Protein 9HRH (pdb70)

Organism: Homo sapiens (NCBI:txid9606)

Sequence (460 aa):
MNASEEFRRRGKEMVDYVANYMEGIEGRQVYPDVEPGYLRPLIPAAAPQEPDTFEDIINDVEKIIMPGVTHWHSPYFFAYFPTASSYPAMLADMLCGAIGCIGFSWAASPACTELETVMMDWLGKMLELPKAFLNEKAGEGGGVIQGSASEATLVALLAARTKVIHRLQAASPELTQAAIMMEKLVAYSSSDQAHSSVERAGLIGGVKLKAIPSDGNFAMRASALQEALERDKAAGLIPFFMVATLGTTTCCSFDNLLEVGPICNKEDIWLHVDAAYAGSAFICPEFRHLLNGVEFADSFNFNPHWLLVNFDCSAMWVKKRTDLLITDYQHWQIPLGRRFRSLKMWFVFRMYGVKGLQAYIRKHVQLSHEFESLVRQDPRFEICVEVILGLVCFRLKGSNKVNEALLQRINSAKKIHLVPCHLRDKFVLRFAICSRTVESAHVQRAWEHIKELAADVLRAERE

Structure (mmCIF, N/CA/C/O backbone):
data_9HRH
#
_entry.id   9HRH
#
_cell.length_a   107.270
_cell.length_b   107.270
_cell.length_c   218.852
_cell.angle_alpha   90.000
_cell.angle_beta   90.000
_cell.angle_gamma   120.000
#
_symmetry.space_group_name_H-M   'P 61 2 2'
#
loop_
_entity.id
_entity.type
_entity.pdbx_description
1 polymer 'Aromatic-L-amino-acid decarboxylase'
2 non-polymer 'TETRAETHYLENE GLYCOL'
3 water water
#
loop_
_atom_site.group_PDB
_atom_site.id
_atom_site.type_symbol
_atom_site.label_atom_id
_atom_site.label_alt_id
_atom_site.label_comp_id
_atom_site.label_asym_id
_atom_site.label_entity_id
_atom_site.label_seq_id
_atom_site.pdbx_PDB_ins_code
_atom_site.Cartn_x
_atom_site.Cartn_y
_atom_site.Cartn_z
_atom_site.occupancy
_atom_site.B_iso_or_equiv
_atom_site.auth_seq_id
_atom_site.auth_comp_id
_atom_site.auth_asym_id
_atom_site.auth_atom_id
_atom_site.pdbx_PDB_model_num
ATOM 1 N N . MET A 1 1 ? 27.22280 -6.71206 -32.03838 1.000 28.62796 1 MET A N 1
ATOM 2 C CA . MET A 1 1 ? 26.17903 -6.35149 -31.08601 1.000 26.05562 1 MET A CA 1
ATOM 3 C C . MET A 1 1 ? 26.63709 -5.25117 -30.13549 1.000 22.75270 1 MET A C 1
ATOM 4 O O . MET A 1 1 ? 27.75707 -5.29285 -29.63222 1.000 22.25009 1 MET A O 1
ATOM 9 N N . ASN A 1 2 ? 25.77115 -4.27113 -29.89004 1.000 21.99760 2 ASN A N 1
ATOM 10 C CA . ASN A 1 2 ? 26.06947 -3.23272 -28.91935 1.000 22.91377 2 ASN A CA 1
ATOM 11 C C . ASN A 1 2 ? 25.29776 -3.51004 -27.62813 1.000 24.03679 2 ASN A C 1
ATOM 12 O O . ASN A 1 2 ? 24.49562 -4.44379 -27.54241 1.000 22.12108 2 ASN A O 1
ATOM 17 N N . ALA A 1 3 ? 25.53877 -2.67661 -26.61201 1.000 23.58706 3 ALA A N 1
ATOM 18 C CA . ALA A 1 3 ? 24.99206 -2.95182 -25.28613 1.000 21.92600 3 ALA A CA 1
ATOM 19 C C . ALA A 1 3 ? 23.47125 -2.86624 -25.25547 1.000 22.98821 3 ALA A C 1
ATOM 20 O O . ALA A 1 3 ? 22.83160 -3.59615 -24.48961 1.000 22.65794 3 ALA A O 1
ATOM 22 N N . SER A 1 4 ? 22.87582 -1.98716 -26.06512 1.000 24.06630 4 SER A N 1
ATOM 23 C CA . SER A 1 4 ? 21.42063 -1.87207 -26.07955 1.000 24.33330 4 SER A CA 1
ATOM 24 C C . SER A 1 4 ? 20.77241 -3.16681 -26.55290 1.000 23.52348 4 SER A C 1
ATOM 25 O O . SER A 1 4 ? 19.77170 -3.61669 -25.98048 1.000 23.22054 4 SER A O 1
ATOM 28 N N . GLU A 1 5 ? 21.32578 -3.77745 -27.60320 1.000 23.29138 5 GLU A N 1
ATOM 29 C CA A GLU A 1 5 ? 20.80996 -5.06379 -28.05673 0.511 24.52024 5 GLU A CA 1
ATOM 30 C CA B GLU A 1 5 ? 20.81675 -5.06447 -28.06295 0.489 24.52342 5 GLU A CA 1
ATOM 31 C C . GLU A 1 5 ? 21.10978 -6.16952 -27.05495 1.000 21.34181 5 GLU A C 1
ATOM 32 O O . GLU A 1 5 ? 20.31286 -7.10379 -26.91093 1.000 21.41913 5 GLU A O 1
ATOM 43 N N . PHE A 1 6 ? 22.23704 -6.07686 -26.34437 1.000 20.99084 6 PHE A N 1
ATOM 44 C CA . PHE A 1 6 ? 22.52495 -7.05905 -25.30507 1.000 19.93272 6 PHE A CA 1
ATOM 45 C C . PHE A 1 6 ? 21.53322 -6.95199 -24.15474 1.000 19.84818 6 PHE A C 1
ATOM 46 O O . PHE A 1 6 ? 21.17923 -7.96635 -23.54172 1.000 18.25267 6 PHE A O 1
ATOM 54 N N . ARG A 1 7 ? 21.08417 -5.73196 -23.83924 1.000 17.86670 7 ARG A N 1
ATOM 55 C CA . ARG A 1 7 ? 20.04427 -5.56851 -22.82696 1.000 21.46666 7 ARG A CA 1
ATOM 56 C C . ARG A 1 7 ? 18.81476 -6.39763 -23.16860 1.000 18.82301 7 ARG A C 1
ATOM 57 O O . ARG A 1 7 ? 18.21734 -7.02863 -22.28966 1.000 21.45218 7 ARG A O 1
ATOM 65 N N . ARG A 1 8 ? 18.42481 -6.41237 -24.44371 1.000 18.92804 8 ARG A N 1
ATOM 66 C CA . ARG A 1 8 ? 17.28902 -7.22521 -24.86434 1.000 17.93863 8 ARG A CA 1
ATOM 67 C C . ARG A 1 8 ? 17.63801 -8.70815 -24.86071 1.000 20.12594 8 ARG A C 1
ATOM 68 O O . ARG A 1 8 ? 16.98131 -9.51366 -24.19087 1.000 18.55051 8 ARG A O 1
ATOM 76 N N . ARG A 1 9 ? 18.66779 -9.08843 -25.62130 1.000 18.98703 9 ARG A N 1
ATOM 77 C CA . ARG A 1 9 ? 18.97278 -10.50310 -25.80714 1.000 18.01283 9 ARG A CA 1
ATOM 78 C C . ARG A 1 9 ? 19.47311 -11.14940 -24.52241 1.000 16.64748 9 ARG A C 1
ATOM 79 O O . ARG A 1 9 ? 19.21975 -12.33761 -24.29117 1.000 18.02824 9 ARG A O 1
ATOM 87 N N . GLY A 1 10 ? 20.17666 -10.39084 -23.67955 1.000 16.47536 10 GLY A N 1
ATOM 88 C CA . GLY A 1 10 ? 20.64840 -10.94537 -22.42103 1.000 15.60981 10 GLY A CA 1
ATOM 89 C C . GLY A 1 10 ? 19.51388 -11.35776 -21.50400 1.000 16.22274 10 GLY A C 1
ATOM 90 O O . GLY A 1 10 ? 19.54941 -12.43229 -20.89905 1.000 15.51744 10 GLY A O 1
ATOM 91 N N . LYS A 1 11 ? 18.48932 -10.51136 -21.38893 1.000 16.34511 11 LYS A N 1
ATOM 92 C CA . LYS A 1 11 ? 17.33042 -10.87753 -20.58369 1.000 16.78766 11 LYS A CA 1
ATOM 93 C C . LYS A 1 11 ? 16.53140 -12.00045 -21.23162 1.000 16.95273 11 LYS A C 1
ATOM 94 O O . LYS A 1 11 ? 15.92327 -12.81196 -20.52473 1.000 17.87919 11 LYS A O 1
ATOM 100 N N . GLU A 1 12 ? 16.52661 -12.07170 -22.56469 1.000 16.10189 12 GLU A N 1
ATOM 101 C CA . GLU A 1 12 ? 15.89172 -13.20186 -23.23377 1.000 16.38802 12 GLU A CA 1
ATOM 102 C C . GLU A 1 12 ? 16.63927 -14.49789 -22.94339 1.000 17.07138 12 GLU A C 1
ATOM 103 O O . GLU A 1 12 ? 16.01744 -15.54833 -22.74010 1.000 15.95216 12 GLU A O 1
ATOM 109 N N . MET A 1 13 ? 17.97475 -14.44173 -22.91610 1.000 15.40639 13 MET A N 1
ATOM 110 C CA . MET A 1 13 ? 18.76357 -15.61921 -22.56258 1.000 13.63039 13 MET A CA 1
ATOM 111 C C . MET A 1 13 ? 18.53717 -16.02177 -21.11116 1.000 16.16305 13 MET A C 1
ATOM 112 O O . MET A 1 13 ? 18.52604 -17.21609 -20.78931 1.000 16.45549 13 MET A O 1
ATOM 117 N N . VAL A 1 14 ? 18.37444 -15.04018 -20.21828 1.000 13.56689 14 VAL A N 1
ATOM 118 C CA . VAL A 1 14 ? 18.06206 -15.35082 -18.82523 1.000 14.78286 14 VAL A CA 1
ATOM 119 C C . VAL A 1 14 ? 16.78010 -16.16553 -18.74338 1.000 16.42643 14 VAL A C 1
ATOM 120 O O . VAL A 1 14 ? 16.70728 -17.17198 -18.02658 1.000 15.87407 14 VAL A O 1
ATOM 124 N N . ASP A 1 15 ? 15.75216 -15.74930 -19.48540 1.000 16.06433 15 ASP A N 1
ATOM 125 C CA . ASP A 1 15 ? 14.48867 -16.47763 -19.47412 1.000 16.94052 15 ASP A CA 1
ATOM 126 C C . ASP A 1 15 ? 14.63901 -17.85822 -20.09889 1.000 16.26730 15 ASP A C 1
ATOM 127 O O . ASP A 1 15 ? 14.01622 -18.82212 -19.63911 1.000 17.74164 15 ASP A O 1
ATOM 132 N N . TYR A 1 16 ? 15.45898 -17.97563 -21.14633 1.000 15.63645 16 TYR A N 1
ATOM 133 C CA . TYR A 1 16 ? 15.67617 -19.27847 -21.76834 1.000 16.32176 16 TYR A CA 1
ATOM 134 C C . TYR A 1 16 ? 16.37001 -20.23325 -20.80616 1.000 16.76877 16 TYR A C 1
ATOM 135 O O . TYR A 1 16 ? 15.98928 -21.40512 -20.69290 1.000 16.73658 16 TYR A O 1
ATOM 144 N N . VAL A 1 17 ? 17.40624 -19.74912 -20.11733 1.000 14.79388 17 VAL A N 1
ATOM 145 C CA . VAL A 1 17 ? 18.11842 -20.57949 -19.15070 1.000 16.41892 17 VAL A CA 1
ATOM 146 C C . VAL A 1 17 ? 17.18786 -21.00590 -18.02514 1.000 16.47405 17 VAL A C 1
ATOM 147 O O . VAL A 1 17 ? 17.18103 -22.17269 -17.61161 1.000 14.80017 17 VAL A O 1
ATOM 151 N N . ALA A 1 18 ? 16.38712 -20.06899 -17.51329 1.000 15.85263 18 ALA A N 1
ATOM 152 C CA . ALA A 1 18 ? 15.45698 -20.39782 -16.43960 1.000 16.68228 18 ALA A CA 1
ATOM 153 C C . ALA A 1 18 ? 14.40194 -21.39292 -16.90679 1.000 19.42003 18 ALA A C 1
ATOM 154 O O . ALA A 1 18 ? 14.02602 -22.30443 -16.16010 1.000 16.72007 18 ALA A O 1
ATOM 156 N N . ASN A 1 19 ? 13.91358 -21.23631 -18.14147 1.000 16.49083 19 ASN A N 1
ATOM 157 C CA . ASN A 1 19 ? 12.94984 -22.19039 -18.68246 1.000 18.35344 19 ASN A CA 1
ATOM 158 C C . ASN A 1 19 ? 13.55831 -23.58028 -18.80416 1.000 19.56400 19 ASN A C 1
ATOM 159 O O . ASN A 1 19 ? 12.90437 -24.58239 -18.49011 1.000 18.46515 19 ASN A O 1
ATOM 164 N N . TYR A 1 20 ? 14.80772 -23.66008 -19.26839 1.000 16.53417 20 TYR A N 1
ATOM 165 C CA . TYR A 1 20 ? 15.46923 -24.95300 -19.41166 1.000 16.61505 20 TYR A CA 1
ATOM 166 C C . TYR A 1 20 ? 15.60269 -25.64903 -18.06330 1.000 17.29583 20 TYR A C 1
ATOM 167 O O . TYR A 1 20 ? 15.30785 -26.84315 -17.93342 1.000 18.32992 20 TYR A O 1
ATOM 176 N N . MET A 1 21 ? 16.04579 -24.90905 -17.04359 1.000 16.69220 21 MET A N 1
ATOM 177 C CA . MET A 1 21 ? 16.21189 -25.48815 -15.71364 1.000 18.05651 21 MET A CA 1
ATOM 178 C C . MET A 1 21 ? 14.88045 -25.91897 -15.11322 1.000 19.70808 21 MET A C 1
ATOM 179 O O . MET A 1 21 ? 14.78864 -26.98990 -14.50245 1.000 18.52966 21 MET A O 1
ATOM 184 N N . GLU A 1 22 ? 13.83965 -25.10006 -15.26816 1.000 18.38956 22 GLU A N 1
ATOM 185 C CA . GLU A 1 22 ? 12.56741 -25.41159 -14.62664 1.000 20.78893 22 GLU A CA 1
ATOM 186 C C . GLU A 1 22 ? 11.88981 -26.61845 -15.26033 1.000 21.83963 22 GLU A C 1
ATOM 187 O O . GLU A 1 22 ? 11.10740 -27.30642 -14.59617 1.000 24.33850 22 GLU A O 1
ATOM 193 N N . GLY A 1 23 ? 12.17677 -26.90008 -16.52571 1.000 19.13426 23 GLY A N 1
ATOM 194 C CA . GLY A 1 23 ? 11.54277 -28.01697 -17.19370 1.000 22.47092 23 GLY A CA 1
ATOM 195 C C . GLY A 1 23 ? 12.49495 -29.16643 -17.45162 1.000 21.46405 23 GLY A C 1
ATOM 196 O O . GLY A 1 23 ? 12.20631 -30.05235 -18.26264 1.000 23.28863 23 GLY A O 1
ATOM 197 N N . ILE A 1 24 ? 13.63129 -29.17157 -16.74703 1.000 19.35038 24 ILE A N 1
ATOM 198 C CA . ILE A 1 24 ? 14.68410 -30.14737 -17.01831 1.000 20.09327 24 ILE A CA 1
ATOM 199 C C . ILE A 1 24 ? 14.25035 -31.57475 -16.71116 1.000 22.63538 24 ILE A C 1
ATOM 200 O O . ILE A 1 24 ? 14.80165 -32.52169 -17.28409 1.000 22.96590 24 ILE A O 1
ATOM 205 N N . GLU A 1 25 ? 13.25859 -31.76074 -15.83895 1.000 19.75313 25 GLU A N 1
ATOM 206 C CA . GLU A 1 25 ? 12.77627 -33.10610 -15.56313 1.000 22.72872 25 GLU A CA 1
ATOM 207 C C . GLU A 1 25 ? 12.00080 -33.68413 -16.73757 1.000 25.40936 25 GLU A C 1
ATOM 208 O O . GLU A 1 25 ? 11.76157 -34.89361 -16.76858 1.000 30.37373 25 GLU A O 1
ATOM 214 N N . GLY A 1 26 ? 11.59990 -32.85302 -17.69994 1.000 23.95870 26 GLY A N 1
ATOM 215 C CA . GLY A 1 26 ? 10.96867 -33.34824 -18.90998 1.000 25.30604 26 GLY A CA 1
ATOM 216 C C . GLY A 1 26 ? 11.93128 -33.76610 -19.99314 1.000 24.82960 26 GLY A C 1
ATOM 217 O O . GLY A 1 26 ? 11.49906 -34.26842 -21.03437 1.000 27.93591 26 GLY A O 1
ATOM 218 N N . ARG A 1 27 ? 13.22843 -33.56492 -19.76984 1.000 23.64346 27 ARG A N 1
ATOM 219 C CA . ARG A 1 27 ? 14.25994 -33.95876 -20.71806 1.000 24.80816 27 ARG A CA 1
ATOM 220 C C . ARG A 1 27 ? 14.70712 -35.39000 -20.46059 1.000 23.55842 27 ARG A C 1
ATOM 221 O O . ARG A 1 27 ? 14.87659 -35.80717 -19.31077 1.000 25.28187 27 ARG A O 1
ATOM 229 N N . GLN A 1 28 ? 14.89850 -36.13705 -21.54195 1.000 20.93458 28 GLN A N 1
ATOM 230 C CA . GLN A 1 28 ? 15.56956 -37.42569 -21.45212 1.000 20.58820 28 GLN A CA 1
ATOM 231 C C . GLN A 1 28 ? 17.02331 -37.19233 -21.05864 1.000 19.00432 28 GLN A C 1
ATOM 232 O O . GLN A 1 28 ? 17.74356 -36.45264 -21.73751 1.000 19.31668 28 GLN A O 1
ATOM 238 N N . VAL A 1 29 ? 17.45124 -37.81374 -19.95691 1.000 19.99338 29 VAL A N 1
ATOM 239 C CA . VAL A 1 29 ? 18.72640 -37.44444 -19.34600 1.000 17.88731 29 VAL A CA 1
ATOM 240 C C . VAL A 1 29 ? 19.88893 -37.74751 -20.28447 1.000 17.62332 29 VAL A C 1
ATOM 241 O O . VAL A 1 29 ? 20.84716 -36.96977 -20.37843 1.000 16.07723 29 VAL A O 1
ATOM 245 N N . TYR A 1 30 ? 19.81753 -38.86194 -21.01047 1.000 17.61586 30 TYR A N 1
ATOM 246 C CA . TYR A 1 30 ? 20.90443 -39.21540 -21.90124 1.000 18.95479 30 TYR A CA 1
ATOM 247 C C . TYR A 1 30 ? 20.40053 -39.27286 -23.33884 1.000 18.67969 30 TYR A C 1
ATOM 248 O O . TYR A 1 30 ? 19.31084 -39.79772 -23.59211 1.000 18.68043 30 TYR A O 1
ATOM 257 N N . PRO A 1 31 ? 21.16027 -38.74530 -24.29296 1.000 18.97666 31 PRO A N 1
ATOM 258 C CA . PRO A 1 31 ? 20.63781 -38.56919 -25.64949 1.000 16.78719 31 PRO A CA 1
ATOM 259 C C . PRO A 1 31 ? 20.58072 -39.86693 -26.44462 1.000 20.20403 31 PRO A C 1
ATOM 260 O O . PRO A 1 31 ? 21.24081 -40.86071 -26.13601 1.000 17.94739 31 PRO A O 1
ATOM 264 N N . ASP A 1 32 ? 19.76175 -39.83079 -27.49479 1.000 16.56198 32 ASP A N 1
ATOM 265 C CA . ASP A 1 32 ? 19.62876 -40.93013 -28.43985 1.000 18.25739 32 ASP A CA 1
ATOM 266 C C . ASP A 1 32 ? 20.44198 -40.71971 -29.70982 1.000 19.71797 32 ASP A C 1
ATOM 267 O O . ASP A 1 32 ? 20.38262 -41.56045 -30.61314 1.000 20.58077 32 ASP A O 1
ATOM 272 N N . VAL A 1 33 ? 21.19117 -39.61888 -29.80700 1.000 17.08664 33 VAL A N 1
ATOM 273 C CA . VAL A 1 33 ? 22.00824 -39.38972 -30.99227 1.000 17.91978 33 VAL A CA 1
ATOM 274 C C . VAL A 1 33 ? 23.17496 -40.37228 -31.02051 1.000 18.77362 33 VAL A C 1
ATOM 275 O O . VAL A 1 33 ? 23.57049 -40.95439 -30.00340 1.000 19.39618 33 VAL A O 1
ATOM 279 N N . GLU A 1 34 ? 23.72724 -40.56035 -32.21057 1.000 17.59773 34 GLU A N 1
ATOM 280 C CA . GLU A 1 34 ? 24.91884 -41.36403 -32.41638 1.000 20.84845 34 GLU A CA 1
ATOM 281 C C . GLU A 1 34 ? 26.08735 -40.47946 -32.83299 1.000 18.90655 34 GLU A C 1
ATOM 282 O O . GLU A 1 34 ? 25.88835 -39.34931 -33.29204 1.000 18.80019 34 GLU A O 1
ATOM 288 N N . PRO A 1 35 ? 27.32320 -40.94768 -32.65629 1.000 22.39396 35 PRO A N 1
ATOM 289 C CA . PRO A 1 35 ? 28.48488 -40.10983 -32.97490 1.000 19.19959 35 PRO A CA 1
ATOM 290 C C . PRO A 1 35 ? 28.45148 -39.58251 -34.40210 1.000 20.78236 35 PRO A C 1
ATOM 291 O O . PRO A 1 35 ? 28.27672 -40.33721 -35.36271 1.000 23.85254 35 PRO A O 1
ATOM 295 N N . GLY A 1 36 ? 28.60886 -38.26666 -34.52830 1.000 18.44139 36 GLY A N 1
ATOM 296 C CA . GLY A 1 36 ? 28.60934 -37.60646 -35.81583 1.000 19.32385 36 GLY A CA 1
ATOM 297 C C . GLY A 1 36 ? 27.26739 -37.08216 -36.27549 1.000 18.43783 36 GLY A C 1
ATOM 298 O O . GLY A 1 36 ? 27.09918 -36.83631 -37.47576 1.000 21.12296 36 GLY A O 1
ATOM 299 N N . TYR A 1 37 ? 26.30655 -36.88507 -35.36562 1.000 15.82613 37 TYR A N 1
ATOM 300 C CA . TYR A 1 37 ? 24.95891 -36.55621 -35.81441 1.000 14.58634 37 TYR A CA 1
ATOM 301 C C . TYR A 1 37 ? 24.88074 -35.10550 -36.25634 1.000 15.04999 37 TYR A C 1
ATOM 302 O O . TYR A 1 37 ? 24.01659 -34.74417 -37.06377 1.000 16.68586 37 TYR A O 1
ATOM 311 N N . LEU A 1 38 ? 25.76674 -34.26286 -35.71628 1.000 16.21595 38 LEU A N 1
ATOM 312 C CA . LEU A 1 38 ? 25.58883 -32.81446 -35.77911 1.000 14.41011 38 LEU A CA 1
ATOM 313 C C . LEU A 1 38 ? 26.04478 -32.23217 -37.10851 1.000 14.05501 38 LEU A C 1
ATOM 314 O O . LEU A 1 38 ? 25.38940 -31.33107 -37.64253 1.000 16.53202 38 LEU A O 1
ATOM 319 N N . ARG A 1 39 ? 27.16135 -32.71957 -37.64657 1.000 16.11376 39 ARG A N 1
ATOM 320 C CA . ARG A 1 39 ? 27.68739 -32.16763 -38.89315 1.000 16.74546 39 ARG A CA 1
ATOM 321 C C . ARG A 1 39 ? 26.65975 -32.08675 -40.01847 1.000 17.37477 39 ARG A C 1
ATOM 322 O O . ARG A 1 39 ? 26.61272 -31.04076 -40.68772 1.000 17.23366 39 ARG A O 1
ATOM 330 N N . PRO A 1 40 ? 25.82643 -33.10076 -40.28793 1.000 17.41246 40 PRO A N 1
ATOM 331 C CA . PRO A 1 40 ? 24.83553 -32.94260 -41.36797 1.000 18.44599 40 PRO A CA 1
ATOM 332 C C . PRO A 1 40 ? 23.79034 -31.87246 -41.09431 1.000 16.74208 40 PRO A C 1
ATOM 333 O O . PRO A 1 40 ? 23.15746 -31.39627 -42.04439 1.000 15.93974 40 PRO A O 1
ATOM 337 N N . LEU A 1 41 ? 23.59589 -31.47129 -39.83804 1.000 14.76181 41 LEU A N 1
ATOM 338 C CA . LEU A 1 41 ? 22.54579 -30.53026 -39.46740 1.000 16.86624 41 LEU A CA 1
ATOM 339 C C . LEU A 1 41 ? 23.01402 -29.07962 -39.45542 1.000 19.25323 41 LEU A C 1
ATOM 340 O O . LEU A 1 41 ? 22.18589 -28.17802 -39.27855 1.000 19.21720 41 LEU A O 1
ATOM 345 N N . ILE A 1 42 ? 24.30761 -28.83972 -39.64697 1.000 16.25963 42 ILE A N 1
ATOM 346 C CA . ILE A 1 42 ? 24.90576 -27.50862 -39.58401 1.000 18.21059 42 ILE A CA 1
ATOM 347 C C . ILE A 1 42 ? 25.56238 -27.22709 -40.93075 1.000 15.40803 42 ILE A C 1
ATOM 348 O O . ILE A 1 42 ? 26.10332 -28.15347 -41.55259 1.000 17.15841 42 ILE A O 1
ATOM 353 N N . PRO A 1 43 ? 25.51770 -25.99198 -41.43494 1.000 17.20954 43 PRO A N 1
ATOM 354 C CA . PRO A 1 43 ? 26.21826 -25.68038 -42.68446 1.000 17.53350 43 PRO A CA 1
ATOM 355 C C . PRO A 1 43 ? 27.70661 -25.98115 -42.59052 1.000 17.30131 43 PRO A C 1
ATOM 356 O O . PRO A 1 43 ? 28.29992 -26.02041 -41.51057 1.000 15.53993 43 PRO A O 1
ATOM 360 N N . ALA A 1 44 ? 28.31121 -26.19392 -43.75815 1.000 18.11862 44 ALA A N 1
ATOM 361 C CA . ALA A 1 44 ? 29.71526 -26.57061 -43.83428 1.000 20.81572 44 ALA A CA 1
ATOM 362 C C . ALA A 1 44 ? 30.66438 -25.39507 -43.64375 1.000 21.53595 44 ALA A C 1
ATOM 363 O O . ALA A 1 44 ? 31.86126 -25.61883 -43.43237 1.000 19.89379 44 ALA A O 1
ATOM 365 N N . ALA A 1 45 ? 30.17108 -24.15978 -43.70743 1.000 19.12983 45 ALA A N 1
ATOM 366 C CA . ALA A 1 45 ? 31.01649 -22.98603 -43.55134 1.000 18.00992 45 ALA A CA 1
ATOM 367 C C . ALA A 1 45 ? 30.27709 -21.92342 -42.75169 1.000 16.53937 45 ALA A C 1
ATOM 368 O O . ALA A 1 45 ? 29.04504 -21.90572 -42.68884 1.000 15.82309 45 ALA A O 1
ATOM 370 N N . ALA A 1 46 ? 31.05343 -21.03278 -42.13794 1.000 16.18058 46 ALA A N 1
ATOM 371 C CA . ALA A 1 46 ? 30.47706 -19.94536 -41.36653 1.000 15.73757 46 ALA A CA 1
ATOM 372 C C . ALA A 1 46 ? 29.69272 -19.00771 -42.28275 1.000 17.04090 46 ALA A C 1
ATOM 373 O O . ALA A 1 46 ? 30.03700 -18.84044 -43.45689 1.000 16.07145 46 ALA A O 1
ATOM 375 N N . PRO A 1 47 ? 28.62715 -18.39057 -41.77640 1.000 15.53133 47 PRO A N 1
ATOM 376 C CA . PRO A 1 47 ? 27.86199 -17.45612 -42.60649 1.000 16.92878 47 PRO A CA 1
ATOM 377 C C . PRO A 1 47 ? 28.65489 -16.18696 -42.87363 1.000 18.60740 47 PRO A C 1
ATOM 378 O O . PRO A 1 47 ? 29.37960 -15.68988 -42.00849 1.000 16.02508 47 PRO A O 1
ATOM 382 N N . GLN A 1 48 ? 28.51644 -15.66676 -44.09331 1.000 18.43563 48 GLN A N 1
ATOM 383 C CA . GLN A 1 48 ? 29.20456 -14.42960 -44.44250 1.000 18.42115 48 GLN A CA 1
ATOM 384 C C . GLN A 1 48 ? 28.49134 -13.21821 -43.85036 1.000 21.01151 48 GLN A C 1
ATOM 385 O O . GLN A 1 48 ? 29.14266 -12.28155 -43.37398 1.000 18.78691 48 GLN A O 1
ATOM 391 N N . GLU A 1 49 ? 27.12992 -13.22287 -43.86810 1.000 21.18799 49 GLU A N 1
ATOM 392 C CA . GLU A 1 49 ? 26.22039 -12.27757 -43.23895 1.000 22.58886 49 GLU A CA 1
ATOM 393 C C . GLU A 1 49 ? 25.75806 -12.81456 -41.88675 1.000 19.06278 49 GLU A C 1
ATOM 394 O O . GLU A 1 49 ? 25.69377 -14.03134 -41.68425 1.000 20.08701 49 GLU A O 1
ATOM 400 N N . PRO A 1 50 ? 25.43892 -11.93642 -40.93777 1.000 18.48502 50 PRO A N 1
ATOM 401 C CA . PRO A 1 50 ? 25.01461 -12.40381 -39.61433 1.000 20.51922 50 PRO A CA 1
ATOM 402 C C . PRO A 1 50 ? 23.69299 -13.15755 -39.64947 1.000 21.87481 50 PRO A C 1
ATOM 403 O O . PRO A 1 50 ? 22.78810 -12.85337 -40.43156 1.000 20.25055 50 PRO A O 1
ATOM 407 N N . ASP A 1 51 ? 23.60616 -14.17197 -38.79542 1.000 20.52363 51 ASP A N 1
ATOM 408 C CA . ASP A 1 51 ? 22.35719 -14.85622 -38.50410 1.000 18.73679 51 ASP A CA 1
ATOM 409 C C . ASP A 1 51 ? 21.62126 -14.11487 -37.39088 1.000 21.24941 51 ASP A C 1
ATOM 410 O O . ASP A 1 51 ? 22.20075 -13.30316 -36.66584 1.000 22.72667 51 ASP A O 1
ATOM 415 N N . THR A 1 52 ? 20.32988 -14.39881 -37.26012 1.000 21.02095 52 THR A N 1
ATOM 416 C CA . THR A 1 52 ? 19.52965 -13.77424 -36.21633 1.000 21.34921 52 THR A CA 1
ATOM 417 C C . THR A 1 52 ? 19.63624 -14.56054 -34.91423 1.000 19.76849 52 THR A C 1
ATOM 418 O O . THR A 1 52 ? 19.87233 -15.77232 -34.91136 1.000 18.58029 5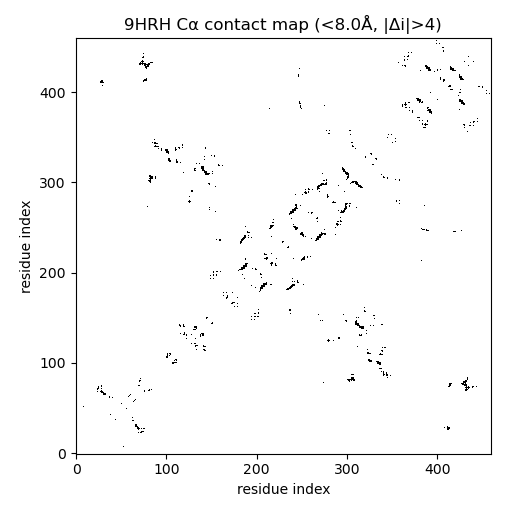2 THR A O 1
ATOM 422 N N . PHE A 1 53 ? 19.46094 -13.84858 -33.79854 1.000 19.08823 53 PHE A N 1
ATOM 423 C CA . PHE A 1 53 ? 19.44230 -14.50376 -32.49477 1.000 19.23467 53 PHE A CA 1
ATOM 424 C C . PHE A 1 53 ? 18.31068 -15.52127 -32.41485 1.000 19.54425 53 PHE A C 1
ATOM 425 O O . PHE A 1 53 ? 18.45255 -16.57493 -31.78205 1.000 19.28354 53 PHE A O 1
ATOM 433 N N . GLU A 1 54 ? 17.18129 -15.22420 -33.06387 1.000 18.79814 54 GLU A N 1
ATOM 434 C CA . GLU A 1 54 ? 16.06092 -16.15960 -33.08809 1.000 18.99875 54 GLU A CA 1
ATOM 435 C C . GLU A 1 54 ? 16.44021 -17.44752 -33.80578 1.000 18.76863 54 GLU A C 1
ATOM 436 O O . GLU A 1 54 ? 16.08562 -18.54658 -33.36190 1.000 18.14018 54 GLU A O 1
ATOM 442 N N . ASP A 1 55 ? 17.16174 -17.32608 -34.92135 1.000 18.75349 55 ASP A N 1
ATOM 443 C CA . ASP A 1 55 ? 17.62555 -18.50168 -35.64844 1.000 19.40870 55 ASP A CA 1
ATOM 444 C C . ASP A 1 55 ? 18.56098 -19.34505 -34.78967 1.000 17.94913 55 ASP A C 1
ATOM 445 O O . ASP A 1 55 ? 18.48907 -20.57894 -34.80484 1.000 18.35083 55 ASP A O 1
ATOM 450 N N . ILE A 1 56 ? 19.43336 -18.69507 -34.01884 1.000 16.38855 56 ILE A N 1
ATOM 451 C CA . ILE A 1 56 ? 20.42623 -19.42342 -33.23398 1.000 15.20830 56 ILE A CA 1
ATOM 452 C C . ILE A 1 56 ? 19.76628 -20.16055 -32.07500 1.000 14.79963 56 ILE A C 1
ATOM 453 O O . ILE A 1 56 ? 20.03412 -21.34429 -31.84175 1.000 13.83887 56 ILE A O 1
ATOM 458 N N . ILE A 1 57 ? 18.89650 -19.47437 -31.32916 1.000 14.95224 57 ILE A N 1
ATOM 459 C CA . ILE A 1 57 ? 18.23551 -20.11119 -30.19310 1.000 16.28261 57 ILE A CA 1
ATOM 460 C C . ILE A 1 57 ? 17.33196 -21.23871 -30.66434 1.000 15.56019 57 ILE A C 1
ATOM 461 O O . ILE A 1 57 ? 17.20658 -22.27104 -29.99278 1.000 16.39046 57 ILE A O 1
ATOM 466 N N . ASN A 1 58 ? 16.69745 -21.06978 -31.82454 1.000 15.51671 58 ASN A N 1
ATOM 467 C CA . ASN A 1 58 ? 15.93574 -22.16596 -32.40750 1.000 16.88400 58 ASN A CA 1
ATOM 468 C C . ASN A 1 58 ? 16.83323 -23.36748 -32.67721 1.000 16.25500 58 ASN A C 1
ATOM 469 O O . ASN A 1 58 ? 16.45206 -24.51186 -32.40720 1.000 16.16673 58 ASN A O 1
ATOM 474 N N . ASP A 1 59 ? 18.03783 -23.12376 -33.19901 1.000 13.70090 59 ASP A N 1
ATOM 475 C CA . ASP A 1 59 ? 18.98570 -24.21102 -33.42228 1.000 14.66375 59 ASP A CA 1
ATOM 476 C C . ASP A 1 59 ? 19.42937 -24.85493 -32.11512 1.000 15.43789 59 ASP A C 1
ATOM 477 O O . ASP A 1 59 ? 19.65125 -26.06969 -32.07304 1.000 14.92947 59 ASP A O 1
ATOM 482 N N . VAL A 1 60 ? 19.57053 -24.07008 -31.04328 1.000 14.80644 60 VAL A N 1
ATOM 483 C CA . VAL A 1 60 ? 19.92994 -24.65171 -29.75175 1.000 14.91960 60 VAL A CA 1
ATOM 484 C C . VAL A 1 60 ? 18.90326 -25.69658 -29.33905 1.000 15.68041 60 VAL A C 1
ATOM 485 O O . VAL A 1 60 ? 19.25451 -26.78846 -28.87593 1.000 15.15128 60 VAL A O 1
ATOM 489 N N . GLU A 1 61 ? 17.62058 -25.38861 -29.52583 1.000 14.91450 61 GLU A N 1
ATOM 490 C CA . GLU A 1 61 ? 16.57017 -26.31780 -29.13079 1.000 17.48223 61 GLU A CA 1
ATOM 491 C C . GLU A 1 61 ? 16.49192 -27.50652 -30.08079 1.000 18.30017 61 GLU A C 1
ATOM 492 O O . GLU A 1 61 ? 16.25394 -28.63996 -29.64758 1.000 17.67933 61 GLU A O 1
ATOM 498 N N . LYS A 1 62 ? 16.69693 -27.27119 -31.37648 1.000 17.20435 62 LYS A N 1
ATOM 499 C CA . LYS A 1 62 ? 16.40437 -28.28490 -32.38141 1.000 15.67024 62 LYS A CA 1
ATOM 500 C C . LYS A 1 62 ? 17.57238 -29.22320 -32.66598 1.000 18.73384 62 LYS A C 1
ATOM 501 O O . LYS A 1 62 ? 17.34530 -30.41170 -32.92687 1.000 18.72027 62 LYS A O 1
ATOM 507 N N . ILE A 1 63 ? 18.81102 -28.73767 -32.63401 1.000 15.37144 63 ILE A N 1
ATOM 508 C CA . ILE A 1 63 ? 19.94859 -29.58906 -32.97038 1.000 15.13819 63 ILE A CA 1
ATOM 509 C C . ILE A 1 63 ? 20.97265 -29.71363 -31.85057 1.000 16.59837 63 ILE A C 1
ATOM 510 O O . ILE A 1 63 ? 21.73039 -30.70034 -31.83126 1.000 15.19549 63 ILE A O 1
ATOM 515 N N . ILE A 1 64 ? 21.05844 -28.78097 -30.89837 1.000 13.98248 64 ILE A N 1
ATOM 516 C CA . ILE A 1 64 ? 22.02461 -28.92280 -29.81225 1.000 13.08767 64 ILE A CA 1
ATOM 517 C C . ILE A 1 64 ? 21.44667 -29.75699 -28.67856 1.000 14.23594 64 ILE A C 1
ATOM 518 O O . ILE A 1 64 ? 22.05471 -30.74110 -28.2417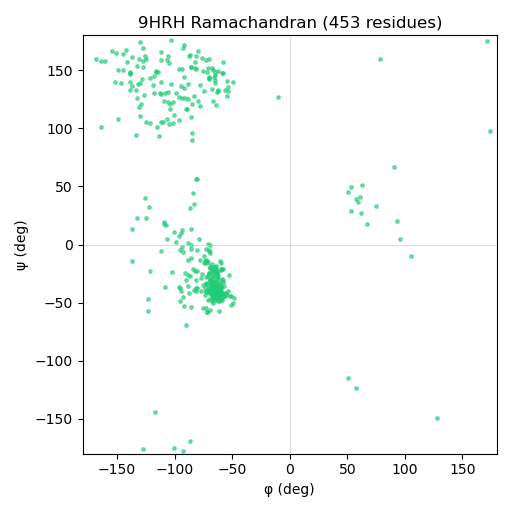6 1.000 13.90554 64 ILE A O 1
ATOM 523 N N . MET A 1 65 ? 20.27621 -29.36672 -28.17778 1.000 12.80981 65 MET A N 1
ATOM 524 C CA . MET A 1 65 ? 19.64958 -30.07599 -27.06403 1.000 14.81534 65 MET A CA 1
ATOM 525 C C . MET A 1 65 ? 19.47531 -31.57546 -27.29331 1.000 17.44744 65 MET A C 1
ATOM 526 O O . MET A 1 65 ? 19.68047 -32.33846 -26.33353 1.000 13.78632 65 MET A O 1
ATOM 531 N N . PRO A 1 66 ? 19.10388 -32.06725 -28.48330 1.000 14.32751 66 PRO A N 1
ATOM 532 C CA . PRO A 1 66 ? 19.02939 -33.52597 -28.66809 1.000 16.28069 66 PRO A CA 1
ATOM 533 C C . PRO A 1 66 ? 20.33410 -34.25322 -28.40429 1.000 17.13615 66 PRO A C 1
ATOM 534 O O . PRO A 1 66 ? 20.30615 -35.46090 -28.14771 1.000 18.77785 66 PRO A O 1
ATOM 538 N N . GLY A 1 67 ? 21.47228 -33.56912 -28.45322 1.000 14.88417 67 GLY A N 1
ATOM 539 C CA . GLY A 1 67 ? 22.75063 -34.21735 -28.23985 1.000 15.76826 67 GLY A CA 1
ATOM 540 C C . GLY A 1 67 ? 23.38560 -33.83121 -26.92218 1.000 14.76707 67 GLY A C 1
ATOM 541 O O . GLY A 1 67 ? 24.59432 -33.99467 -26.73081 1.000 15.72723 67 GLY A O 1
ATOM 542 N N . VAL A 1 68 ? 22.57488 -33.32422 -26.00071 1.000 13.99692 68 VAL A N 1
ATOM 543 C CA . VAL A 1 68 ? 23.03880 -32.89387 -24.68620 1.000 15.45524 68 VAL A CA 1
ATOM 544 C C . VAL A 1 68 ? 22.76199 -33.99851 -23.67744 1.000 15.32599 68 VAL A C 1
ATOM 545 O O . VAL A 1 68 ? 21.64916 -34.53871 -23.62331 1.000 17.14299 68 VAL A O 1
ATOM 549 N N . THR A 1 69 ? 23.77896 -34.35009 -22.89689 1.000 14.84790 69 THR A N 1
ATOM 550 C CA . THR A 1 69 ? 23.59817 -35.14645 -21.69310 1.000 16.27223 69 THR A CA 1
ATOM 551 C C . THR A 1 69 ? 23.34466 -34.18156 -20.54238 1.000 18.47179 69 THR A C 1
ATOM 552 O O . THR A 1 69 ? 24.20734 -33.35882 -20.22061 1.000 16.72825 69 THR A O 1
ATOM 556 N N . HIS A 1 70 ? 22.16320 -34.26562 -19.93607 1.000 15.18836 70 HIS A N 1
ATOM 557 C CA . HIS A 1 70 ? 21.73175 -33.26238 -18.96262 1.000 15.54902 70 HIS A CA 1
ATOM 558 C C . HIS A 1 70 ? 22.27927 -33.62404 -17.58835 1.000 16.03882 70 HIS A C 1
ATOM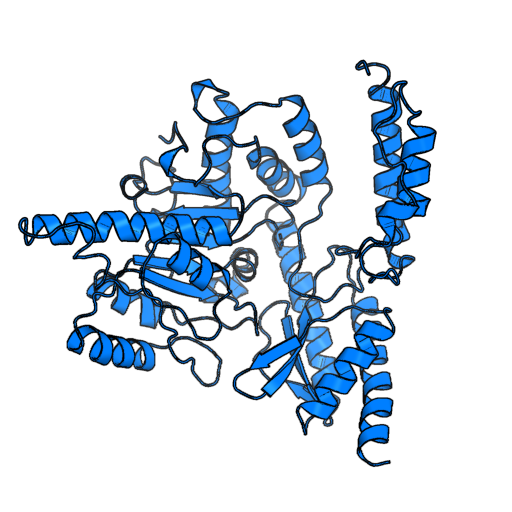 559 O O . HIS A 1 70 ? 21.64371 -34.32843 -16.79947 1.000 15.89202 70 HIS A O 1
ATOM 566 N N . TRP A 1 71 ? 23.47917 -33.10587 -17.30196 1.000 14.45202 71 TRP A N 1
ATOM 567 C CA . TRP A 1 71 ? 24.15681 -33.34716 -16.03270 1.000 14.86831 71 TRP A CA 1
ATOM 568 C C . TRP A 1 71 ? 23.34634 -32.86146 -14.84084 1.000 14.53201 71 TRP A C 1
ATOM 569 O O . TRP A 1 71 ? 23.56679 -33.33485 -13.71882 1.000 15.45772 71 TRP A O 1
ATOM 580 N N . HIS A 1 72 ? 22.41057 -31.93800 -15.05517 1.000 13.32468 72 HIS A N 1
ATOM 581 C CA . HIS A 1 72 ? 21.67572 -31.31945 -13.96315 1.000 13.10138 72 HIS A CA 1
ATOM 582 C C . HIS A 1 72 ? 20.24111 -31.80162 -13.87207 1.000 14.80137 72 HIS A C 1
ATOM 583 O O . HIS A 1 72 ? 19.48013 -31.30265 -13.03493 1.000 13.72871 72 HIS A O 1
ATOM 590 N N . SER A 1 73 ? 19.86833 -32.76585 -14.69953 1.000 13.48783 73 SER A N 1
ATOM 591 C CA . SER A 1 73 ? 18.64046 -33.49685 -14.45359 1.000 13.17291 73 SER A CA 1
ATOM 592 C C . SER A 1 73 ? 18.75996 -34.28384 -13.15033 1.000 13.52654 73 SER A C 1
ATOM 593 O O . SER A 1 73 ? 19.80794 -34.85034 -12.85147 1.000 12.19580 73 SER A O 1
ATOM 596 N N . PRO A 1 74 ? 17.70385 -34.30504 -12.34814 1.000 13.26057 74 PRO A N 1
ATOM 597 C CA . PRO A 1 74 ? 17.69014 -35.11680 -11.12287 1.000 14.66073 74 PRO A CA 1
ATOM 598 C C . PRO A 1 74 ? 17.88389 -36.60463 -11.37008 1.000 15.58297 74 PRO A C 1
ATOM 599 O O . PRO A 1 74 ? 18.21012 -37.33003 -10.41885 1.000 15.86550 74 PRO A O 1
ATOM 603 N N . TYR A 1 75 ? 17.72698 -37.07143 -12.60187 1.000 13.36770 75 TYR A N 1
ATOM 604 C CA . TYR A 1 75 ? 17.90663 -38.46956 -12.94821 1.000 14.30159 75 TYR A CA 1
ATOM 605 C C . TYR A 1 75 ? 19.29856 -38.76307 -13.48628 1.000 15.43954 75 TYR A C 1
ATOM 606 O O . TYR A 1 75 ? 19.55008 -39.88344 -13.94553 1.000 14.57735 75 TYR A O 1
ATOM 615 N N . PHE A 1 76 ? 20.20222 -37.78564 -13.44175 1.000 13.11340 76 PHE A N 1
ATOM 616 C CA . PHE A 1 76 ? 21.60846 -37.99593 -13.76558 1.000 13.53731 76 PHE A CA 1
ATOM 617 C C . PHE A 1 76 ? 22.30209 -38.47817 -12.49742 1.000 14.26987 76 PHE A C 1
ATOM 618 O O . PHE A 1 76 ? 22.45198 -37.71637 -11.53644 1.000 14.68017 76 PHE A O 1
ATOM 626 N N . PHE A 1 77 ? 22.70019 -39.74875 -12.47912 1.000 13.09946 77 PHE A N 1
ATOM 627 C CA . PHE A 1 77 ? 23.37055 -40.33390 -11.32423 1.000 14.90689 77 PHE A CA 1
ATOM 628 C C . PHE A 1 77 ? 24.73864 -40.89035 -11.70093 1.000 15.98863 77 PHE A C 1
ATOM 629 O O . PHE A 1 77 ? 25.19823 -41.87514 -11.11859 1.000 17.97982 77 PHE A O 1
ATOM 637 N N . ALA A 1 78 ? 25.40318 -40.25669 -12.66210 1.000 14.35758 78 ALA A N 1
ATOM 638 C CA . ALA A 1 78 ? 26.64577 -40.75171 -13.23320 1.000 17.47958 78 ALA A CA 1
ATOM 639 C C . ALA A 1 78 ? 27.84558 -39.95801 -12.72977 1.000 16.68678 78 ALA A C 1
ATOM 640 O O . ALA A 1 78 ? 27.72882 -38.80159 -12.31634 1.000 21.42367 78 ALA A O 1
ATOM 642 N N . TYR A 1 79 ? 29.01208 -40.60633 -12.78806 1.000 21.77567 79 TYR A N 1
ATOM 643 C CA . TYR A 1 79 ? 30.29057 -40.01643 -12.39923 1.000 18.59408 79 TYR A CA 1
ATOM 644 C C . TYR A 1 79 ? 30.20819 -39.38181 -11.01579 1.000 17.80915 79 TYR A C 1
ATOM 645 O O . TYR A 1 79 ? 30.01741 -40.07836 -10.01301 1.000 19.41980 79 TYR A O 1
ATOM 654 N N . PHE A 1 80 ? 30.35392 -38.06620 -10.95986 1.000 19.44063 80 PHE A N 1
ATOM 655 C CA . PHE A 1 80 ? 30.17990 -37.27072 -9.75636 1.000 18.12767 80 PHE A CA 1
ATOM 656 C C . PHE A 1 80 ? 29.39807 -36.02572 -10.13620 1.000 16.10523 80 PHE A C 1
ATOM 657 O O . PHE A 1 80 ? 29.31658 -35.67801 -11.31939 1.000 19.31228 80 PHE A O 1
ATOM 665 N N . PRO A 1 81 ? 28.79691 -35.34259 -9.16148 1.000 14.17470 81 PRO A N 1
ATOM 666 C CA . PRO A 1 81 ? 28.10120 -34.09135 -9.47578 1.000 13.66806 81 PRO A CA 1
ATOM 667 C C . PRO A 1 81 ? 29.04974 -33.08303 -10.10270 1.000 17.71110 81 PRO A C 1
ATOM 668 O O . PRO A 1 81 ? 30.24790 -33.06236 -9.81518 1.000 15.80365 81 PRO A O 1
ATOM 672 N N . THR A 1 82 ? 28.50272 -32.26247 -10.99215 1.000 15.08005 82 THR A N 1
ATOM 673 C CA . THR A 1 82 ? 29.14657 -31.03371 -11.42498 1.000 13.46586 82 THR A CA 1
ATOM 674 C C . THR A 1 82 ? 28.28660 -29.85296 -10.99327 1.000 15.03906 82 THR A C 1
ATOM 675 O O . THR A 1 82 ? 27.05934 -29.95542 -10.89786 1.000 15.41814 82 THR A O 1
ATOM 679 N N . ALA A 1 83 ? 28.94725 -28.73974 -10.69870 1.000 11.40075 83 ALA A N 1
ATOM 680 C CA . ALA A 1 83 ? 28.29268 -27.62780 -10.02853 1.000 13.31467 83 ALA A CA 1
ATOM 681 C C . ALA A 1 83 ? 27.43471 -26.81923 -10.99213 1.000 15.09678 83 ALA A C 1
ATOM 682 O O . ALA A 1 83 ? 27.84444 -26.52229 -12.11789 1.000 15.68467 83 ALA A O 1
ATOM 684 N N . SER A 1 84 ? 26.23742 -26.45696 -10.53361 1.000 14.18703 84 SER A N 1
ATOM 685 C CA . SER A 1 84 ? 25.38467 -25.51636 -11.25606 1.000 18.30613 84 SER A CA 1
ATOM 686 C C . SER A 1 84 ? 24.55900 -24.75668 -10.23067 1.000 16.32527 84 SER A C 1
ATOM 687 O O . SER A 1 84 ? 23.64372 -25.32391 -9.62672 1.000 16.72717 84 SER A O 1
ATOM 690 N N . SER A 1 85 ? 24.88361 -23.48336 -10.03444 1.000 13.22340 85 SER A N 1
ATOM 691 C CA . SER A 1 85 ? 24.11665 -22.62008 -9.15338 1.000 13.63126 85 SER A CA 1
ATOM 692 C C . SER A 1 85 ? 23.96980 -21.25918 -9.81300 1.000 13.56844 85 SER A C 1
ATOM 693 O O . SER A 1 85 ? 24.85364 -20.80712 -10.54548 1.000 13.97278 85 SER A O 1
ATOM 696 N N . TYR A 1 86 ? 22.83742 -20.61946 -9.56086 1.000 13.85409 86 TYR A N 1
ATOM 697 C CA . TYR A 1 86 ? 22.58716 -19.30286 -10.13002 1.000 13.62888 86 TYR A CA 1
ATOM 698 C C . TYR A 1 86 ? 23.52873 -18.22751 -9.58739 1.000 12.68703 86 TYR A C 1
ATOM 699 O O . TYR A 1 86 ? 23.89065 -17.31816 -10.34487 1.000 12.29906 86 TYR A O 1
ATOM 708 N N . PRO A 1 87 ? 23.94981 -18.26596 -8.31055 1.000 12.69927 87 PRO A N 1
ATOM 709 C CA . PRO A 1 87 ? 24.97923 -17.30153 -7.88437 1.000 13.09870 87 PRO A CA 1
ATOM 710 C C . PRO A 1 87 ? 26.23325 -17.36768 -8.73395 1.000 12.25088 87 PRO A C 1
ATOM 711 O O . PRO A 1 87 ? 26.79593 -16.32526 -9.09145 1.000 13.08977 87 PRO A O 1
ATOM 715 N N . ALA A 1 88 ? 26.68050 -18.57703 -9.08094 1.000 14.07272 88 ALA A N 1
ATOM 716 C CA . ALA A 1 88 ? 27.87310 -18.71031 -9.90984 1.000 13.08767 88 ALA A CA 1
ATOM 717 C C . ALA A 1 88 ? 27.61387 -18.22687 -11.33099 1.000 12.55453 88 ALA A C 1
ATOM 718 O O . ALA A 1 88 ? 28.49512 -17.62424 -11.95444 1.000 12.45637 88 ALA A O 1
ATOM 720 N N . MET A 1 89 ? 26.41204 -18.47925 -11.86048 1.000 13.57109 89 MET A N 1
ATOM 721 C CA . MET A 1 89 ? 26.06785 -17.96005 -13.18161 1.000 13.91834 89 MET A CA 1
ATOM 722 C C . MET A 1 89 ? 26.08615 -16.43791 -13.20196 1.000 13.16952 89 MET A C 1
ATOM 723 O O . MET A 1 89 ? 26.55807 -15.82890 -14.16950 1.000 14.30782 89 MET A O 1
ATOM 728 N N . LEU A 1 90 ? 25.56704 -15.80558 -12.14667 1.000 12.16708 90 LEU A N 1
ATOM 729 C CA . LEU A 1 90 ? 25.57297 -14.34796 -12.08498 1.000 12.68673 90 LEU A CA 1
ATOM 730 C C . LEU A 1 90 ? 26.99562 -13.80600 -12.04533 1.000 12.07983 90 LEU A C 1
ATOM 731 O O . LEU A 1 90 ? 27.31608 -12.83086 -12.73534 1.000 13.10878 90 LEU A O 1
ATOM 736 N N . ALA A 1 91 ? 27.86358 -14.42769 -11.24225 1.000 12.81073 91 ALA A N 1
ATOM 737 C CA . ALA A 1 91 ? 29.25208 -13.98665 -11.17041 1.000 12.56051 91 ALA A CA 1
ATOM 738 C C . ALA A 1 91 ? 29.96452 -14.20802 -12.49754 1.000 14.78154 91 ALA A C 1
ATOM 739 O O . ALA A 1 91 ? 30.79931 -13.39378 -12.90779 1.000 14.87201 91 ALA A O 1
ATOM 741 N N . ASP A 1 92 ? 29.63754 -15.30284 -13.18943 1.000 13.28981 92 ASP A N 1
ATOM 742 C CA . ASP A 1 92 ? 30.28480 -15.59167 -14.46134 1.000 15.43171 92 ASP A CA 1
ATOM 743 C C . ASP A 1 92 ? 29.90938 -14.56035 -15.51786 1.000 17.86300 92 ASP A C 1
ATOM 744 O O . ASP A 1 92 ? 30.72300 -14.24672 -16.39508 1.000 15.95152 92 ASP A O 1
ATOM 749 N N . MET A 1 93 ? 28.68881 -14.02212 -15.44811 1.000 14.27414 93 MET A N 1
ATOM 750 C CA . MET A 1 93 ? 28.31610 -12.92210 -16.33036 1.000 14.79181 93 MET A CA 1
ATOM 751 C C . MET A 1 93 ? 29.18157 -11.69602 -16.06812 1.000 16.19484 93 MET A C 1
ATOM 752 O O . MET A 1 93 ? 29.65352 -11.04590 -17.00792 1.000 15.37967 93 MET A O 1
ATOM 757 N N . LEU A 1 94 ? 29.40274 -11.36789 -14.79263 1.000 14.55571 94 LEU A N 1
ATOM 758 C CA . LEU A 1 94 ? 30.27770 -10.25173 -14.44479 1.000 14.77973 94 LEU A CA 1
ATOM 759 C C . LEU A 1 94 ? 31.72272 -10.53394 -14.83504 1.000 17.46467 94 LEU A C 1
ATOM 760 O O . LEU A 1 94 ? 32.43640 -9.63144 -15.28921 1.000 17.75426 94 LEU A O 1
ATOM 765 N N . CYS A 1 95 ? 32.17011 -11.77927 -14.64932 1.000 16.09458 95 CYS A N 1
ATOM 766 C CA . CYS A 1 95 ? 33.53722 -12.15215 -14.99891 1.000 15.75453 95 CYS A CA 1
ATOM 767 C C . CYS A 1 95 ? 33.82211 -11.90106 -16.47444 1.000 19.49579 95 CYS A C 1
ATOM 768 O O . CYS A 1 95 ? 34.88605 -11.37745 -16.82836 1.000 20.77052 95 CYS A O 1
ATOM 771 N N . GLY A 1 96 ? 32.88690 -12.27541 -17.35179 1.000 19.01970 96 GLY A N 1
ATOM 772 C CA . GLY A 1 96 ? 33.06541 -12.00846 -18.76787 1.000 22.60074 96 GLY A CA 1
ATOM 773 C C . GLY A 1 96 ? 32.96367 -10.53688 -19.10568 1.000 22.34734 96 GLY A C 1
ATOM 774 O O . GLY A 1 96 ? 33.52155 -10.08801 -20.11098 1.000 23.95739 96 GLY A O 1
ATOM 775 N N . ALA A 1 97 ? 32.26537 -9.76541 -18.27074 1.000 20.13648 97 ALA A N 1
ATOM 776 C CA . ALA A 1 97 ? 32.12721 -8.33495 -18.50815 1.000 19.99335 97 ALA A CA 1
ATOM 777 C C . ALA A 1 97 ? 33.41001 -7.59528 -18.15473 1.000 19.72199 97 ALA A C 1
ATOM 778 O O . ALA A 1 97 ? 33.95531 -6.85848 -18.98240 1.000 22.19519 97 ALA A O 1
ATOM 780 N N . ILE A 1 98 ? 33.90279 -7.77528 -16.92599 1.000 19.72779 98 ILE A N 1
ATOM 781 C CA . ILE A 1 98 ? 35.20234 -7.21560 -16.56591 1.000 20.21460 98 ILE A CA 1
ATOM 782 C C . ILE A 1 98 ? 36.27117 -7.71345 -17.52928 1.000 20.66747 98 ILE A C 1
ATOM 783 O O . ILE A 1 98 ? 37.10514 -6.93753 -18.01293 1.000 23.49186 98 ILE A O 1
ATOM 788 N N . GLY A 1 99 ? 36.25244 -9.00788 -17.83222 1.000 22.34502 99 GLY A N 1
ATOM 789 C CA . GLY A 1 99 ? 37.05591 -9.55027 -18.91842 1.000 22.36898 99 GLY A CA 1
ATOM 790 C C . GLY A 1 99 ? 38.54599 -9.33566 -18.78174 1.000 23.63659 99 GLY A C 1
ATOM 791 O O . GLY A 1 99 ? 39.22896 -9.10141 -19.78620 1.000 24.13835 99 GLY A O 1
ATOM 792 N N . CYS A 1 100 ? 39.06768 -9.41152 -17.56253 1.000 23.41289 100 CYS A N 1
ATOM 793 C CA . CYS A 1 100 ? 40.49448 -9.26394 -17.32498 1.000 24.15924 100 CYS A CA 1
ATOM 794 C C . CYS A 1 100 ? 41.20782 -10.59939 -17.50252 1.000 26.67453 100 CYS A C 1
ATOM 795 O O . CYS A 1 100 ? 40.62946 -11.67286 -17.32066 1.000 27.45209 100 CYS A O 1
ATOM 798 N N . ILE A 1 101 ? 42.48655 -10.51589 -17.86164 1.000 24.84493 101 ILE A N 1
ATOM 799 C CA . ILE A 1 101 ? 43.35527 -11.68445 -17.92427 1.000 24.35189 101 ILE A CA 1
ATOM 800 C C . ILE A 1 101 ? 44.40362 -11.51682 -16.83600 1.000 24.40815 101 ILE A C 1
ATOM 801 O O . ILE A 1 101 ? 45.43705 -10.87483 -17.04888 1.000 26.28956 101 ILE A O 1
ATOM 806 N N . GLY A 1 102 ? 44.13950 -12.07627 -15.66024 1.000 24.11409 102 GLY A N 1
ATOM 807 C CA . GLY A 1 102 ? 44.98424 -11.82351 -14.51028 1.000 25.70832 102 GLY A CA 1
ATOM 808 C C . GLY A 1 102 ? 46.26288 -12.63495 -14.45515 1.000 26.19953 102 GLY A C 1
ATOM 809 O O . GLY A 1 102 ? 46.50668 -13.33902 -13.47080 1.000 27.62781 102 GLY A O 1
ATOM 810 N N . PHE A 1 103 ? 47.09645 -12.54599 -15.49561 1.000 24.28233 103 PHE A N 1
ATOM 811 C CA . PHE A 1 103 ? 48.38331 -13.23207 -15.45486 1.000 26.24927 103 PHE A CA 1
ATOM 812 C C . PHE A 1 103 ? 49.36047 -12.55591 -14.50290 1.000 32.37122 103 PHE A C 1
ATOM 813 O O . PHE A 1 103 ? 50.37378 -13.16077 -14.13466 1.000 35.34355 103 PHE A O 1
ATOM 821 N N . SER A 1 104 ? 49.07910 -11.31859 -14.10380 1.000 27.42291 104 SER A N 1
ATOM 822 C CA . SER A 1 104 ? 49.88931 -10.59177 -13.14030 1.000 26.37352 104 SER A CA 1
ATOM 823 C C . SER A 1 104 ? 48.96107 -9.77914 -12.25032 1.000 24.67535 104 SER A C 1
ATOM 824 O O . SER A 1 104 ? 47.77270 -9.61745 -12.54074 1.000 20.99462 104 SER A O 1
ATOM 827 N N . TRP A 1 105 ? 49.51366 -9.26643 -11.14889 1.000 26.22948 105 TRP A N 1
ATOM 828 C CA . TRP A 1 105 ? 48.72561 -8.40309 -10.27604 1.000 25.43511 105 TRP A CA 1
ATOM 829 C C . TRP A 1 105 ? 48.31250 -7.12998 -11.00328 1.000 21.94944 105 TRP A C 1
ATOM 830 O O . TRP A 1 105 ? 47.16869 -6.67747 -10.87990 1.000 21.76906 105 TRP A O 1
ATOM 841 N N . ALA A 1 106 ? 49.22880 -6.54548 -11.77930 1.000 22.86745 106 ALA A N 1
ATOM 842 C CA . ALA A 1 106 ? 48.92217 -5.32469 -12.51464 1.000 21.86578 106 ALA A CA 1
ATOM 843 C C . ALA A 1 106 ? 47.90189 -5.54963 -13.62197 1.000 22.59573 106 ALA A C 1
ATOM 844 O O . ALA A 1 106 ? 47.26555 -4.58651 -14.06229 1.000 24.12613 106 ALA A O 1
ATOM 846 N N . ALA A 1 107 ? 47.73688 -6.79067 -14.08815 1.000 21.39023 107 ALA A N 1
ATOM 847 C CA . ALA A 1 107 ? 46.75886 -7.06234 -15.13528 1.000 20.90790 107 ALA A CA 1
ATOM 848 C C . ALA A 1 107 ? 45.33498 -6.80764 -14.66166 1.000 24.89881 107 ALA A C 1
ATOM 849 O O . ALA A 1 107 ? 44.45194 -6.56010 -15.49147 1.000 25.80675 107 ALA A O 1
ATOM 851 N N . SER A 1 108 ? 45.10127 -6.88266 -13.34646 1.000 24.19321 108 SER A N 1
ATOM 852 C CA . SER A 1 108 ? 43.87163 -6.53611 -12.64100 1.000 21.71373 108 SER A CA 1
ATOM 853 C C . SER A 1 108 ? 44.03241 -6.92460 -11.17645 1.000 19.41535 108 SER A C 1
ATOM 854 O O . SER A 1 108 ? 43.84667 -8.09590 -10.82253 1.000 20.20081 108 SER A O 1
ATOM 857 N N . PRO A 1 109 ? 44.38952 -5.97533 -10.30480 1.000 19.02696 109 PRO A N 1
ATOM 858 C CA . PRO A 1 109 ? 44.63200 -6.31680 -8.88984 1.000 18.38892 109 PRO A CA 1
ATOM 859 C C . PRO A 1 109 ? 43.50627 -7.09067 -8.22261 1.000 18.84646 109 PRO A C 1
ATOM 860 O O . PRO A 1 109 ? 43.77391 -8.07197 -7.51878 1.000 19.17364 109 PRO A O 1
ATOM 864 N N . ALA A 1 110 ? 42.25185 -6.68351 -8.43054 1.000 17.07430 110 ALA A N 1
ATOM 865 C CA . ALA A 1 110 ? 41.13744 -7.34304 -7.75516 1.000 18.10925 110 ALA A CA 1
ATOM 866 C C . ALA A 1 110 ? 41.03152 -8.81671 -8.13071 1.000 20.12986 110 ALA A C 1
ATOM 867 O O . ALA A 1 110 ? 40.58509 -9.63320 -7.31545 1.000 17.11929 110 ALA A O 1
ATOM 869 N N . CYS A 1 111 ? 41.43388 -9.17695 -9.35243 1.000 17.98617 111 CYS A N 1
ATOM 870 C CA . CYS A 1 111 ? 41.33974 -10.56930 -9.78126 1.000 19.10986 111 CYS A CA 1
ATOM 871 C C . CYS A 1 111 ? 42.23406 -11.46652 -8.93477 1.000 20.24456 111 CYS A C 1
ATOM 872 O O . CYS A 1 111 ? 41.85928 -12.59725 -8.60283 1.000 22.44587 111 CYS A O 1
ATOM 875 N N . THR A 1 112 ? 43.41495 -10.97304 -8.56213 1.000 17.96695 112 THR A N 1
ATOM 876 C CA . THR A 1 112 ? 44.33302 -11.76440 -7.75176 1.000 17.98657 112 THR A CA 1
ATOM 877 C C . THR A 1 112 ? 43.98981 -11.67560 -6.26830 1.000 18.88750 112 THR A C 1
ATOM 878 O O . THR A 1 112 ? 44.05267 -12.68112 -5.55121 1.000 18.51038 112 THR A O 1
ATOM 882 N N . GLU A 1 113 ? 43.60266 -10.48790 -5.79759 1.000 17.42572 113 GLU A N 1
ATOM 883 C CA . GLU A 1 113 ? 43.41260 -10.28651 -4.36418 1.000 17.30803 113 GLU A CA 1
ATOM 884 C C . GLU A 1 113 ? 42.15696 -10.98545 -3.85449 1.000 15.20634 113 GLU A C 1
ATOM 885 O O . GLU A 1 113 ? 42.16768 -11.56403 -2.76175 1.000 14.47241 113 GLU A O 1
ATOM 891 N N . LEU A 1 114 ? 41.06274 -10.93726 -4.61927 1.000 15.71426 114 LEU A N 1
ATOM 892 C CA . LEU A 1 114 ? 39.85572 -11.64842 -4.20587 1.000 13.73422 114 LEU A CA 1
ATOM 893 C C . LEU A 1 114 ? 40.09862 -13.15051 -4.13938 1.000 13.75360 114 LEU A C 1
ATOM 894 O O . LEU A 1 114 ? 39.56456 -13.83439 -3.25826 1.000 13.09924 114 LEU A O 1
ATOM 899 N N . GLU A 1 115 ? 40.91231 -13.67816 -5.05822 1.000 14.07512 115 GLU A N 1
ATOM 900 C CA . GLU A 1 115 ? 41.20837 -15.10690 -5.05714 1.000 15.20228 115 GLU A CA 1
ATOM 901 C C . GLU A 1 115 ? 41.92213 -15.52231 -3.77850 1.000 15.29006 115 GLU A C 1
ATOM 902 O O . GLU A 1 115 ? 41.58423 -16.54835 -3.17508 1.000 14.33402 115 GLU A O 1
ATOM 908 N N . THR A 1 116 ? 42.90895 -14.73227 -3.34609 1.000 14.87241 116 THR A N 1
ATOM 909 C CA . THR A 1 116 ? 43.64421 -15.06062 -2.12903 1.000 16.19862 116 THR A CA 1
ATOM 910 C C . THR A 1 116 ? 42.72667 -15.05705 -0.91413 1.000 16.76671 116 THR A C 1
ATOM 911 O O . THR A 1 116 ? 42.82673 -15.93401 -0.04790 1.000 16.67621 116 THR A O 1
ATOM 915 N N . VAL A 1 117 ? 41.81570 -14.08472 -0.83805 1.000 14.31945 117 VAL A N 1
ATOM 916 C CA . VAL A 1 117 ? 40.90427 -14.01956 0.30052 1.000 14.44419 117 VAL A CA 1
ATOM 917 C C . VAL A 1 117 ? 39.89535 -15.16245 0.25463 1.000 12.72876 117 VAL A C 1
ATOM 918 O O . VAL A 1 117 ? 39.56505 -15.75371 1.28742 1.000 12.63478 117 VAL A O 1
ATOM 922 N N . MET A 1 118 ? 39.38748 -15.49558 -0.93439 1.000 12.02380 118 MET A N 1
ATOM 923 C CA . MET A 1 118 ? 38.40770 -16.57557 -1.02499 1.000 12.59192 118 MET A CA 1
ATOM 924 C C . MET A 1 118 ? 39.01724 -17.92748 -0.68099 1.000 12.40536 118 MET A C 1
ATOM 925 O O . MET A 1 118 ? 38.33067 -18.79357 -0.12580 1.000 12.64929 118 MET A O 1
ATOM 930 N N . MET A 1 119 ? 40.29458 -18.13365 -0.99802 1.000 11.90060 119 MET A N 1
ATOM 931 C CA . MET A 1 119 ? 40.93074 -19.38672 -0.61554 1.000 13.18797 119 MET A CA 1
ATOM 932 C C . MET A 1 119 ? 41.15101 -19.45607 0.88964 1.000 13.19926 119 MET A C 1
ATOM 933 O O . MET A 1 119 ? 41.17592 -20.55350 1.45879 1.000 16.45857 119 MET A O 1
ATOM 938 N N . ASP A 1 120 ? 41.28820 -18.30307 1.55312 1.000 13.66051 120 ASP A N 1
ATOM 939 C CA . ASP A 1 120 ? 41.32089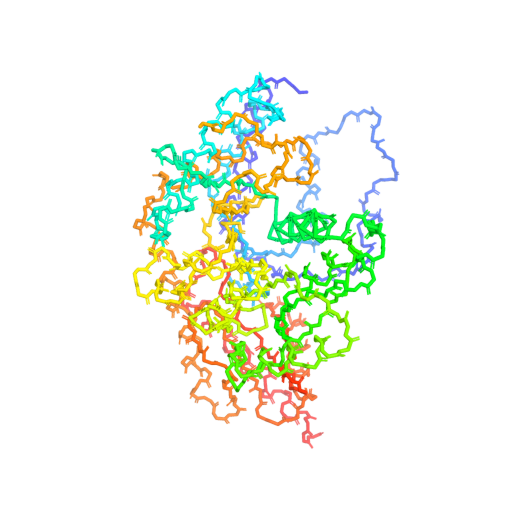 -18.30055 3.01261 1.000 14.65037 120 ASP A CA 1
ATOM 940 C C . ASP A 1 120 ? 39.93618 -18.55672 3.59482 1.000 15.44635 120 ASP A C 1
ATOM 941 O O . ASP A 1 120 ? 39.79969 -19.32580 4.55283 1.000 15.16331 120 ASP A O 1
ATOM 946 N N . TRP A 1 121 ? 38.90082 -17.91930 3.03574 1.000 13.58126 121 TRP A N 1
ATOM 947 C CA . TRP A 1 121 ? 37.52838 -18.23925 3.42535 1.000 13.81964 121 TRP A CA 1
ATOM 948 C C . TRP A 1 121 ? 37.28087 -19.73944 3.36178 1.000 13.50727 121 TRP A C 1
ATOM 949 O O . TRP A 1 121 ? 36.80715 -20.34975 4.32698 1.000 14.37474 121 TRP A O 1
ATOM 960 N N . LEU A 1 122 ? 37.60349 -20.34870 2.22146 1.000 13.50494 122 LEU A N 1
ATOM 961 C CA . LEU A 1 122 ? 37.31683 -21.76330 2.02557 1.000 14.02004 122 LEU A CA 1
ATOM 962 C C . LEU A 1 122 ? 38.19093 -22.63148 2.92185 1.000 13.11314 122 LEU A C 1
ATOM 963 O O . LEU A 1 122 ? 37.71298 -23.61481 3.49896 1.000 14.51585 122 LEU A O 1
ATOM 968 N N . GLY A 1 123 ? 39.46997 -22.27563 3.06167 1.000 13.26351 123 GLY A N 1
ATOM 969 C CA . GLY A 1 123 ? 40.34018 -23.01742 3.96160 1.000 14.70921 123 GLY A CA 1
ATOM 970 C C . GLY A 1 123 ? 39.84602 -23.00335 5.39643 1.000 19.09348 123 GLY A C 1
ATOM 971 O O . GLY A 1 123 ? 39.95301 -24.00250 6.11148 1.000 16.92746 123 GLY A O 1
ATOM 972 N N . LYS A 1 124 ? 39.28864 -21.87235 5.83451 1.000 15.38245 124 LYS A N 1
ATOM 973 C CA . LYS A 1 124 ? 38.73016 -21.79642 7.17993 1.000 17.09696 124 LYS A CA 1
ATOM 974 C C . LYS A 1 124 ? 37.43469 -22.58877 7.29637 1.000 16.54553 124 LYS A C 1
ATOM 975 O O . LYS A 1 124 ? 37.15988 -23.16595 8.35371 1.000 16.85530 124 LYS A O 1
ATOM 981 N N . MET A 1 125 ? 36.63373 -22.63713 6.22769 1.000 15.23604 125 MET A N 1
ATOM 982 C CA . MET A 1 125 ? 35.41668 -23.44381 6.25092 1.000 15.00391 125 MET A CA 1
ATOM 983 C C . MET A 1 125 ? 35.73206 -24.92906 6.37370 1.000 17.74212 125 MET A C 1
ATOM 984 O O . MET A 1 125 ? 34.94897 -25.68678 6.95916 1.000 18.18376 125 MET A O 1
ATOM 989 N N . LEU A 1 126 ? 36.86246 -25.36426 5.82437 1.000 16.01313 126 LEU A N 1
ATOM 990 C CA . LEU A 1 126 ? 37.30323 -26.74610 5.94705 1.000 15.19769 126 LEU A CA 1
ATOM 991 C C . LEU A 1 126 ? 38.14847 -26.98923 7.18897 1.000 18.21971 126 LEU A C 1
ATOM 992 O O . LEU A 1 126 ? 38.59430 -28.12196 7.39990 1.000 19.01890 126 LEU A O 1
ATOM 997 N N . GLU A 1 127 ? 38.36070 -25.96451 8.01775 1.000 17.20000 127 GLU A N 1
ATOM 998 C CA . GLU A 1 127 ? 39.22969 -26.06113 9.19437 1.000 19.43903 127 GLU A CA 1
ATOM 999 C C . GLU A 1 127 ? 40.58835 -26.64742 8.82259 1.000 18.50448 127 GLU A C 1
ATOM 1000 O O . GLU A 1 127 ? 41.12110 -27.52973 9.49959 1.000 19.56906 127 GLU A O 1
ATOM 1006 N N . LEU A 1 128 ? 41.14135 -26.15472 7.71900 1.000 15.78932 128 LEU A N 1
ATOM 1007 C CA . LEU A 1 128 ? 42.46059 -26.57095 7.28548 1.000 18.65735 128 LEU A CA 1
ATOM 1008 C C . LEU A 1 128 ? 43.50927 -26.09770 8.29020 1.000 19.06319 128 LEU A C 1
ATOM 1009 O O . LEU A 1 128 ? 43.32374 -25.07383 8.95406 1.000 20.85337 128 LEU A O 1
ATOM 1014 N N . PRO A 1 129 ? 44.60890 -26.83491 8.43556 1.000 21.69914 129 PRO A N 1
ATOM 1015 C CA . PRO A 1 129 ? 45.72344 -26.33688 9.24738 1.000 21.52610 129 PRO A CA 1
ATOM 1016 C C . PRO A 1 129 ? 46.17198 -24.96681 8.76006 1.000 21.99080 129 PRO A C 1
ATOM 1017 O O . PRO A 1 129 ? 46.20833 -24.69737 7.55749 1.000 19.96064 129 PRO A O 1
ATOM 1021 N N . LYS A 1 130 ? 46.50312 -24.09124 9.71340 1.000 22.76806 130 LYS A N 1
ATOM 1022 C CA . LYS A 1 130 ? 46.85413 -22.71421 9.38092 1.000 25.20523 130 LYS A CA 1
ATOM 1023 C C . LYS A 1 130 ? 48.05002 -22.62378 8.44131 1.000 23.97502 130 LYS A C 1
ATOM 1024 O O . LYS A 1 130 ? 48.21331 -21.60289 7.76389 1.000 25.15558 130 LYS A O 1
ATOM 1030 N N . ALA A 1 131 ? 48.88373 -23.66556 8.37713 1.000 22.41440 131 ALA A N 1
ATOM 1031 C CA . ALA A 1 131 ? 50.03125 -23.64382 7.47806 1.000 24.77461 131 ALA A CA 1
ATOM 1032 C C . ALA A 1 131 ? 49.61803 -23.57589 6.01317 1.000 23.36205 131 ALA A C 1
ATOM 1033 O O . ALA A 1 131 ? 50.43870 -23.20832 5.16542 1.000 22.40848 131 ALA A O 1
ATOM 1035 N N . PHE A 1 132 ? 48.36933 -23.91506 5.69681 1.000 20.62113 132 PHE A N 1
ATOM 1036 C CA . PHE A 1 132 ? 47.87131 -23.85634 4.32974 1.000 20.09388 132 PHE A CA 1
ATOM 1037 C C . PHE A 1 132 ? 47.29533 -22.49609 3.96151 1.000 23.74428 132 PHE A C 1
ATOM 1038 O O . PHE A 1 132 ? 47.07789 -22.23531 2.77331 1.000 23.32734 132 PHE A O 1
ATOM 1046 N N . LEU A 1 133 ? 47.04721 -21.63185 4.94025 1.000 24.71880 133 LEU A N 1
ATOM 1047 C CA . LEU A 1 133 ? 46.37256 -20.36453 4.70787 1.000 27.47582 133 LEU A CA 1
ATOM 1048 C C . LEU A 1 133 ? 47.38334 -19.24830 4.47285 1.000 33.40070 133 LEU A C 1
ATOM 1049 O O . LEU A 1 133 ? 48.50727 -19.28129 4.98052 1.000 36.27923 133 LEU A O 1
ATOM 1054 N N . ASN A 1 134 ? 46.96642 -18.24952 3.69555 1.000 35.18415 134 ASN A N 1
ATOM 1055 C CA . ASN A 1 134 ? 47.83470 -17.12667 3.36311 1.000 40.31717 134 ASN A CA 1
ATOM 1056 C C . ASN A 1 134 ? 47.76005 -15.98938 4.37208 1.000 48.84401 134 ASN A C 1
ATOM 1057 O O . ASN A 1 134 ? 48.73022 -15.23462 4.51132 1.000 57.49043 134 ASN A O 1
ATOM 1062 N N . GLU A 1 135 ? 46.63700 -15.84997 5.07342 1.000 53.11082 135 GLU A N 1
ATOM 1063 C CA . GLU A 1 135 ? 46.45733 -14.75093 6.01322 1.000 57.77241 135 GLU A CA 1
ATOM 1064 C C . GLU A 1 135 ? 47.54738 -14.75266 7.08031 1.000 74.55470 135 GLU A C 1
ATOM 1065 O O . GLU A 1 135 ? 48.06522 -15.80238 7.47091 1.000 73.68670 135 GLU A O 1
ATOM 1071 N N . LYS A 1 136 ? 47.90141 -13.54953 7.53954 1.000 79.36661 136 LYS A N 1
ATOM 1072 C CA . LYS A 1 136 ? 48.86136 -13.35284 8.63161 1.000 83.31387 136 LYS A CA 1
ATOM 1073 C C . LYS A 1 136 ? 50.25506 -13.87187 8.27572 1.000 83.31928 136 LYS A C 1
ATOM 1074 O O . LYS A 1 136 ? 50.86425 -14.64509 9.01778 1.000 85.95570 136 LYS A O 1
ATOM 1080 N N . ALA A 1 137 ? 50.75427 -13.43413 7.11922 1.000 78.60795 137 ALA A N 1
ATOM 1081 C CA . ALA A 1 137 ? 52.14357 -13.64853 6.69946 1.000 78.70087 137 ALA A CA 1
ATOM 1082 C C . ALA A 1 137 ? 52.57448 -15.11414 6.75568 1.000 76.68989 137 ALA A C 1
ATOM 1083 O O . ALA A 1 137 ? 53.75523 -15.40845 6.95497 1.000 74.98559 137 ALA A O 1
ATOM 1085 N N . GLY A 1 138 ? 51.64235 -16.04698 6.58004 1.000 72.99570 138 GLY A N 1
ATOM 1086 C CA . GLY A 1 138 ? 52.01994 -17.44329 6.49697 1.000 66.36969 138 GLY A CA 1
ATOM 1087 C C . GLY A 1 138 ? 52.72013 -17.76193 5.18924 1.000 60.66787 138 GLY A C 1
ATOM 1088 O O . GLY A 1 138 ? 52.46240 -17.15593 4.14914 1.000 59.09433 138 GLY A O 1
ATOM 1089 N N . GLU A 1 139 ? 53.63296 -18.73229 5.24856 1.000 52.73050 139 GLU A N 1
ATOM 1090 C CA . GLU A 1 139 ? 54.36653 -19.14105 4.05545 1.000 48.75438 139 GLU A CA 1
ATOM 1091 C C . GLU A 1 139 ? 53.52186 -19.95576 3.08385 1.000 42.99211 139 GLU A C 1
ATOM 1092 O O . GLU A 1 139 ? 53.93522 -20.14224 1.93484 1.000 40.08611 139 GLU A O 1
ATOM 1098 N N . GLY A 1 140 ? 52.35666 -20.44505 3.51101 1.000 37.39749 140 GLY A N 1
ATOM 1099 C CA . GLY A 1 140 ? 51.47169 -21.17671 2.63126 1.000 33.73335 140 GLY A CA 1
ATOM 1100 C C . GLY A 1 140 ? 50.43332 -20.28319 1.97569 1.000 36.09763 140 GLY A C 1
ATOM 1101 O O . GLY A 1 140 ? 50.40337 -19.06667 2.15497 1.000 38.26316 140 GLY A O 1
ATOM 1102 N N . GLY A 1 141 ? 49.56159 -20.91567 1.20256 1.000 28.30669 141 GLY A N 1
ATOM 1103 C CA . GLY A 1 141 ? 48.51841 -20.18582 0.51273 1.000 29.06619 141 GLY A CA 1
ATOM 1104 C C . GLY A 1 141 ? 47.78488 -21.08699 -0.45472 1.000 24.56730 141 GLY A C 1
ATOM 1105 O O . GLY A 1 141 ? 48.14283 -22.25098 -0.65781 1.000 21.28017 141 GLY A O 1
ATOM 1106 N N . GLY A 1 142 ? 46.74196 -20.51610 -1.05699 1.000 20.21930 142 GLY A N 1
ATOM 1107 C CA . GLY A 1 142 ? 45.90384 -21.25092 -1.97392 1.000 16.99220 142 GLY A CA 1
ATOM 1108 C C . GLY A 1 142 ? 45.75859 -20.52429 -3.29679 1.000 21.03476 142 GLY A C 1
ATOM 1109 O O . GLY A 1 142 ? 45.95073 -19.31228 -3.39646 1.000 20.22035 142 GLY A O 1
ATOM 1110 N N . VAL A 1 143 ? 45.40948 -21.30107 -4.32188 1.000 14.52841 143 VAL A N 1
ATOM 1111 C CA . VAL A 1 143 ? 45.20341 -20.79656 -5.67336 1.000 17.15522 143 VAL A CA 1
ATOM 1112 C C . VAL A 1 143 ? 44.06682 -21.58095 -6.31246 1.000 16.27880 143 VAL A C 1
ATOM 1113 O O . VAL A 1 143 ? 43.83430 -22.75007 -5.98852 1.000 14.80041 143 VAL A O 1
ATOM 1117 N N . ILE A 1 144 ? 43.34852 -20.92772 -7.21967 1.000 14.12695 144 ILE A N 1
ATOM 1118 C CA . ILE A 1 144 ? 42.37692 -21.62474 -8.05193 1.000 14.66532 144 ILE A CA 1
ATOM 1119 C C . ILE A 1 144 ? 43.09822 -22.25752 -9.23284 1.000 16.44432 144 ILE A C 1
ATOM 1120 O O . ILE A 1 144 ? 43.84446 -21.58637 -9.95505 1.000 16.98687 144 ILE A O 1
ATOM 1125 N N . GLN A 1 145 ? 42.87942 -23.55071 -9.43135 1.000 14.90582 145 GLN A N 1
ATOM 1126 C CA . GLN A 1 145 ? 43.32385 -24.24552 -10.62670 1.000 14.47620 145 GLN A CA 1
ATOM 1127 C C . GLN A 1 145 ? 42.12705 -24.53184 -11.52364 1.000 14.20398 145 GLN A C 1
ATOM 1128 O O . GLN A 1 145 ? 40.97160 -24.47277 -11.09466 1.000 13.14464 145 GLN A O 1
ATOM 1134 N N . GLY A 1 146 ? 42.41723 -24.82975 -12.79118 1.000 14.84962 146 GLY A N 1
ATOM 1135 C CA . GLY A 1 146 ? 41.35447 -25.14640 -13.72716 1.000 15.21543 146 GLY A CA 1
ATOM 1136 C C . GLY A 1 146 ? 40.67531 -26.47205 -13.46080 1.000 15.40232 146 GLY A C 1
ATOM 1137 O O . GLY A 1 146 ? 39.51527 -26.65190 -13.84694 1.000 13.53403 146 GLY A O 1
ATOM 1138 N N . SER A 1 147 ? 41.36351 -27.39595 -12.79784 1.000 11.11711 147 SER A N 1
ATOM 1139 C CA . SER A 1 147 ? 40.84527 -28.73879 -12.58547 1.000 11.38921 147 SER A CA 1
ATOM 1140 C C . SER A 1 147 ? 41.72403 -29.43899 -11.56218 1.000 12.66884 147 SER A C 1
ATOM 1141 O O . SER A 1 147 ? 42.87044 -29.04315 -11.33062 1.000 13.80745 147 SER A O 1
ATOM 1144 N N . ALA A 1 148 ? 41.16672 -30.48660 -10.94693 1.000 12.20223 148 ALA A N 1
ATOM 1145 C CA . ALA A 1 148 ? 41.95810 -31.29969 -10.02985 1.000 11.54650 148 ALA A CA 1
ATOM 1146 C C . ALA A 1 148 ? 43.07520 -32.02363 -10.76423 1.000 12.31766 148 ALA A C 1
ATOM 1147 O O . ALA A 1 148 ? 44.14376 -32.26646 -10.18991 1.000 13.44222 148 ALA A O 1
ATOM 1149 N N . SER A 1 149 ? 42.84354 -32.37648 -12.03135 1.000 13.97118 149 SER A N 1
ATOM 1150 C CA . SER A 1 149 ? 43.89709 -32.97180 -12.84543 1.000 14.84518 149 SER A CA 1
ATOM 1151 C C . SER A 1 149 ? 45.06899 -32.01975 -13.00439 1.000 14.80229 149 SER A C 1
ATOM 1152 O O . SER A 1 149 ? 46.23118 -32.42835 -12.89269 1.000 15.23179 149 SER A O 1
ATOM 1155 N N . GLU A 1 150 ? 44.78118 -30.74325 -13.27137 1.000 13.91157 150 GLU A N 1
ATOM 1156 C CA . GLU A 1 150 ? 45.84454 -29.75074 -13.36799 1.000 14.14787 150 GLU A CA 1
ATOM 1157 C C . GLU A 1 150 ? 46.53083 -29.55328 -12.02393 1.000 14.73413 150 GLU A C 1
ATOM 1158 O O . GLU A 1 150 ? 47.75207 -29.36947 -11.96354 1.000 13.88371 150 GLU A O 1
ATOM 1164 N N . ALA A 1 151 ? 45.76297 -29.60372 -10.93200 1.000 12.11608 151 ALA A N 1
ATOM 1165 C CA . ALA A 1 151 ? 46.35121 -29.43637 -9.60696 1.000 14.12500 151 ALA A CA 1
ATOM 1166 C C . ALA A 1 151 ? 47.31891 -30.56877 -9.28694 1.000 13.43042 151 ALA A C 1
ATOM 1167 O O . ALA A 1 151 ? 48.39215 -30.33850 -8.71670 1.000 13.28944 151 ALA A O 1
ATOM 1169 N N . THR A 1 152 ? 46.95806 -31.80068 -9.65224 1.000 12.05635 152 THR A N 1
ATOM 1170 C CA . THR A 1 152 ? 47.84880 -32.93175 -9.41615 1.000 12.63010 152 THR A CA 1
ATOM 1171 C C . THR A 1 152 ? 49.12739 -32.80160 -10.23706 1.000 12.21969 152 THR A C 1
ATOM 1172 O O . THR A 1 152 ? 50.22157 -33.10500 -9.74652 1.000 12.38191 152 THR A O 1
ATOM 1176 N N . LEU A 1 153 ? 49.00881 -32.33579 -11.48449 1.000 12.49005 153 LEU A N 1
ATOM 1177 C CA . LEU A 1 153 ? 50.19125 -32.11109 -12.31111 1.000 13.18917 153 LEU A CA 1
ATOM 1178 C C . LEU A 1 153 ? 51.08419 -31.02721 -11.72099 1.000 13.78280 153 LEU A C 1
ATOM 1179 O O . LEU A 1 153 ? 52.31157 -31.17898 -11.68259 1.000 14.01159 153 LEU A O 1
ATOM 1184 N N . VAL A 1 154 ? 50.48713 -29.92245 -11.26207 1.000 14.94360 154 VAL A N 1
ATOM 1185 C CA . VAL A 1 154 ? 51.26930 -28.84712 -10.65556 1.000 14.13406 154 VAL A CA 1
ATOM 1186 C C . VAL A 1 154 ? 52.04634 -29.36388 -9.45244 1.000 14.93987 154 VAL A C 1
ATOM 1187 O O . VAL A 1 154 ? 53.22862 -29.04520 -9.27314 1.000 14.81910 154 VAL A O 1
ATOM 1191 N N . ALA A 1 155 ? 51.39757 -30.17493 -8.61342 1.000 14.13658 155 ALA A N 1
ATOM 1192 C CA . ALA A 1 155 ? 52.07019 -30.71416 -7.43607 1.000 14.63963 155 ALA A CA 1
ATOM 1193 C C . ALA A 1 155 ? 53.19499 -31.66541 -7.82610 1.000 13.35417 155 ALA A C 1
ATOM 1194 O O . ALA A 1 155 ? 54.26769 -31.65195 -7.20967 1.000 14.73462 155 ALA A O 1
ATOM 1196 N N . LEU A 1 156 ? 52.97016 -32.49828 -8.84617 1.000 13.54608 156 LEU A N 1
ATOM 1197 C CA . LEU A 1 156 ? 54.01741 -33.40966 -9.29791 1.000 13.18614 156 LEU A CA 1
ATOM 1198 C C . LEU A 1 156 ? 55.21899 -32.64137 -9.83285 1.000 15.42031 156 LEU A C 1
ATOM 1199 O O . LEU A 1 156 ? 56.36922 -32.98804 -9.53859 1.000 14.50162 156 LEU A O 1
ATOM 1204 N N . LEU A 1 157 ? 54.97065 -31.59219 -10.62059 1.000 12.63176 157 LEU A N 1
ATOM 1205 C CA . LEU A 1 157 ? 56.06766 -30.81122 -11.18274 1.000 15.36095 157 LEU A CA 1
ATOM 1206 C C . LEU A 1 157 ? 56.84897 -30.08944 -10.09256 1.000 16.43768 157 LEU A C 1
ATOM 1207 O O . LEU A 1 157 ? 58.08000 -29.99547 -10.16044 1.000 16.06427 157 LEU A O 1
ATOM 1212 N N . ALA A 1 158 ? 56.15157 -29.56953 -9.08011 1.000 14.99622 158 ALA A N 1
ATOM 1213 C CA . ALA A 1 158 ? 56.84214 -28.94748 -7.95602 1.000 16.09706 158 ALA A CA 1
ATOM 1214 C C . ALA A 1 158 ? 57.67837 -29.96878 -7.19615 1.000 16.84080 158 ALA A C 1
ATOM 1215 O O . ALA A 1 158 ? 58.82379 -29.69114 -6.82047 1.000 16.29999 158 ALA A O 1
ATOM 1217 N N . ALA A 1 159 ? 57.12364 -31.16093 -6.96786 1.000 16.70770 159 ALA A N 1
ATOM 1218 C CA . ALA A 1 159 ? 57.88250 -32.21821 -6.30768 1.000 15.37134 159 ALA A CA 1
ATOM 1219 C C . ALA A 1 159 ? 59.08067 -32.64062 -7.14445 1.000 18.41396 159 ALA A C 1
ATOM 1220 O O . ALA A 1 159 ? 60.15579 -32.93005 -6.60545 1.000 18.87057 159 ALA A O 1
ATOM 1222 N N . ARG A 1 160 ? 58.90812 -32.69096 -8.46591 1.000 17.32335 160 ARG A N 1
ATOM 1223 C CA . ARG A 1 160 ? 60.00265 -33.07307 -9.35068 1.000 18.33532 160 ARG A CA 1
ATOM 1224 C C . ARG A 1 160 ? 61.14632 -32.06987 -9.27096 1.000 18.63432 160 ARG A C 1
ATOM 1225 O O . ARG A 1 160 ? 62.31635 -32.45030 -9.14447 1.000 18.21871 160 ARG A O 1
ATOM 1233 N N . THR A 1 161 ? 60.82226 -30.77576 -9.34192 1.000 18.79562 161 THR A N 1
ATOM 1234 C CA . THR A 1 161 ? 61.85500 -29.74774 -9.26115 1.000 19.82466 161 THR A CA 1
ATOM 1235 C C . THR A 1 161 ? 62.58579 -29.80309 -7.92641 1.000 21.46961 161 THR A C 1
ATOM 1236 O O . THR A 1 161 ? 63.80651 -29.61406 -7.86873 1.000 21.98706 161 THR A O 1
ATOM 1240 N N . LYS A 1 162 ? 61.85698 -30.07228 -6.84198 1.000 19.01726 162 LYS A N 1
ATOM 1241 C CA . LYS A 1 162 ? 62.47919 -30.06828 -5.52268 1.000 22.08097 162 LYS A CA 1
ATOM 1242 C C . LYS A 1 162 ? 63.43182 -31.24510 -5.34792 1.000 22.25830 162 LYS A C 1
ATOM 1243 O O . LYS A 1 162 ? 64.52695 -31.08363 -4.79649 1.000 20.62782 162 LYS A O 1
ATOM 1249 N N . VAL A 1 163 ? 63.04018 -32.43543 -5.81031 1.000 20.32170 163 VAL A N 1
ATOM 1250 C CA . VAL A 1 163 ? 63.89242 -33.60094 -5.60037 1.000 19.87483 163 VAL A CA 1
ATOM 1251 C C . VAL A 1 163 ? 65.12198 -33.54582 -6.50011 1.000 22.77594 163 VAL A C 1
ATOM 1252 O O . VAL A 1 163 ? 66.20273 -33.99961 -6.10595 1.000 22.08387 163 VAL A O 1
ATOM 1256 N N . ILE A 1 164 ? 64.99497 -32.98248 -7.70542 1.000 21.95002 164 ILE A N 1
ATOM 1257 C CA . ILE A 1 164 ? 66.16260 -32.81488 -8.56903 1.000 23.21758 164 ILE A CA 1
ATOM 1258 C C . ILE A 1 164 ? 67.17806 -31.89879 -7.90295 1.000 21.89574 164 ILE A C 1
ATOM 1259 O O . ILE A 1 164 ? 68.37819 -32.19451 -7.85682 1.000 22.88403 164 ILE A O 1
ATOM 1264 N N . HIS A 1 165 ? 66.70575 -30.76361 -7.38478 1.000 21.40006 165 HIS A N 1
ATOM 1265 C CA . HIS A 1 165 ? 67.59946 -29.81041 -6.73891 1.000 24.91124 165 HIS A CA 1
ATOM 1266 C C . HIS A 1 165 ? 68.23515 -30.41069 -5.49189 1.000 22.75645 165 HIS A C 1
ATOM 1267 O O . HIS A 1 165 ? 69.41635 -30.17297 -5.21275 1.000 22.83607 165 HIS A O 1
ATOM 1274 N N . ARG A 1 166 ? 67.46833 -31.19480 -4.73013 1.000 21.95804 166 ARG A N 1
ATOM 1275 C CA . ARG A 1 166 ? 68.02356 -31.84303 -3.54614 1.000 21.98983 166 ARG A CA 1
ATOM 1276 C C . ARG A 1 166 ? 69.10175 -32.84830 -3.92897 1.000 23.86378 166 ARG A C 1
ATOM 1277 O O . ARG A 1 166 ? 70.19153 -32.86325 -3.34458 1.000 23.53725 166 ARG A O 1
ATOM 1285 N N . LEU A 1 167 ? 68.81191 -33.70063 -4.91511 1.000 22.91634 167 LEU A N 1
ATOM 1286 C CA . LEU A 1 167 ? 69.76382 -34.73314 -5.30771 1.000 24.65008 167 LEU A CA 1
ATOM 1287 C C . LEU A 1 167 ? 70.99962 -34.13761 -5.96844 1.000 24.94525 167 LEU A C 1
ATOM 1288 O O . LEU A 1 167 ? 72.10607 -34.66190 -5.79528 1.000 24.97568 167 LEU A O 1
ATOM 1293 N N . GLN A 1 168 ? 70.83430 -33.04901 -6.72461 1.000 24.91116 168 GLN A N 1
ATOM 1294 C CA . GLN A 1 168 ? 71.98491 -32.39808 -7.34104 1.000 27.54043 168 GLN A CA 1
ATOM 1295 C C . GLN A 1 168 ? 72.82285 -31.65001 -6.31316 1.000 29.49614 168 GLN A C 1
ATOM 1296 O O . GLN A 1 168 ? 74.03309 -31.48834 -6.50284 1.000 32.66563 168 GLN A O 1
ATOM 1302 N N . ALA A 1 169 ? 72.20477 -31.18535 -5.22600 1.000 26.30215 169 ALA A N 1
ATOM 1303 C CA . ALA A 1 169 ? 72.97906 -30.57993 -4.14842 1.000 26.93514 169 ALA A CA 1
ATOM 1304 C C . ALA A 1 169 ? 73.79156 -31.63025 -3.40338 1.000 29.26480 169 ALA A C 1
ATOM 1305 O O . ALA A 1 169 ? 74.92920 -31.36960 -2.99461 1.000 28.05413 169 ALA A O 1
ATOM 1307 N N . ALA A 1 170 ? 73.22766 -32.82747 -3.22677 1.000 29.33728 170 ALA A N 1
ATOM 1308 C CA . ALA A 1 170 ? 73.94232 -33.88349 -2.51756 1.000 28.01100 170 ALA A CA 1
ATOM 1309 C C . ALA A 1 170 ? 75.06963 -34.45523 -3.36865 1.000 30.81251 170 ALA A C 1
ATOM 1310 O O . ALA A 1 170 ? 76.16105 -34.73466 -2.85843 1.000 30.23818 170 ALA A O 1
ATOM 1312 N N . SER A 1 171 ? 74.82703 -34.63257 -4.66748 1.000 31.34308 171 SER A N 1
ATOM 1313 C CA . SER A 1 171 ? 75.81900 -35.16760 -5.60017 1.000 38.56197 171 SER A CA 1
ATOM 1314 C C . SER A 1 171 ? 75.81220 -34.29279 -6.84386 1.000 37.74163 171 SER A C 1
ATOM 1315 O O . SER A 1 171 ? 75.02156 -34.51876 -7.77166 1.000 41.97495 171 SER A O 1
ATOM 1318 N N . PRO A 1 172 ? 76.69875 -33.29246 -6.90923 1.000 44.08042 172 PRO A N 1
ATOM 1319 C CA . PRO A 1 172 ? 76.67420 -32.35614 -8.03915 1.000 44.37639 172 PRO A CA 1
ATOM 1320 C C . PRO A 1 172 ? 77.11085 -33.00226 -9.34380 1.000 51.08049 172 PRO A C 1
ATOM 1321 O O . PRO A 1 172 ? 77.14417 -32.34692 -10.38994 1.000 51.59849 172 PRO A O 1
ATOM 1325 N N . GLU A 1 173 ? 77.44774 -34.28659 -9.29459 1.000 67.41958 173 GLU A N 1
ATOM 1326 C CA . GLU A 1 173 ? 77.85467 -35.02693 -10.47878 1.000 66.59908 173 GLU A CA 1
ATOM 1327 C C . GLU A 1 173 ? 76.66956 -35.59859 -11.24855 1.000 70.98587 173 GLU A C 1
ATOM 1328 O O . GLU A 1 173 ? 76.86510 -36.44718 -12.12535 1.000 75.22670 173 GLU A O 1
ATOM 1334 N N . LEU A 1 174 ? 75.45276 -35.15775 -10.94610 1.000 56.25220 174 LEU A N 1
ATOM 1335 C CA . LEU A 1 174 ? 74.24000 -35.78923 -11.44587 1.000 48.62324 174 LEU A CA 1
ATOM 1336 C C . LEU A 1 174 ? 73.51705 -34.85478 -12.40345 1.000 47.54787 174 LEU A C 1
ATOM 1337 O O . LEU A 1 174 ? 73.29487 -33.68186 -12.08499 1.000 47.40890 174 LEU A O 1
ATOM 1342 N N . THR A 1 175 ? 73.14879 -35.37840 -13.56824 1.000 41.04800 175 THR A N 1
ATOM 1343 C CA . THR A 1 175 ? 72.29751 -34.63623 -14.48089 1.000 43.99741 175 THR A CA 1
ATOM 1344 C C . THR A 1 175 ? 70.83909 -34.76894 -14.05628 1.000 42.05155 175 THR A C 1
ATOM 1345 O O . THR A 1 175 ? 70.46911 -35.66158 -13.28833 1.000 44.60108 175 THR A O 1
ATOM 1349 N N . GLN A 1 176 ? 70.00559 -33.85583 -14.56303 1.000 41.87606 176 GLN A N 1
ATOM 1350 C CA . GLN A 1 176 ? 68.57164 -33.96337 -14.31723 1.000 39.99136 176 GLN A CA 1
ATOM 1351 C C . GLN A 1 176 ? 68.02775 -35.28251 -14.85054 1.000 47.03257 176 GLN A C 1
ATOM 1352 O O . GLN A 1 176 ? 67.24743 -35.95824 -14.16976 1.000 40.40863 176 GLN A O 1
ATOM 1358 N N . ALA A 1 177 ? 68.45733 -35.68196 -16.05212 1.000 58.46656 177 ALA A N 1
ATOM 1359 C CA . ALA A 1 177 ? 67.92004 -36.89116 -16.66722 1.000 58.66265 177 ALA A CA 1
ATOM 1360 C C . ALA A 1 177 ? 68.35038 -38.14313 -15.91192 1.000 55.00501 177 ALA A C 1
ATOM 1361 O O . ALA A 1 177 ? 67.59375 -39.11824 -15.83768 1.000 57.48459 177 ALA A O 1
ATOM 1363 N N . ALA A 1 178 ? 69.56508 -38.14433 -15.35625 1.000 42.85181 178 ALA A N 1
ATOM 1364 C CA . ALA A 1 178 ? 70.00554 -39.29340 -14.57382 1.000 39.98928 178 ALA A CA 1
ATOM 1365 C C . ALA A 1 178 ? 69.13395 -39.48784 -13.33950 1.000 39.21257 178 ALA A C 1
ATOM 1366 O O . ALA A 1 178 ? 68.89879 -40.62556 -12.91727 1.000 38.21659 178 ALA A O 1
ATOM 1368 N N . ILE A 1 179 ? 68.64757 -38.39299 -12.75181 1.000 36.46603 179 ILE A N 1
ATOM 1369 C CA . ILE A 1 179 ? 67.69817 -38.49126 -11.64800 1.000 32.60771 179 ILE A CA 1
ATOM 1370 C C . ILE A 1 179 ? 66.33070 -38.92330 -12.16572 1.000 33.26480 179 ILE A C 1
ATOM 1371 O O . ILE A 1 179 ? 65.60901 -39.68052 -11.50218 1.000 25.90185 179 ILE A O 1
ATOM 1376 N N . MET A 1 180 ? 65.97977 -38.48106 -13.37900 1.000 33.54769 180 MET A N 1
ATOM 1377 C CA A MET A 1 180 ? 64.66888 -38.76632 -13.95873 0.119 34.08566 180 MET A CA 1
ATOM 1378 C CA B MET A 1 180 ? 64.65795 -38.76243 -13.93105 0.881 34.03554 180 MET A CA 1
ATOM 1379 C C . MET A 1 180 ? 64.39194 -40.25950 -14.03917 1.000 32.65707 180 MET A C 1
ATOM 1380 O O . MET A 1 180 ? 63.31087 -40.72931 -13.66574 1.000 32.17364 180 MET A O 1
ATOM 1389 N N . GLU A 1 181 ? 65.35522 -41.02413 -14.55319 1.000 33.67939 181 GLU A N 1
ATOM 1390 C CA . GLU A 1 181 ? 65.11070 -42.45102 -14.73898 1.000 36.07559 181 GLU A CA 1
ATOM 1391 C C . GLU A 1 181 ? 65.00549 -43.21762 -13.42575 1.000 29.53563 181 GLU A C 1
ATOM 1392 O O . GLU A 1 181 ? 64.65079 -44.40214 -13.44782 1.000 30.96343 181 GLU A O 1
ATOM 1398 N N . LYS A 1 182 ? 65.28259 -42.57633 -12.29152 1.000 25.89770 182 LYS A N 1
ATOM 1399 C CA . LYS A 1 182 ? 65.13122 -43.21331 -10.98948 1.000 25.62303 182 LYS A CA 1
ATOM 1400 C C . LYS A 1 182 ? 63.86929 -42.80388 -10.24339 1.000 22.71824 182 LYS A C 1
ATOM 1401 O O . LYS A 1 182 ? 63.40632 -43.56873 -9.39017 1.000 20.98045 182 LYS A O 1
ATOM 1407 N N . LEU A 1 183 ? 63.30088 -41.63819 -10.54031 1.000 19.22793 183 LEU A N 1
ATOM 1408 C CA . LEU A 1 183 ? 62.16311 -41.14925 -9.77339 1.000 20.34605 183 LEU A CA 1
ATOM 1409 C C . LEU A 1 183 ? 60.94851 -42.04877 -9.95413 1.000 19.52946 183 LEU A C 1
ATOM 1410 O O . LEU A 1 183 ? 60.68262 -42.55213 -11.04888 1.000 18.63907 183 LEU A O 1
ATOM 1415 N N . VAL A 1 184 ? 60.20364 -42.24243 -8.86976 1.000 17.22193 184 VAL A N 1
ATOM 1416 C CA . VAL A 1 184 ? 58.94790 -42.98067 -8.91006 1.000 17.87634 184 VAL A CA 1
ATOM 1417 C C . VAL A 1 184 ? 57.92091 -42.24031 -8.06424 1.000 16.28693 184 VAL A C 1
ATOM 1418 O O . VAL A 1 184 ? 58.22997 -41.74537 -6.97460 1.000 16.01831 184 VAL A O 1
ATOM 1422 N N . ALA A 1 185 ? 56.70792 -42.12859 -8.59319 1.000 15.07310 185 ALA A N 1
ATOM 1423 C CA . ALA A 1 185 ? 55.57229 -41.57090 -7.88063 1.000 14.61135 185 ALA A CA 1
ATOM 1424 C C . ALA A 1 185 ? 54.62154 -42.69604 -7.49809 1.000 14.63798 185 ALA A C 1
ATOM 1425 O O . ALA A 1 185 ? 54.63732 -43.77836 -8.09101 1.000 15.66536 185 ALA A O 1
ATOM 1427 N N . TYR A 1 186 ? 53.79009 -42.43246 -6.49359 1.000 14.41357 186 TYR A N 1
ATOM 1428 C CA . TYR A 1 186 ? 52.87727 -43.43578 -5.97075 1.000 14.48222 186 TYR A CA 1
ATOM 1429 C C . TYR A 1 186 ? 51.45289 -42.90793 -5.92017 1.000 13.96472 186 TYR A C 1
ATOM 1430 O O . TYR A 1 186 ? 51.21508 -41.70462 -5.78490 1.000 13.60378 186 TYR A O 1
ATOM 1439 N N A SER A 1 187 ? 50.50638 -43.83480 -6.03883 0.652 14.43714 187 SER A N 1
ATOM 1440 N N B SER A 1 187 ? 50.50677 -43.83499 -6.02377 0.348 14.46367 187 SER A N 1
ATOM 1441 C CA A SER A 1 187 ? 49.09127 -43.54888 -5.85156 0.652 14.19099 187 SER A CA 1
ATOM 1442 C CA B SER A 1 187 ? 49.09351 -43.54186 -5.84072 0.348 14.04285 187 SER A CA 1
ATOM 1443 C C A SER A 1 187 ? 48.39780 -44.85762 -5.50640 0.652 15.20385 187 SER A C 1
ATOM 1444 C C B SER A 1 187 ? 48.39191 -44.85460 -5.52775 0.348 14.87486 187 SER A C 1
ATOM 1445 O O A SER A 1 187 ? 48.98971 -45.93603 -5.58560 0.652 15.51664 187 SER A O 1
ATOM 1446 O O B SER A 1 187 ? 48.97540 -45.93430 -5.64511 0.348 15.82883 187 SER A O 1
ATOM 1451 N N . SER A 1 188 ? 47.13432 -44.75019 -5.11168 1.000 14.58542 188 SER A N 1
ATOM 1452 C CA . SER A 1 188 ? 46.35880 -45.94517 -4.82904 1.000 14.22829 188 SER A CA 1
ATOM 1453 C C . SER A 1 188 ? 46.00224 -46.65307 -6.13207 1.000 15.71797 188 SER A C 1
ATOM 1454 O O . SER A 1 188 ? 46.01418 -46.05937 -7.21391 1.000 15.18201 188 SER A O 1
ATOM 1457 N N . ASP A 1 189 ? 45.68235 -47.94405 -6.02467 1.000 16.29790 189 ASP A N 1
ATOM 1458 C CA . ASP A 1 189 ? 45.14079 -48.61864 -7.19805 1.000 18.03816 189 ASP A CA 1
ATOM 1459 C C . ASP A 1 189 ? 43.73018 -48.14889 -7.53117 1.000 17.16944 189 ASP A C 1
ATOM 1460 O O . ASP A 1 189 ? 43.18059 -48.55799 -8.55967 1.000 16.53710 189 ASP A O 1
ATOM 1465 N N . GLN A 1 190 ? 43.14942 -47.29081 -6.69434 1.000 15.03752 190 GLN A N 1
ATOM 1466 C CA . GLN A 1 190 ? 41.86268 -46.66276 -6.94986 1.000 16.18347 190 GLN A CA 1
ATOM 1467 C C . GLN A 1 190 ? 42.00531 -45.23255 -7.45444 1.000 14.40988 190 GLN A C 1
ATOM 1468 O O . GLN A 1 190 ? 41.00664 -44.51000 -7.53075 1.000 15.38711 190 GLN A O 1
ATOM 1474 N N . ALA A 1 191 ? 43.21794 -44.81027 -7.80163 1.000 15.10790 191 ALA A N 1
ATOM 1475 C CA . ALA A 1 191 ? 43.45856 -43.41401 -8.13194 1.000 15.09268 191 ALA A CA 1
ATOM 1476 C C . ALA A 1 191 ? 42.81891 -43.03806 -9.46358 1.000 14.33116 191 ALA A C 1
ATOM 1477 O O . ALA A 1 191 ? 42.65150 -43.86851 -10.36161 1.000 15.02345 191 ALA A O 1
ATOM 1479 N N . HIS A 1 192 ? 42.46392 -41.76181 -9.57847 1.000 14.29903 192 HIS A N 1
ATOM 1480 C CA . HIS A 1 192 ? 41.92689 -41.22439 -10.81810 1.000 14.80446 192 HIS A CA 1
ATOM 1481 C C . HIS A 1 192 ? 43.01110 -41.21177 -11.89110 1.000 15.65857 192 HIS A C 1
ATOM 1482 O O . HIS A 1 192 ? 44.20574 -41.12064 -11.59615 1.000 14.59818 192 HIS A O 1
ATOM 1489 N N . SER A 1 193 ? 42.58352 -41.31303 -13.15223 1.000 14.81397 193 SER A N 1
ATOM 1490 C CA . SER A 1 193 ? 43.52537 -41.35881 -14.26733 1.000 15.96229 193 SER A CA 1
ATOM 1491 C C . SER A 1 193 ? 44.39427 -40.11178 -14.36659 1.000 15.52085 193 SER A C 1
ATOM 1492 O O . SER A 1 193 ? 45.40868 -40.14136 -15.07334 1.000 15.70148 193 SER A O 1
ATOM 1495 N N . SER A 1 194 ? 44.03355 -39.03026 -13.67018 1.000 15.52445 194 SER A N 1
ATOM 1496 C CA . SER A 1 194 ? 44.83804 -37.81354 -13.70320 1.000 16.95675 194 SER A CA 1
ATOM 1497 C C . SER A 1 194 ? 46.23677 -38.03477 -13.14039 1.000 14.30637 194 SER A C 1
ATOM 1498 O O . SER A 1 194 ? 47.17469 -37.32803 -13.52589 1.000 14.53068 194 SER A O 1
ATOM 1501 N N . VAL A 1 195 ? 46.40182 -38.99701 -12.22943 1.000 15.75637 195 VAL A N 1
ATOM 1502 C CA . VAL A 1 195 ? 47.72804 -39.26506 -11.67934 1.000 14.70185 195 VAL A CA 1
ATOM 1503 C C . VAL A 1 195 ? 48.63116 -39.87560 -12.74397 1.000 15.79688 195 VAL A C 1
ATOM 1504 O O . VAL A 1 195 ? 49.78136 -39.45572 -12.91979 1.000 15.71143 195 VAL A O 1
ATOM 1508 N N . GLU A 1 196 ? 48.12404 -40.87624 -13.46985 1.000 16.99021 196 GLU A N 1
ATOM 1509 C CA . GLU A 1 196 ? 48.90152 -41.47061 -14.55327 1.000 19.15222 196 GLU A CA 1
ATOM 1510 C C . GLU A 1 196 ? 49.26326 -40.43135 -15.60473 1.000 18.27426 196 GLU A C 1
ATOM 1511 O O . GLU A 1 196 ? 50.40048 -40.39681 -16.09002 1.000 18.79061 196 GLU A O 1
ATOM 1517 N N . ARG A 1 197 ? 48.30997 -39.56875 -15.96309 1.000 16.00147 197 ARG A N 1
ATOM 1518 C CA . ARG A 1 197 ? 48.58702 -38.54234 -16.96204 1.000 16.12426 197 ARG A CA 1
ATOM 1519 C C . ARG A 1 197 ? 49.63994 -37.56008 -16.46526 1.000 15.85155 197 ARG A C 1
ATOM 1520 O O . ARG A 1 197 ? 50.49333 -37.11115 -17.23945 1.000 15.66273 197 ARG A O 1
ATOM 1528 N N . ALA A 1 198 ? 49.60722 -37.22816 -15.17216 1.000 13.86071 198 ALA A N 1
ATOM 1529 C CA . ALA A 1 198 ? 50.61747 -36.33517 -14.61392 1.000 13.91056 198 ALA A CA 1
ATOM 1530 C C . ALA A 1 198 ? 51.99856 -36.97749 -14.64378 1.000 15.13559 198 ALA A C 1
ATOM 1531 O O . ALA A 1 198 ? 52.99433 -36.30766 -14.94151 1.000 14.80459 198 ALA A O 1
ATOM 1533 N N . GLY A 1 199 ? 52.07872 -38.27429 -14.34086 1.000 15.87271 199 GLY A N 1
ATOM 1534 C CA . GLY A 1 199 ? 53.35884 -38.95979 -14.41051 1.000 15.87191 199 GLY A CA 1
ATOM 1535 C C . GLY A 1 199 ? 53.89891 -39.04117 -15.82576 1.000 16.23101 199 GLY A C 1
ATOM 1536 O O . GLY A 1 199 ? 55.10775 -38.92465 -16.04665 1.000 17.04733 199 GLY A O 1
ATOM 1537 N N . LEU A 1 200 ? 53.01168 -39.24175 -16.80383 1.000 17.67533 200 LEU A N 1
ATOM 1538 C CA . LEU A 1 200 ? 53.44119 -39.27350 -18.19810 1.000 17.15872 200 LEU A CA 1
ATOM 1539 C C . LEU A 1 200 ? 53.92706 -37.90420 -18.65520 1.000 16.97215 200 LEU A C 1
ATOM 1540 O O . LEU A 1 200 ? 54.95773 -37.79972 -19.33096 1.000 19.47412 200 LEU A O 1
ATOM 1545 N N . ILE A 1 201 ? 53.20057 -36.84357 -18.29353 1.000 15.61417 201 ILE A N 1
ATOM 1546 C CA . ILE A 1 201 ? 53.62319 -35.49176 -18.65159 1.000 16.31965 201 ILE A CA 1
ATOM 1547 C C . ILE A 1 201 ? 54.94814 -35.15623 -17.97847 1.000 16.12559 201 ILE A C 1
ATOM 1548 O O . ILE A 1 201 ? 55.87225 -34.63063 -18.61048 1.000 16.36806 201 ILE A O 1
ATOM 1553 N N . GLY A 1 202 ? 55.06310 -35.46467 -16.68649 1.000 15.82211 202 GLY A N 1
ATOM 1554 C CA . GLY A 1 202 ? 56.27963 -35.18103 -15.94550 1.000 16.95723 202 GLY A CA 1
ATOM 1555 C C . GLY A 1 202 ? 57.45324 -36.07882 -16.28077 1.000 17.09053 202 GLY A C 1
ATOM 1556 O O . GLY A 1 202 ? 58.58005 -35.76384 -15.88209 1.000 18.19410 202 GLY A O 1
ATOM 1557 N N . GLY A 1 203 ? 57.22000 -37.17834 -16.99312 1.000 17.18446 203 GLY A N 1
ATOM 1558 C CA . GLY A 1 203 ? 58.29945 -38.06169 -17.38644 1.000 19.31823 203 GLY A CA 1
ATOM 1559 C C . GLY A 1 203 ? 58.85137 -38.92662 -16.27818 1.000 20.81483 203 GLY A C 1
ATOM 1560 O O . GLY A 1 203 ? 60.04850 -39.22937 -16.27847 1.000 21.17368 203 GLY A O 1
ATOM 1561 N N . VAL A 1 204 ? 58.01135 -39.34150 -15.32906 1.000 18.01580 204 VAL A N 1
ATOM 1562 C CA . VAL A 1 204 ? 58.44937 -40.14009 -14.19355 1.000 16.48157 204 VAL A CA 1
ATOM 1563 C C . VAL A 1 204 ? 57.61877 -41.41392 -14.12073 1.000 19.02267 204 VAL A C 1
ATOM 1564 O O . VAL A 1 204 ? 56.51616 -41.50240 -14.66585 1.000 21.18150 204 VAL A O 1
ATOM 1568 N N . LYS A 1 205 ? 58.16740 -42.40513 -13.42342 1.000 19.02057 205 LYS A N 1
ATOM 1569 C CA . LYS A 1 205 ? 57.46637 -43.66168 -13.21355 1.000 18.25761 205 LYS A CA 1
ATOM 1570 C C . LYS A 1 205 ? 56.36531 -43.49166 -12.17270 1.000 17.28975 205 LYS A C 1
ATOM 1571 O O . LYS A 1 205 ? 56.46498 -42.67209 -11.25601 1.000 17.88826 205 LYS A O 1
ATOM 1577 N N . LEU A 1 206 ? 55.30445 -44.28176 -12.32278 1.000 18.75808 206 LEU A N 1
ATOM 1578 C CA . LEU A 1 206 ? 54.18831 -44.28481 -11.38632 1.000 18.37114 206 LEU A CA 1
ATOM 1579 C C . LEU A 1 206 ? 53.83489 -45.72202 -11.03966 1.000 20.96409 206 LEU A C 1
ATOM 1580 O O . LEU A 1 206 ? 53.71262 -46.56692 -11.93263 1.000 21.18607 206 LEU A O 1
ATOM 1585 N N . LYS A 1 207 ? 53.67125 -45.99562 -9.74688 1.000 16.74671 207 LYS A N 1
ATOM 1586 C CA . LYS A 1 207 ? 53.30681 -47.32001 -9.26838 1.000 18.20819 207 LYS A CA 1
ATOM 1587 C C . LYS A 1 207 ? 52.09993 -47.21704 -8.34981 1.000 18.21406 207 LYS A C 1
ATOM 1588 O O . LYS A 1 207 ? 51.97748 -46.26693 -7.57047 1.000 16.21260 207 LYS A O 1
ATOM 1594 N N . ALA A 1 208 ? 51.21162 -48.20117 -8.44793 1.000 18.87860 208 ALA A N 1
ATOM 1595 C CA . ALA A 1 208 ? 49.99847 -48.22942 -7.64608 1.000 16.87561 208 ALA A CA 1
ATOM 1596 C C . ALA A 1 208 ? 50.24016 -48.99696 -6.35373 1.000 16.85771 208 ALA A C 1
ATOM 1597 O O . ALA A 1 208 ? 50.84022 -50.07726 -6.36530 1.000 19.39276 208 ALA A O 1
ATOM 1599 N N . ILE A 1 209 ? 49.77047 -48.43392 -5.24540 1.000 15.38879 209 ILE A N 1
ATOM 1600 C CA . ILE A 1 209 ? 49.82769 -49.09646 -3.94626 1.000 15.80898 209 ILE A CA 1
ATOM 1601 C C . ILE A 1 209 ? 48.56733 -49.93816 -3.79349 1.000 18.69734 209 ILE A C 1
ATOM 1602 O O . ILE A 1 209 ? 47.45465 -49.41094 -3.93816 1.000 17.65064 209 ILE A O 1
ATOM 1607 N N . PRO A 1 210 ? 48.68692 -51.23462 -3.51400 1.000 18.25573 210 PRO A N 1
ATOM 1608 C CA . PRO A 1 210 ? 47.48774 -52.06557 -3.34071 1.000 19.97591 210 PRO A CA 1
ATOM 1609 C C . PRO A 1 210 ? 46.65303 -51.59013 -2.16104 1.000 19.45612 210 PRO A C 1
ATOM 1610 O O . PRO A 1 210 ? 47.17105 -51.33966 -1.07033 1.000 19.36270 210 PRO A O 1
ATOM 1614 N N . SER A 1 211 ? 45.35020 -51.46731 -2.38896 1.000 17.90122 211 SER A N 1
ATOM 1615 C CA . SER A 1 211 ? 44.43727 -51.01403 -1.35333 1.000 18.52841 211 SER A CA 1
ATOM 1616 C C . SER A 1 211 ? 43.94809 -52.19394 -0.51872 1.000 20.53572 211 SER A C 1
ATOM 1617 O O . SER A 1 211 ? 44.04424 -53.35645 -0.92031 1.000 20.09684 211 SER A O 1
ATOM 1620 N N . ASP A 1 212 ? 43.41766 -51.87902 0.65892 1.000 18.71337 212 ASP A N 1
ATOM 1621 C CA . ASP A 1 212 ? 42.95838 -52.90488 1.58185 1.000 19.18583 212 ASP A CA 1
ATOM 1622 C C . ASP A 1 212 ? 41.51619 -53.29675 1.25560 1.000 20.92074 212 ASP A C 1
ATOM 1623 O O . ASP A 1 212 ? 40.96669 -52.92559 0.21497 1.000 20.39383 212 ASP A O 1
ATOM 1628 N N . GLY A 1 213 ? 40.88800 -54.05715 2.15617 1.000 21.50564 213 GLY A N 1
ATOM 1629 C CA . GLY A 1 213 ? 39.52601 -54.51526 1.94155 1.000 21.91466 213 GLY A CA 1
ATOM 1630 C C . GLY A 1 213 ? 38.50833 -53.39956 1.84171 1.000 23.08200 213 GLY A C 1
ATOM 1631 O O . GLY A 1 213 ? 37.43562 -53.60085 1.26263 1.000 23.00735 213 GLY A O 1
ATOM 1632 N N . ASN A 1 214 ? 38.81341 -52.23032 2.40089 1.000 19.16530 214 ASN A N 1
ATOM 1633 C CA . ASN A 1 214 ? 37.97937 -51.04657 2.25698 1.000 21.89269 214 ASN A CA 1
ATOM 1634 C C . ASN A 1 214 ? 38.43911 -50.15643 1.11043 1.000 20.10682 214 ASN A C 1
ATOM 1635 O O . ASN A 1 214 ? 37.95633 -49.02573 0.98341 1.000 20.09812 214 ASN A O 1
ATOM 1640 N N . PHE A 1 215 ? 39.36588 -50.64502 0.28264 1.000 19.14284 215 PHE A N 1
ATOM 1641 C CA . PHE A 1 215 ? 39.89700 -49.90702 -0.86521 1.000 19.07494 215 PHE A CA 1
ATOM 1642 C C . PHE A 1 215 ? 40.58433 -48.61512 -0.42788 1.000 19.19172 215 PHE A C 1
ATOM 1643 O O . PHE A 1 215 ? 40.46345 -47.57208 -1.07296 1.000 17.60247 215 PHE A O 1
ATOM 1651 N N . ALA A 1 216 ? 41.33207 -48.69873 0.66992 1.000 18.90393 216 ALA A N 1
ATOM 1652 C CA . ALA A 1 216 ? 42.07235 -47.57943 1.22776 1.000 18.19952 216 ALA A CA 1
ATOM 1653 C C . ALA A 1 216 ? 43.56129 -47.89244 1.22079 1.000 17.76372 216 ALA A C 1
ATOM 1654 O O . ALA A 1 216 ? 43.96891 -49.04178 1.41465 1.000 18.41984 216 ALA A O 1
ATOM 1656 N N . MET A 1 217 ? 44.37234 -46.86069 0.99794 1.000 15.34662 217 MET A N 1
ATOM 1657 C CA . MET A 1 217 ? 45.81625 -46.99552 1.13210 1.000 15.18657 217 MET A CA 1
ATOM 1658 C C . MET A 1 217 ? 46.19261 -47.06212 2.60584 1.000 17.45330 217 MET A C 1
ATOM 1659 O O . MET A 1 217 ? 45.73612 -46.24340 3.41115 1.000 17.41553 217 MET A O 1
ATOM 1664 N N . ARG A 1 218 ? 47.02681 -48.03720 2.95644 1.000 17.05954 218 ARG A N 1
ATOM 1665 C CA . ARG A 1 218 ? 47.42637 -48.26224 4.33597 1.000 18.89736 218 ARG A CA 1
ATOM 1666 C C . ARG A 1 218 ? 48.94479 -48.26483 4.43665 1.000 19.44887 218 ARG A C 1
ATOM 1667 O O . ARG A 1 218 ? 49.65668 -48.41992 3.44067 1.000 20.34390 218 ARG A O 1
ATOM 1675 N N . ALA A 1 219 ? 49.43123 -48.09610 5.66836 1.000 19.54351 219 ALA A N 1
ATOM 1676 C CA . ALA A 1 219 ? 50.86990 -48.00400 5.89505 1.000 23.59889 219 ALA A CA 1
ATOM 1677 C C . ALA A 1 219 ? 51.58702 -49.28223 5.47628 1.000 20.67497 219 ALA A C 1
ATOM 1678 O O . ALA A 1 219 ? 52.68169 -49.22637 4.90308 1.000 22.76872 219 ALA A O 1
ATOM 1680 N N . SER A 1 220 ? 50.98102 -50.44371 5.74427 1.000 21.46907 220 SER A N 1
ATOM 1681 C CA . SER A 1 220 ? 51.65367 -51.71280 5.47804 1.000 23.78594 220 SER A CA 1
ATOM 1682 C C . SER A 1 220 ? 51.93549 -51.89534 3.99200 1.000 24.92395 220 SER A C 1
ATOM 1683 O O . SER A 1 220 ? 53.03494 -52.31313 3.60767 1.000 22.49614 220 SER A O 1
ATOM 1686 N N . ALA A 1 221 ? 50.95482 -51.59149 3.13938 1.000 21.82795 221 ALA A N 1
ATOM 1687 C CA . ALA A 1 221 ? 51.16620 -51.73379 1.70284 1.000 21.73046 221 ALA A CA 1
ATOM 1688 C C . ALA A 1 221 ? 52.16737 -50.70754 1.18738 1.000 19.66211 221 ALA A C 1
ATOM 1689 O O . ALA A 1 221 ? 52.97688 -51.01212 0.30340 1.000 20.73604 221 ALA A O 1
ATOM 1691 N N . LEU A 1 222 ? 52.12813 -49.48641 1.72707 1.000 17.52054 222 LEU A N 1
ATOM 1692 C CA . LEU A 1 222 ? 53.07616 -48.46058 1.30270 1.000 17.87586 222 LEU A CA 1
ATOM 1693 C C . LEU A 1 222 ? 54.50114 -48.82755 1.70014 1.000 20.38851 222 LEU A C 1
ATOM 1694 O O . LEU A 1 222 ? 55.43192 -48.68075 0.89893 1.000 18.05124 222 LEU A O 1
ATOM 1699 N N . GLN A 1 223 ? 54.68978 -49.31067 2.93105 1.000 20.72635 223 GLN A N 1
ATOM 1700 C CA . GLN A 1 223 ? 56.02633 -49.69048 3.37830 1.000 21.41403 223 GLN A CA 1
ATOM 1701 C C . GLN A 1 223 ? 56.56933 -50.85626 2.56216 1.000 21.39050 223 GLN A C 1
ATOM 1702 O O . GLN A 1 223 ? 57.77269 -50.92275 2.28136 1.000 20.01546 223 GLN A O 1
ATOM 1708 N N . GLU A 1 224 ? 55.69541 -51.78514 2.16956 1.000 19.60051 224 GLU A N 1
ATOM 1709 C CA . GLU A 1 224 ? 56.13415 -52.91365 1.35576 1.000 22.01714 224 GLU A CA 1
ATOM 1710 C C . GLU A 1 224 ? 56.59692 -52.45099 -0.02074 1.000 21.46960 224 GLU A C 1
ATOM 1711 O O . GLU A 1 224 ? 57.60362 -52.94498 -0.54360 1.000 21.23200 224 GLU A O 1
ATOM 1717 N N . ALA A 1 225 ? 55.88588 -51.49041 -0.61636 1.000 20.30651 225 ALA A N 1
ATOM 1718 C CA . ALA A 1 225 ? 56.29413 -50.97828 -1.92052 1.000 18.90961 225 ALA A CA 1
ATOM 1719 C C . ALA A 1 225 ? 57.59589 -50.19297 -1.82276 1.000 18.98946 225 ALA A C 1
ATOM 1720 O O . ALA A 1 225 ? 58.47194 -50.32545 -2.68576 1.000 18.96060 225 ALA A O 1
ATOM 1722 N N . LEU A 1 226 ? 57.74013 -49.37233 -0.77756 1.000 18.66002 226 LEU A N 1
ATOM 1723 C CA . LEU A 1 226 ? 58.96738 -48.60098 -0.59998 1.000 21.06274 226 LEU A CA 1
ATOM 1724 C C . LEU A 1 226 ? 60.17534 -49.51425 -0.43123 1.000 19.65645 226 LEU A C 1
ATOM 1725 O O . LEU A 1 226 ? 61.23771 -49.26484 -1.01370 1.000 19.91110 226 LEU A O 1
ATOM 1730 N N . GLU A 1 227 ? 60.03048 -50.57457 0.36903 1.000 20.15388 227 GLU A N 1
ATOM 1731 C CA . GLU A 1 227 ? 61.12053 -51.52682 0.55972 1.000 20.98559 227 GLU A CA 1
ATOM 1732 C C . GLU A 1 227 ? 61.56954 -52.12166 -0.76790 1.000 21.29463 227 GLU A C 1
ATOM 1733 O O . GLU A 1 227 ? 62.77193 -52.23558 -1.03542 1.000 22.43537 227 GLU A O 1
ATOM 1739 N N . ARG A 1 228 ? 60.61182 -52.49371 -1.61764 1.000 20.79147 228 ARG A N 1
ATOM 1740 C CA . ARG A 1 228 ? 60.93497 -53.07376 -2.91728 1.000 20.96336 228 ARG A CA 1
ATOM 1741 C C . ARG A 1 228 ? 61.61908 -52.06226 -3.82902 1.000 20.68564 228 ARG A C 1
ATOM 1742 O O . ARG A 1 228 ? 62.67049 -52.34910 -4.41385 1.000 21.16338 228 ARG A O 1
ATOM 1750 N N . ASP A 1 229 ? 61.03401 -50.87035 -3.96376 1.000 20.74435 229 ASP A N 1
ATOM 1751 C CA . ASP A 1 229 ? 61.49018 -49.93717 -4.98905 1.000 19.65237 229 ASP A CA 1
ATOM 1752 C C . ASP A 1 229 ? 62.80682 -49.27294 -4.60077 1.000 21.73726 229 ASP A C 1
ATOM 1753 O O . ASP A 1 229 ? 63.64926 -49.00546 -5.46627 1.000 20.15993 229 ASP A O 1
ATOM 1758 N N . LYS A 1 230 ? 63.00730 -48.99907 -3.30856 1.000 20.14480 230 LYS A N 1
ATOM 1759 C CA . LYS A 1 230 ? 64.27856 -48.42446 -2.87569 1.000 21.41827 230 LYS A CA 1
ATOM 1760 C C . LYS A 1 230 ? 65.42096 -49.41360 -3.06602 1.000 22.03884 230 LYS A C 1
ATOM 1761 O O . LYS A 1 230 ? 66.53560 -49.02095 -3.43087 1.000 22.69331 230 LYS A O 1
ATOM 1767 N N . ALA A 1 231 ? 65.16033 -50.70312 -2.83830 1.000 21.79912 231 ALA A N 1
ATOM 1768 C CA . ALA A 1 231 ? 66.17863 -51.71559 -3.09344 1.000 22.63644 231 ALA A CA 1
ATOM 1769 C C . ALA A 1 231 ? 66.47790 -51.84663 -4.58139 1.000 22.89236 231 ALA A C 1
ATOM 1770 O O . ALA A 1 231 ? 67.59739 -52.21221 -4.95701 1.000 23.57938 231 ALA A O 1
ATOM 1772 N N . ALA A 1 232 ? 65.50083 -51.55074 -5.43915 1.000 21.96967 232 ALA A N 1
ATOM 1773 C CA . ALA A 1 232 ? 65.70688 -51.61934 -6.87934 1.000 23.57285 232 ALA A CA 1
ATOM 1774 C C . ALA A 1 232 ? 66.41645 -50.39357 -7.43771 1.000 24.50672 232 ALA A C 1
ATOM 1775 O O . ALA A 1 232 ? 66.73682 -50.37546 -8.63079 1.000 28.23498 232 ALA A O 1
ATOM 1777 N N . GLY A 1 233 ? 66.67207 -49.37933 -6.61695 1.000 21.62398 233 GLY A N 1
ATOM 1778 C CA . GLY A 1 233 ? 67.32068 -48.17303 -7.08243 1.000 22.95763 233 GLY A CA 1
ATOM 1779 C C . GLY A 1 233 ? 66.38936 -47.04103 -7.44760 1.000 23.97724 233 GLY A C 1
ATOM 1780 O O . GLY A 1 233 ? 66.86070 -46.01373 -7.94994 1.000 21.80874 233 GLY A O 1
ATOM 1781 N N . LEU A 1 234 ? 65.08766 -47.19469 -7.22198 1.000 20.82285 234 LEU A N 1
ATOM 1782 C CA . LEU A 1 234 ? 64.13857 -46.12616 -7.48850 1.000 19.79672 234 LEU A CA 1
ATOM 1783 C C . LEU A 1 234 ? 64.13042 -45.12598 -6.33958 1.000 20.35354 234 LEU A C 1
ATOM 1784 O O . LEU A 1 234 ? 64.40671 -45.46832 -5.18664 1.000 20.90273 234 LEU A O 1
ATOM 1789 N N . ILE A 1 235 ? 63.81244 -43.87810 -6.66787 1.000 18.46189 235 ILE A N 1
ATOM 1790 C CA . ILE A 1 235 ? 63.76901 -42.79976 -5.68415 1.000 19.42153 235 ILE A CA 1
ATOM 1791 C C . ILE A 1 235 ? 62.33710 -42.29296 -5.56576 1.000 18.65619 235 ILE A C 1
ATOM 1792 O O . ILE A 1 235 ? 61.87163 -41.53100 -6.42694 1.000 17.03675 235 ILE A O 1
ATOM 1797 N N . PRO A 1 236 ? 61.60312 -42.69820 -4.53298 1.000 17.84419 236 PRO A N 1
ATOM 1798 C CA . PRO A 1 236 ? 60.25715 -42.15092 -4.32233 1.000 18.13568 236 PRO A CA 1
ATOM 1799 C C . PRO A 1 236 ? 60.31234 -40.65443 -4.05076 1.000 17.79830 236 PRO A C 1
ATOM 1800 O O . PRO A 1 236 ? 61.09312 -40.18564 -3.22008 1.000 21.41280 236 PRO A O 1
ATOM 1804 N N . PHE A 1 237 ? 59.47226 -39.90024 -4.76117 1.000 15.95911 237 PHE A N 1
ATOM 1805 C CA . PHE A 1 237 ? 59.47927 -38.44880 -4.62019 1.000 17.36619 237 PHE A CA 1
ATOM 1806 C C . PHE A 1 237 ? 58.09789 -37.81964 -4.54803 1.000 14.99667 237 PHE A C 1
ATOM 1807 O O . PHE A 1 237 ? 58.00384 -36.64882 -4.16653 1.000 15.57406 237 PHE A O 1
ATOM 1815 N N . PHE A 1 238 ? 57.03031 -38.53466 -4.89278 1.000 14.71700 238 PHE A N 1
ATOM 1816 C CA . PHE A 1 238 ? 55.71378 -37.92511 -4.99952 1.000 14.14968 238 PHE A CA 1
ATOM 1817 C C . PHE A 1 238 ? 54.65509 -38.97614 -4.70964 1.000 14.06294 238 PHE A C 1
ATOM 1818 O O . PHE A 1 238 ? 54.78202 -40.12894 -5.13008 1.000 14.69563 238 PHE A O 1
ATOM 1826 N N . MET A 1 239 ? 53.61840 -38.57049 -3.98272 1.000 13.77118 239 MET A N 1
ATOM 1827 C CA . MET A 1 239 ? 52.52188 -39.45902 -3.62844 1.000 13.69932 239 MET A CA 1
ATOM 1828 C C . MET A 1 239 ? 51.21089 -38.70497 -3.76554 1.000 13.17908 239 MET A C 1
ATOM 1829 O O . MET A 1 239 ? 51.09260 -37.57272 -3.28806 1.000 14.60925 239 MET A O 1
ATOM 1834 N N . VAL A 1 240 ? 50.23397 -39.32949 -4.41476 1.000 13.89996 240 VAL A N 1
ATOM 1835 C CA . VAL A 1 240 ? 48.86749 -38.82479 -4.44955 1.000 12.58340 240 VAL A CA 1
ATOM 1836 C C . VAL A 1 240 ? 48.02927 -39.72349 -3.55302 1.000 13.38051 240 VAL A C 1
ATOM 1837 O O . VAL A 1 240 ? 47.75968 -40.88225 -3.89391 1.000 13.73082 240 VAL A O 1
ATOM 1841 N N . ALA A 1 241 ? 47.63696 -39.19959 -2.39617 1.000 12.69583 241 ALA A N 1
ATOM 1842 C CA . ALA A 1 241 ? 46.66650 -39.85985 -1.53854 1.000 12.80614 241 ALA A CA 1
ATOM 1843 C C . ALA A 1 241 ? 45.28493 -39.30300 -1.84663 1.000 13.62308 241 ALA A C 1
ATOM 1844 O O . ALA A 1 241 ? 45.11583 -38.09152 -2.00841 1.000 12.96438 241 ALA A O 1
ATOM 1846 N N . THR A 1 242 ? 44.30141 -40.19207 -1.94221 1.000 12.42476 242 THR A N 1
ATOM 1847 C CA . THR A 1 242 ? 42.96726 -39.83224 -2.40267 1.000 12.08362 242 THR A CA 1
ATOM 1848 C C . THR A 1 242 ? 41.96139 -39.94080 -1.26687 1.000 12.95833 242 THR A C 1
ATOM 1849 O O . THR A 1 242 ? 41.89960 -40.96477 -0.57769 1.000 12.67543 242 THR A O 1
ATOM 1853 N N . LEU A 1 243 ? 41.17742 -38.88302 -1.08308 1.000 13.41617 243 LEU A N 1
ATOM 1854 C CA . LEU A 1 243 ? 40.05351 -38.86246 -0.15235 1.000 12.03942 243 LEU A CA 1
ATOM 1855 C C . LEU A 1 243 ? 38.78665 -38.78796 -0.99870 1.000 13.86666 243 LEU A C 1
ATOM 1856 O O . LEU A 1 243 ? 38.46775 -37.73746 -1.56341 1.000 15.17612 243 LEU A O 1
ATOM 1861 N N . GLY A 1 244 ? 38.07618 -39.90937 -1.09621 1.000 13.43290 244 GLY A N 1
ATOM 1862 C CA . GLY A 1 244 ? 36.90745 -39.99418 -1.95047 1.000 13.63925 244 GLY A CA 1
ATOM 1863 C C . GLY A 1 244 ? 37.24156 -40.46086 -3.35289 1.000 14.03794 244 GLY A C 1
ATOM 1864 O O . GLY A 1 244 ? 37.10431 -39.70036 -4.31556 1.000 13.98277 244 GLY A O 1
ATOM 1865 N N . THR A 1 245 ? 37.67692 -41.71322 -3.47904 1.000 14.04528 245 THR A N 1
ATOM 1866 C CA . THR A 1 245 ? 38.11786 -42.23460 -4.76683 1.000 12.11496 245 THR A CA 1
ATOM 1867 C C . THR A 1 245 ? 36.98230 -42.22398 -5.78557 1.000 14.74053 245 THR A C 1
ATOM 1868 O O . THR A 1 245 ? 35.80459 -42.35979 -5.44304 1.000 15.02281 245 THR A O 1
ATOM 1872 N N . THR A 1 246 ? 37.35400 -42.04981 -7.05785 1.000 16.63158 246 THR A N 1
ATOM 1873 C CA . THR A 1 246 ? 36.35988 -42.01270 -8.12685 1.000 16.91160 246 THR A CA 1
ATOM 1874 C C . THR A 1 246 ? 35.62203 -43.33596 -8.25529 1.000 16.58236 246 THR A C 1
ATOM 1875 O O . THR A 1 246 ? 34.46163 -43.36135 -8.68125 1.000 17.90402 246 THR A O 1
ATOM 1879 N N . THR A 1 247 ? 36.27330 -44.44164 -7.89517 1.000 16.67341 247 THR A N 1
ATOM 1880 C CA . THR A 1 247 ? 35.64879 -45.75104 -8.03739 1.000 18.71823 247 THR A CA 1
ATOM 1881 C C . THR A 1 247 ? 34.53901 -45.94638 -7.01107 1.000 17.06945 247 THR A C 1
ATOM 1882 O O . THR A 1 247 ? 33.38111 -46.19158 -7.36938 1.000 17.40143 247 THR A O 1
ATOM 1886 N N . CYS A 1 248 ? 34.87192 -45.83357 -5.72050 1.000 14.68648 248 CYS A N 1
ATOM 1887 C CA . CYS A 1 248 ? 33.92576 -46.22038 -4.68219 1.000 15.06851 248 CYS A CA 1
ATOM 1888 C C . CYS A 1 248 ? 33.85671 -45.24402 -3.51409 1.000 16.80793 248 CYS A C 1
ATOM 1889 O O . CYS A 1 248 ? 33.27476 -45.59200 -2.47684 1.000 16.26463 248 CYS A O 1
ATOM 1892 N N . CYS A 1 249 ? 34.41705 -44.04330 -3.64671 1.000 15.17713 249 CYS A N 1
ATOM 1893 C CA . CYS A 1 249 ? 34.44197 -43.05469 -2.56955 1.000 14.03728 249 CYS A CA 1
ATOM 1894 C C . CYS A 1 249 ? 35.03692 -43.64824 -1.29427 1.000 15.16751 249 CYS A C 1
ATOM 1895 O O . CYS A 1 249 ? 34.46592 -43.55534 -0.20513 1.000 16.62230 249 CYS A O 1
ATOM 1898 N N . SER A 1 250 ? 36.19191 -44.28869 -1.44672 1.000 14.18487 250 SER A N 1
ATOM 1899 C CA . SER A 1 250 ? 36.98278 -44.73056 -0.31065 1.000 14.98964 250 SER A CA 1
ATOM 1900 C C . SER A 1 250 ? 38.00180 -43.65258 0.05490 1.000 14.17453 250 SER A C 1
ATOM 1901 O O . SER A 1 250 ? 38.20974 -42.68326 -0.67774 1.000 12.74812 250 SER A O 1
ATOM 1904 N N . PHE A 1 251 ? 38.64299 -43.82850 1.20832 1.000 15.08315 251 PHE A N 1
ATOM 1905 C CA . PHE A 1 251 ? 39.49751 -42.79796 1.78724 1.000 14.62464 251 PHE A CA 1
ATOM 1906 C C . PHE A 1 251 ? 40.83640 -43.40353 2.17686 1.000 16.55128 251 PHE A C 1
ATOM 1907 O O . PHE A 1 251 ? 40.88960 -44.29816 3.02596 1.000 16.87929 251 PHE A O 1
ATOM 1915 N N . ASP A 1 252 ? 41.91203 -42.91020 1.56831 1.000 16.81526 252 ASP A N 1
ATOM 1916 C CA . ASP A 1 252 ? 43.24950 -43.29684 1.99040 1.000 15.68107 252 ASP A CA 1
ATOM 1917 C C . ASP A 1 252 ? 43.51877 -42.79809 3.40827 1.000 17.76505 252 ASP A C 1
ATOM 1918 O O . ASP A 1 252 ? 43.04345 -41.73597 3.81908 1.000 17.56149 252 ASP A O 1
ATOM 1923 N N . ASN A 1 253 ? 44.28318 -43.58507 4.16340 1.000 18.11400 253 ASN A N 1
ATOM 1924 C CA . ASN A 1 253 ? 44.54091 -43.30249 5.57558 1.000 18.29608 253 ASN A CA 1
ATOM 1925 C C . ASN A 1 253 ? 45.70517 -42.32455 5.67936 1.000 20.17211 253 ASN A C 1
ATOM 1926 O O . ASN A 1 253 ? 46.87171 -42.72608 5.67096 1.000 18.86725 253 ASN A O 1
ATOM 1931 N N . LEU A 1 254 ? 45.38499 -41.03255 5.80169 1.000 18.52447 254 LEU A N 1
ATOM 1932 C CA . LEU A 1 254 ? 46.42574 -40.01193 5.88624 1.000 17.52913 254 LEU A CA 1
ATOM 1933 C C . LEU A 1 254 ? 47.20046 -40.09306 7.19376 1.000 19.67259 254 LEU A C 1
ATOM 1934 O O . LEU A 1 254 ? 48.39034 -39.75989 7.22746 1.000 16.98535 254 LEU A O 1
ATOM 1939 N N . LEU A 1 255 ? 46.54866 -40.51729 8.27715 1.000 18.63905 255 LEU A N 1
ATOM 1940 C CA . LEU A 1 255 ? 47.24176 -40.63705 9.55282 1.000 18.96546 255 LEU A CA 1
ATOM 1941 C C . LEU A 1 255 ? 48.33387 -41.69626 9.51081 1.000 20.19641 255 LEU A C 1
ATOM 1942 O O . LEU A 1 255 ? 49.26854 -41.63968 10.31752 1.000 22.27908 255 LEU A O 1
ATOM 1947 N N . GLU A 1 256 ? 48.24071 -42.64916 8.58356 1.000 19.09226 256 GLU A N 1
ATOM 1948 C CA . GLU A 1 256 ? 49.25579 -43.67895 8.40917 1.000 19.85605 256 GLU A CA 1
ATOM 1949 C C . GLU A 1 256 ? 50.26324 -43.30923 7.32427 1.000 20.98912 256 GLU A C 1
ATOM 1950 O O . GLU A 1 256 ? 51.47489 -43.40349 7.54205 1.000 19.70700 256 GLU A O 1
ATOM 1956 N N . VAL A 1 257 ? 49.78261 -42.88346 6.15430 1.000 18.47529 257 VAL A N 1
ATOM 1957 C CA . VAL A 1 257 ? 50.68975 -42.62299 5.04192 1.000 19.94179 257 VAL A CA 1
ATOM 1958 C C . VAL A 1 257 ? 51.36273 -41.26089 5.15359 1.000 17.79030 257 VAL A C 1
ATOM 1959 O O . VAL A 1 257 ? 52.43944 -41.06212 4.57731 1.000 19.40558 257 VAL A O 1
ATOM 1963 N N . GLY A 1 258 ? 50.76715 -40.32272 5.88508 1.000 17.40641 258 GLY A N 1
ATOM 1964 C CA . GLY A 1 258 ? 51.32518 -39.00051 6.04135 1.000 16.44486 258 GLY A CA 1
ATOM 1965 C C . GLY A 1 258 ? 52.68964 -39.00156 6.70237 1.000 18.80459 258 GLY A C 1
ATOM 1966 O O . GLY A 1 258 ? 53.66696 -38.47727 6.15828 1.000 17.48790 258 GLY A O 1
ATOM 1967 N N . PRO A 1 259 ? 52.77543 -39.57145 7.90954 1.000 18.65965 259 PRO A N 1
ATOM 1968 C CA . PRO A 1 259 ? 54.08522 -39.66378 8.57639 1.000 19.16192 259 PRO A CA 1
ATOM 1969 C C . PRO A 1 259 ? 55.13967 -40.38990 7.75892 1.000 20.94364 259 PRO A C 1
ATOM 1970 O O . PRO A 1 259 ? 56.31949 -40.01586 7.80996 1.000 19.86611 259 PRO A O 1
ATOM 1974 N N . ILE A 1 260 ? 54.75060 -41.42204 7.00689 1.000 18.74970 260 ILE A N 1
ATOM 1975 C CA . ILE A 1 260 ? 55.71736 -42.14438 6.18561 1.000 19.87444 260 ILE A CA 1
ATOM 1976 C C . ILE A 1 260 ? 56.25172 -41.24796 5.07583 1.000 17.04037 260 ILE A C 1
ATOM 1977 O O . ILE A 1 260 ? 57.46335 -41.18610 4.83699 1.000 17.36748 260 ILE A O 1
ATOM 1982 N N . CYS A 1 261 ? 55.35728 -40.53972 4.38075 1.000 17.20411 261 CYS A N 1
ATOM 1983 C CA . CYS A 1 261 ? 55.79848 -39.64001 3.31867 1.000 16.07605 261 CYS A CA 1
ATOM 1984 C C . CYS A 1 261 ? 56.72819 -38.56143 3.85881 1.000 18.19831 261 CYS A C 1
ATOM 1985 O O . CYS A 1 261 ? 57.72710 -38.21490 3.21638 1.000 19.69430 261 CYS A O 1
ATOM 1988 N N . ASN A 1 262 ? 56.42233 -38.02529 5.04409 1.000 18.51571 262 ASN A N 1
ATOM 1989 C CA . ASN A 1 262 ? 57.29000 -37.01324 5.63775 1.000 20.77966 262 ASN A CA 1
ATOM 1990 C C . ASN A 1 262 ? 58.67070 -37.58036 5.93729 1.000 20.47811 262 ASN A C 1
ATOM 1991 O O . ASN A 1 262 ? 59.68971 -36.93487 5.65936 1.000 22.47523 262 ASN A O 1
ATOM 1996 N N . LYS A 1 263 ? 58.72323 -38.78971 6.50282 1.000 20.45455 263 LYS A N 1
ATOM 1997 C CA . LYS A 1 263 ? 60.00553 -39.39048 6.85599 1.000 22.05727 263 LYS A CA 1
ATOM 1998 C C . LYS A 1 263 ? 60.82814 -39.71347 5.61520 1.000 23.15090 263 LYS A C 1
ATOM 1999 O O . LYS A 1 263 ? 62.05995 -39.60409 5.63349 1.000 24.17781 263 LYS A O 1
ATOM 2005 N N . GLU A 1 264 ? 60.16632 -40.11204 4.53243 1.000 20.36920 264 GLU A N 1
ATOM 2006 C CA . GLU A 1 264 ? 60.83724 -40.48477 3.29663 1.000 21.96914 264 GLU A CA 1
ATOM 2007 C C . GLU A 1 264 ? 61.12219 -39.28912 2.39618 1.000 20.57321 264 GLU A C 1
ATOM 2008 O O . GLU A 1 264 ? 61.70593 -39.46936 1.32083 1.000 19.40637 264 GLU A O 1
ATOM 2014 N N . ASP A 1 265 ? 60.73256 -38.08131 2.81454 1.000 19.94547 265 ASP A N 1
ATOM 2015 C CA . ASP A 1 265 ? 60.83212 -36.87266 1.99114 1.000 19.46192 265 ASP A CA 1
ATOM 2016 C C . ASP A 1 265 ? 60.06983 -37.03025 0.67813 1.000 20.36706 265 ASP A C 1
ATOM 2017 O O . ASP A 1 265 ? 60.51683 -36.58322 -0.38154 1.000 20.23011 265 ASP A O 1
ATOM 2022 N N . ILE A 1 266 ? 58.91162 -37.67626 0.75395 1.000 16.62665 266 ILE A N 1
ATOM 2023 C CA . ILE A 1 266 ? 58.00619 -37.80555 -0.37992 1.000 16.17908 266 ILE A CA 1
ATOM 2024 C C . ILE A 1 266 ? 56.99045 -36.67530 -0.31067 1.000 15.10136 266 ILE A C 1
ATOM 2025 O O . ILE A 1 266 ? 56.32627 -36.48874 0.71598 1.000 16.70366 266 ILE A O 1
ATOM 2030 N N . TRP A 1 267 ? 56.87386 -35.91277 -1.39432 1.000 14.73671 267 TRP A N 1
ATOM 2031 C CA . TRP A 1 267 ? 55.83957 -34.88917 -1.46922 1.000 14.40053 267 TRP A CA 1
ATOM 2032 C C . TRP A 1 267 ? 54.47092 -35.55272 -1.43710 1.000 15.16563 267 TRP A C 1
ATOM 2033 O O . TRP A 1 267 ? 54.14808 -36.37144 -2.30399 1.000 13.78578 267 TRP A O 1
ATOM 2044 N N . LEU A 1 268 ? 53.66820 -35.20058 -0.43534 1.000 15.02918 268 LEU A N 1
ATOM 2045 C CA . LEU A 1 268 ? 52.34021 -35.77416 -0.24961 1.000 13.55758 268 LEU A CA 1
ATOM 2046 C C . LEU A 1 268 ? 51.30034 -34.79624 -0.78415 1.000 13.27441 268 LEU A C 1
ATOM 2047 O O . LEU A 1 268 ? 51.09394 -33.72186 -0.21029 1.000 15.06547 268 LEU A O 1
ATOM 2052 N N . HIS A 1 269 ? 50.64906 -35.17118 -1.88008 1.000 12.72700 269 HIS A N 1
ATOM 2053 C CA . HIS A 1 269 ? 49.53759 -34.41628 -2.43899 1.000 12.26237 269 HIS A CA 1
ATOM 2054 C C . HIS A 1 269 ? 48.24824 -35.16190 -2.13254 1.000 12.15211 269 HIS A C 1
ATOM 2055 O O . HIS A 1 269 ? 48.16457 -36.37557 -2.34986 1.000 12.99603 269 HIS A O 1
ATOM 2062 N N . VAL A 1 270 ? 47.25298 -34.44463 -1.62257 1.000 11.92959 270 VAL A N 1
ATOM 2063 C CA . VAL A 1 270 ? 45.96199 -35.03267 -1.28562 1.000 11.83913 270 VAL A CA 1
ATOM 2064 C C . VAL A 1 270 ? 44.95218 -34.63809 -2.35176 1.000 13.90763 270 VAL A C 1
ATOM 2065 O O . VAL A 1 270 ? 44.64167 -33.45206 -2.52334 1.000 12.79414 270 VAL A O 1
ATOM 2069 N N . ASP A 1 271 ? 44.44550 -35.63751 -3.06568 1.000 11.37461 271 ASP A N 1
ATOM 2070 C CA . ASP A 1 271 ? 43.39861 -35.46158 -4.06367 1.000 13.48146 271 ASP A CA 1
ATOM 2071 C C . ASP A 1 271 ? 42.06429 -35.77121 -3.39429 1.000 13.07584 271 ASP A C 1
ATOM 2072 O O . ASP A 1 271 ? 41.75761 -36.93423 -3.11392 1.000 12.14639 271 ASP A O 1
ATOM 2077 N N . ALA A 1 272 ? 41.27459 -34.73222 -3.14012 1.000 10.92338 272 ALA A N 1
ATOM 2078 C CA . ALA A 1 272 ? 39.94371 -34.87639 -2.56336 1.000 11.21128 272 ALA A CA 1
ATOM 2079 C C . ALA A 1 272 ? 38.90932 -34.18330 -3.43705 1.000 11.89623 272 ALA A C 1
ATOM 2080 O O . ALA A 1 272 ? 37.96076 -33.57220 -2.93896 1.000 12.15294 272 ALA A O 1
ATOM 2082 N N . ALA A 1 273 ? 39.07427 -34.30930 -4.75986 1.000 11.29244 273 ALA A N 1
ATOM 2083 C CA . ALA A 1 273 ? 38.31487 -33.51520 -5.72698 1.000 13.75432 273 ALA A CA 1
ATOM 2084 C C . ALA A 1 273 ? 36.81805 -33.50410 -5.43780 1.000 12.49728 273 ALA A C 1
ATOM 2085 O O . ALA A 1 273 ? 36.17918 -32.44541 -5.47248 1.000 11.49678 273 ALA A O 1
ATOM 2087 N N . TYR A 1 274 ? 36.23888 -34.66786 -5.15394 1.000 10.98463 274 TYR A N 1
ATOM 2088 C CA . TYR A 1 274 ? 34.81266 -34.73619 -4.86457 1.000 13.16569 274 TYR A CA 1
ATOM 2089 C C . TYR A 1 274 ? 34.52687 -34.60798 -3.37215 1.000 15.19506 274 TYR A C 1
ATOM 2090 O O . TYR A 1 274 ? 33.73248 -33.75744 -2.95719 1.000 13.58214 274 TYR A O 1
ATOM 2099 N N . ALA A 1 275 ? 35.17597 -35.44097 -2.55590 1.000 11.43888 275 ALA A N 1
ATOM 2100 C CA . ALA A 1 275 ? 34.83472 -35.53148 -1.14107 1.000 12.44598 275 ALA A CA 1
ATOM 2101 C C . ALA A 1 275 ? 35.15820 -34.25888 -0.36786 1.000 12.16149 275 ALA A C 1
ATOM 2102 O O . ALA A 1 275 ? 34.56841 -34.03205 0.69398 1.000 11.37234 275 ALA A O 1
ATOM 2104 N N . GLY A 1 276 ? 36.07656 -33.42959 -0.86957 1.000 12.02983 276 GLY A N 1
ATOM 2105 C CA . GLY A 1 276 ? 36.54293 -32.28990 -0.09424 1.000 12.78085 276 GLY A CA 1
ATOM 2106 C C . GLY A 1 276 ? 35.44356 -31.33204 0.32296 1.000 12.93962 276 GLY A C 1
ATOM 2107 O O . GLY A 1 276 ? 35.52583 -30.71408 1.38882 1.000 12.60175 276 GLY A O 1
ATOM 2108 N N . SER A 1 277 ? 34.40046 -31.19771 -0.49965 1.000 11.15912 277 SER A N 1
ATOM 2109 C CA . SER A 1 277 ? 33.32431 -30.26425 -0.18162 1.000 13.15628 277 SER A CA 1
ATOM 2110 C C . SER A 1 277 ? 32.58846 -30.65528 1.09336 1.000 14.04536 277 SER A C 1
ATOM 2111 O O . SER A 1 277 ? 32.10628 -29.78059 1.82236 1.000 14.60093 277 SER A O 1
ATOM 2114 N N . ALA A 1 278 ? 32.49129 -31.95515 1.38187 1.000 14.01382 278 ALA A N 1
ATOM 2115 C CA . ALA A 1 278 ? 31.79096 -32.39651 2.58169 1.000 14.25159 278 ALA A CA 1
ATOM 2116 C C . ALA A 1 278 ? 32.53727 -32.03639 3.85752 1.000 14.00903 278 ALA A C 1
ATOM 2117 O O . ALA A 1 278 ? 31.92948 -32.02944 4.93365 1.000 15.72609 278 ALA A O 1
ATOM 2119 N N . PHE A 1 279 ? 33.83215 -31.73426 3.76742 1.000 14.54508 279 PHE A N 1
ATOM 2120 C CA . PHE A 1 279 ? 34.61211 -31.44762 4.96578 1.000 14.28199 279 PHE A CA 1
ATOM 2121 C C . PHE A 1 279 ? 34.28937 -30.09025 5.58304 1.000 15.71756 279 PHE A C 1
ATOM 2122 O O . PHE A 1 279 ? 34.83365 -29.77818 6.64771 1.000 16.62519 279 PHE A O 1
ATOM 2130 N N . ILE A 1 280 ? 33.42463 -29.28411 4.95986 1.000 12.82310 280 ILE A N 1
ATOM 2131 C CA . ILE A 1 280 ? 32.90056 -28.09759 5.62615 1.000 16.27489 280 ILE A CA 1
ATOM 2132 C C . ILE A 1 280 ? 31.86509 -28.44795 6.68072 1.000 17.10818 280 ILE A C 1
ATOM 2133 O O . ILE A 1 280 ? 31.46062 -27.57415 7.45718 1.000 16.22942 280 ILE A O 1
ATOM 2138 N N . CYS A 1 281 ? 31.42072 -29.71362 6.72410 1.000 14.97481 281 CYS A N 1
ATOM 2139 C CA . CYS A 1 281 ? 30.49152 -30.22179 7.72393 1.000 15.43457 281 CYS A CA 1
ATOM 2140 C C . CYS A 1 281 ? 31.26704 -30.89505 8.84386 1.000 16.64829 281 CYS A C 1
ATOM 2141 O O . CYS A 1 281 ? 32.09764 -31.77458 8.56815 1.000 18.97544 281 CYS A O 1
ATOM 2144 N N . PRO A 1 282 ? 31.03327 -30.51381 10.10304 1.000 17.84955 282 PRO A N 1
ATOM 2145 C CA . PRO A 1 282 ? 31.83102 -31.08357 11.20405 1.000 19.07907 282 PRO A CA 1
ATOM 2146 C C . PRO A 1 282 ? 31.75103 -32.59657 11.30497 1.000 18.80950 282 PRO A C 1
ATOM 2147 O O . PRO A 1 282 ? 32.72664 -33.22902 11.72856 1.000 19.47974 282 PRO A O 1
ATOM 2151 N N . GLU A 1 283 ? 30.62495 -33.20166 10.92192 1.000 19.22618 283 GLU A N 1
ATOM 2152 C CA . GLU A 1 283 ? 30.48400 -34.64928 11.03050 1.000 17.65544 283 GLU A CA 1
ATOM 2153 C C . GLU A 1 283 ? 31.32135 -35.40617 10.00868 1.000 22.81710 283 GLU A C 1
ATOM 2154 O O . GLU A 1 283 ? 31.49070 -36.62140 10.15520 1.000 21.97573 283 GLU A O 1
ATOM 2160 N N . PHE A 1 284 ? 31.84332 -34.72850 8.98466 1.000 18.73392 284 PHE A N 1
ATOM 2161 C CA . PHE A 1 284 ? 32.70324 -35.35796 7.99227 1.000 19.34323 284 PHE A CA 1
ATOM 2162 C C . PHE A 1 284 ? 34.14814 -34.88405 8.05980 1.000 19.10217 284 PHE A C 1
ATOM 2163 O O . PHE A 1 284 ? 34.99400 -35.43431 7.34712 1.000 20.00986 284 PHE A O 1
ATOM 2171 N N . ARG A 1 285 ? 34.45130 -33.88985 8.90107 1.000 18.16049 285 ARG A N 1
ATOM 2172 C CA . ARG A 1 285 ? 35.79549 -33.31847 8.95439 1.000 18.72662 285 ARG A CA 1
ATOM 2173 C C . ARG A 1 285 ? 36.83642 -34.34260 9.39088 1.000 19.50959 285 ARG A C 1
ATOM 2174 O O . ARG A 1 285 ? 38.01661 -34.21143 9.04501 1.000 18.52046 285 ARG A O 1
ATOM 2182 N N . HIS A 1 286 ? 36.42496 -35.37242 10.13319 1.000 19.08893 286 HIS A N 1
ATOM 2183 C CA . HIS A 1 286 ? 37.37397 -36.39530 10.55433 1.000 19.81599 286 HIS A CA 1
ATOM 2184 C C . HIS A 1 286 ? 37.97059 -37.14777 9.37204 1.000 18.91841 286 HIS A C 1
ATOM 2185 O O . HIS A 1 286 ? 39.07498 -37.68946 9.48935 1.000 19.83797 286 HIS A O 1
ATOM 2192 N N . LEU A 1 287 ? 37.27305 -37.18411 8.23390 1.000 19.03683 287 LEU A N 1
ATOM 2193 C CA . LEU A 1 287 ? 37.79964 -37.85811 7.05286 1.000 19.75657 287 LEU A CA 1
ATOM 2194 C C . LEU A 1 287 ? 39.01571 -37.14479 6.47609 1.000 19.99707 287 LEU A C 1
ATOM 2195 O O . LEU A 1 287 ? 39.75103 -37.74160 5.68153 1.000 19.01257 287 LEU A O 1
ATOM 2200 N N . LEU A 1 288 ? 39.23949 -35.88817 6.85588 1.000 17.46636 288 LEU A N 1
ATOM 2201 C CA . LEU A 1 288 ? 40.37838 -35.10705 6.39785 1.000 17.48069 288 LEU A CA 1
ATOM 2202 C C . LEU A 1 288 ? 41.55019 -35.15433 7.37329 1.000 17.53622 288 LEU A C 1
ATOM 2203 O O . LEU A 1 288 ? 42.62125 -34.61953 7.06608 1.000 17.78960 288 LEU A O 1
ATOM 2208 N N . ASN A 1 289 ? 41.37682 -35.79149 8.53210 1.000 18.29388 289 ASN A N 1
ATOM 2209 C CA . ASN A 1 289 ? 42.44444 -35.86654 9.52247 1.000 17.62799 289 ASN A CA 1
ATOM 2210 C C . ASN A 1 289 ? 43.69798 -36.48337 8.91730 1.000 18.83122 289 ASN A C 1
ATOM 2211 O O . ASN A 1 289 ? 43.63794 -37.51743 8.24540 1.000 18.29213 289 ASN A O 1
ATOM 2216 N N . GLY A 1 290 ? 44.83562 -35.84036 9.15967 1.000 19.76772 290 GLY A N 1
ATOM 2217 C CA . GLY A 1 290 ? 46.08981 -36.20755 8.53859 1.000 18.19783 290 GLY A CA 1
ATOM 2218 C C . GLY A 1 290 ? 46.53090 -35.26931 7.43951 1.000 18.81988 290 GLY A C 1
ATOM 2219 O O . GLY A 1 290 ? 47.67121 -35.38440 6.97244 1.000 16.94803 290 GLY A O 1
ATOM 2220 N N . VAL A 1 291 ? 45.67019 -34.34016 7.01296 1.000 18.00799 291 VAL A N 1
ATOM 2221 C CA . VAL A 1 291 ? 46.05272 -33.37533 5.98903 1.000 15.34878 291 VAL A CA 1
ATOM 2222 C C . VAL A 1 291 ? 47.17768 -32.47667 6.48031 1.000 17.49365 291 VAL A C 1
ATOM 2223 O O . VAL A 1 291 ? 47.90289 -31.88824 5.67037 1.000 15.72839 291 VAL A O 1
ATOM 2227 N N . GLU A 1 292 ? 47.35188 -32.36972 7.80094 1.000 18.01165 292 GLU A N 1
ATOM 2228 C CA . GLU A 1 292 ? 48.47364 -31.62741 8.36412 1.000 17.35876 292 GLU A CA 1
ATOM 2229 C C . GLU A 1 292 ? 49.81558 -32.18993 7.91932 1.000 19.04915 292 GLU A C 1
ATOM 2230 O O . GLU A 1 292 ? 50.82228 -31.47518 7.96324 1.000 19.66045 292 GLU A O 1
ATOM 2236 N N . PHE A 1 293 ? 49.85281 -33.45383 7.50173 1.000 17.97660 293 PHE A N 1
ATOM 2237 C CA . PHE A 1 293 ? 51.06976 -34.07776 7.00494 1.000 17.75628 293 PHE A CA 1
ATOM 2238 C C . PHE A 1 293 ? 51.30006 -33.82445 5.52219 1.000 17.91183 293 PHE A C 1
ATOM 2239 O O . PHE A 1 293 ? 52.39288 -34.11147 5.02192 1.000 16.92598 293 PHE A O 1
ATOM 2247 N N . ALA A 1 294 ? 50.30660 -33.29671 4.81480 1.000 15.75137 294 ALA A N 1
ATOM 2248 C CA . ALA A 1 294 ? 50.39565 -33.14856 3.37188 1.000 16.89017 294 ALA A CA 1
ATOM 2249 C C . ALA A 1 294 ? 51.17198 -31.89350 2.99505 1.000 17.38948 294 ALA A C 1
ATOM 2250 O O . ALA A 1 294 ? 51.20041 -30.90529 3.73244 1.000 19.64580 294 ALA A O 1
ATOM 2252 N N . ASP A 1 295 ? 51.80547 -31.94341 1.82583 1.000 14.81393 295 ASP A N 1
ATOM 2253 C CA . ASP A 1 295 ? 52.46548 -30.77540 1.26326 1.000 17.89433 295 ASP A CA 1
ATOM 2254 C C . ASP A 1 295 ? 51.54399 -29.96270 0.36624 1.000 16.53926 295 ASP A C 1
ATOM 2255 O O . ASP A 1 295 ? 51.76860 -28.75848 0.19240 1.000 15.53081 295 ASP A O 1
ATOM 2260 N N . SER A 1 296 ? 50.51072 -30.58892 -0.19136 1.000 14.28742 296 SER A N 1
ATOM 2261 C CA . SER A 1 296 ? 49.51363 -29.88938 -0.98482 1.000 15.28033 296 SER A CA 1
ATOM 2262 C C . SER A 1 296 ? 48.17989 -30.60818 -0.83736 1.000 14.26132 296 SER A C 1
ATOM 2263 O O . SER A 1 296 ? 48.13171 -31.82341 -0.62642 1.000 12.08486 296 SER A O 1
ATOM 2266 N N . PHE A 1 297 ? 47.09721 -29.83927 -0.93874 1.000 12.55958 297 PHE A N 1
ATOM 2267 C CA . PHE A 1 297 ? 45.74588 -30.35353 -0.77189 1.000 12.24065 297 PHE A CA 1
ATOM 2268 C C . PHE A 1 297 ? 44.85222 -29.71782 -1.82382 1.000 11.00572 297 PHE A C 1
ATOM 2269 O O . PHE A 1 297 ? 44.97618 -28.52342 -2.10752 1.000 13.00908 297 PHE A O 1
ATOM 2277 N N . ASN A 1 298 ? 43.94439 -30.51157 -2.38944 1.000 12.74765 298 ASN A N 1
ATOM 2278 C CA . ASN A 1 298 ? 43.14193 -30.05414 -3.51535 1.000 11.66361 298 ASN A CA 1
ATOM 2279 C C . ASN A 1 298 ? 41.75350 -30.67582 -3.46206 1.000 11.56423 298 ASN A C 1
ATOM 2280 O O . ASN A 1 298 ? 41.60726 -31.86174 -3.15533 1.000 11.50291 298 ASN A O 1
ATOM 2285 N N . PHE A 1 299 ? 40.73971 -29.86802 -3.76583 1.000 10.85342 299 PHE A N 1
ATOM 2286 C CA . PHE A 1 299 ? 39.40101 -30.38389 -4.00620 1.000 11.03142 299 PHE A CA 1
ATOM 2287 C C . PHE A 1 299 ? 38.70258 -29.45214 -4.98537 1.000 11.17950 299 PHE A C 1
ATOM 2288 O O . PHE A 1 299 ? 39.15402 -28.33218 -5.22925 1.000 10.24407 299 PHE A O 1
ATOM 2296 N N . ASN A 1 300 ? 37.60504 -29.93356 -5.56205 1.000 11.55047 300 ASN A N 1
ATOM 2297 C CA . ASN A 1 300 ? 36.90015 -29.19623 -6.60540 1.000 12.17099 300 ASN A CA 1
ATOM 2298 C C . ASN A 1 300 ? 35.61758 -28.57720 -6.06851 1.000 10.85569 300 ASN A C 1
ATOM 2299 O O . ASN A 1 300 ? 34.62000 -29.29598 -5.90136 1.000 12.83475 300 ASN A O 1
ATOM 2304 N N . PRO A 1 301 ? 35.56816 -27.26901 -5.80515 1.000 11.14570 301 PRO A N 1
ATOM 2305 C CA . PRO A 1 301 ? 34.25962 -26.60484 -5.69989 1.000 11.36620 301 PRO A CA 1
ATOM 2306 C C . PRO A 1 301 ? 33.35356 -26.84458 -6.89963 1.000 11.59357 301 PRO A C 1
ATOM 2307 O O . PRO A 1 301 ? 32.12688 -26.79950 -6.74316 1.000 11.34647 301 PRO A O 1
ATOM 2311 N N . HIS A 1 302 ? 33.90700 -27.11476 -8.08342 1.000 11.11607 302 HIS A N 1
ATOM 2312 C CA . HIS A 1 302 ? 33.09236 -27.31823 -9.27451 1.000 9.87866 302 HIS A CA 1
ATOM 2313 C C . HIS A 1 302 ? 32.57082 -28.73922 -9.42316 1.000 14.98958 302 HIS A C 1
ATOM 2314 O O . HIS A 1 302 ? 31.89633 -29.03477 -10.41706 1.000 14.30092 302 HIS A O 1
ATOM 2345 N N . TRP A 1 304 ? 31.10764 -30.37694 -6.10339 1.000 12.01555 304 TRP A N 1
ATOM 2346 C CA . TRP A 1 304 ? 30.04904 -30.55879 -5.11852 1.000 11.94787 304 TRP A CA 1
ATOM 2347 C C . TRP A 1 304 ? 30.07517 -29.45068 -4.06236 1.000 12.04765 304 TRP A C 1
ATOM 2348 O O . TRP A 1 304 ? 29.71824 -29.65844 -2.89809 1.000 13.22217 304 TRP A O 1
ATOM 2359 N N . LEU A 1 305 ? 30.44406 -28.22969 -4.48651 1.000 12.57478 305 LEU A N 1
ATOM 2360 C CA . LEU A 1 305 ? 30.24416 -27.01713 -3.69558 1.000 11.97741 305 LEU A CA 1
ATOM 2361 C C . LEU A 1 305 ? 29.63363 -25.88305 -4.52439 1.000 12.93739 305 LEU A C 1
ATOM 2362 O O . LEU A 1 305 ? 29.80779 -24.70881 -4.18175 1.000 10.59086 305 LEU A O 1
ATOM 2367 N N . LEU A 1 306 ? 28.94584 -26.20667 -5.62239 1.000 10.85669 306 LEU A N 1
ATOM 2368 C CA . LEU A 1 306 ? 28.04777 -25.29872 -6.33888 1.000 10.80684 306 LEU A CA 1
ATOM 2369 C C . LEU A 1 306 ? 28.75389 -24.12753 -7.02040 1.000 12.01044 306 LEU A C 1
ATOM 2370 O O . LEU A 1 306 ? 28.09892 -23.14768 -7.38507 1.000 12.36108 306 LEU A O 1
ATOM 2375 N N . VAL A 1 307 ? 30.06500 -24.20019 -7.23132 1.000 12.55931 307 VAL A N 1
ATOM 2376 C CA . VAL A 1 307 ? 30.80716 -23.18272 -7.97323 1.000 11.91705 307 VAL A CA 1
ATOM 2377 C C . VAL A 1 307 ? 31.05193 -23.71370 -9.38026 1.000 12.89934 307 VAL A C 1
ATOM 2378 O O . VAL A 1 307 ? 31.92646 -24.56031 -9.57964 1.000 12.06519 307 VAL A O 1
ATOM 2382 N N . ASN A 1 308 ? 30.30057 -23.19831 -10.35870 1.000 12.74814 308 ASN A N 1
ATOM 2383 C CA . ASN A 1 308 ? 30.33688 -23.72305 -11.72326 1.000 13.46500 308 ASN A CA 1
ATOM 2384 C C . ASN A 1 308 ? 31.76446 -23.86584 -12.24332 1.000 13.05727 308 ASN A C 1
ATOM 2385 O O . ASN A 1 308 ? 32.62203 -23.01323 -11.99972 1.000 14.05121 308 ASN A O 1
ATOM 2390 N N . PHE A 1 309 ? 32.00540 -24.96669 -12.95870 1.000 14.99875 309 PHE A N 1
ATOM 2391 C CA . PHE A 1 309 ? 33.28470 -25.21723 -13.61670 1.000 13.07477 309 PHE A CA 1
ATOM 2392 C C . PHE A 1 309 ? 33.64851 -24.03550 -14.51039 1.000 15.89270 309 PHE A C 1
ATOM 2393 O O . PHE A 1 309 ? 32.79849 -23.51932 -15.24092 1.000 18.38283 309 PHE A O 1
ATOM 2401 N N . ASP A 1 310 ? 34.90999 -23.59931 -14.45842 1.000 14.74486 310 ASP A N 1
ATOM 2402 C CA . ASP A 1 310 ? 35.98983 -24.25096 -13.71690 1.000 13.34835 310 ASP A CA 1
ATOM 2403 C C . ASP A 1 310 ? 36.35422 -23.56257 -12.39918 1.000 14.66977 310 ASP A C 1
ATOM 2404 O O . ASP A 1 310 ? 36.43518 -22.33692 -12.32493 1.000 16.22096 310 ASP A O 1
ATOM 2409 N N . CYS A 1 311 ? 36.58404 -24.37689 -11.36398 1.000 11.65117 311 CYS A N 1
ATOM 2410 C CA . CYS A 1 311 ? 37.03014 -23.88181 -10.05983 1.000 11.68101 311 CYS A CA 1
ATOM 2411 C C . CYS A 1 311 ? 37.56590 -25.07269 -9.26560 1.000 12.40149 311 CYS A C 1
ATOM 2412 O O . CYS A 1 311 ? 36.78310 -25.84148 -8.70210 1.000 13.03340 311 CYS A O 1
ATOM 2415 N N . SER A 1 312 ? 38.88866 -25.20489 -9.22154 1.000 11.87125 312 SER A N 1
ATOM 2416 C CA . SER A 1 312 ? 39.56114 -26.19556 -8.39238 1.000 12.18624 312 SER A CA 1
ATOM 2417 C C . SER A 1 312 ? 40.43015 -25.46436 -7.37999 1.000 12.59247 312 SER A C 1
ATOM 2418 O O . SER A 1 312 ? 41.20250 -24.57418 -7.75016 1.000 17.39334 312 SER A O 1
ATOM 2421 N N . ALA A 1 313 ? 40.29954 -25.83596 -6.10820 1.000 12.43287 313 ALA A N 1
ATOM 2422 C CA . ALA A 1 313 ? 40.95397 -25.13505 -5.01000 1.000 11.66138 313 ALA A CA 1
ATOM 2423 C C . ALA A 1 313 ? 42.15533 -25.94106 -4.53131 1.000 13.14497 313 ALA A C 1
ATOM 2424 O O . ALA A 1 313 ? 42.00214 -27.08679 -4.09367 1.000 12.76837 313 ALA A O 1
ATOM 2426 N N . MET A 1 314 ? 43.34280 -25.33827 -4.59956 1.000 10.48941 314 MET A N 1
ATOM 2427 C CA . MET A 1 314 ? 44.58249 -26.00945 -4.22908 1.000 12.66035 314 MET A CA 1
ATOM 2428 C C . MET A 1 314 ? 45.33851 -25.17200 -3.20796 1.000 14.27901 314 MET A C 1
ATOM 2429 O O . MET A 1 314 ? 45.56261 -23.97729 -3.42653 1.000 13.74626 314 MET A O 1
ATOM 2434 N N . TRP A 1 315 ? 45.73124 -25.80051 -2.10027 1.000 13.90039 315 TRP A N 1
ATOM 2435 C CA . TRP A 1 315 ? 46.54258 -2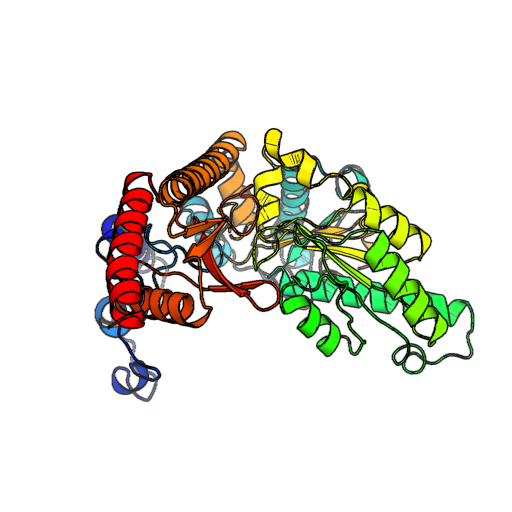5.16751 -1.07148 1.000 16.48815 315 TRP A CA 1
ATOM 2436 C C . TRP A 1 315 ? 47.90300 -25.84842 -1.00314 1.000 17.02284 315 TRP A C 1
ATOM 2437 O O . TRP A 1 315 ? 48.02328 -27.05067 -1.25490 1.000 15.07258 315 TRP A O 1
ATOM 2448 N N . VAL A 1 316 ? 48.92792 -25.07077 -0.65042 1.000 16.77575 316 VAL A N 1
ATOM 2449 C CA . VAL A 1 316 ? 50.27507 -25.58363 -0.42784 1.000 18.48970 316 VAL A CA 1
ATOM 2450 C C . VAL A 1 316 ? 50.79545 -25.01663 0.88546 1.000 22.17762 316 VAL A C 1
ATOM 2451 O O . VAL A 1 316 ? 50.37449 -23.94334 1.32737 1.000 24.79670 316 VAL A O 1
ATOM 2455 N N . LYS A 1 317 ? 51.72117 -25.74569 1.51412 1.000 22.44027 317 LYS A N 1
ATOM 2456 C CA . LYS A 1 317 ? 52.30210 -25.26563 2.76275 1.000 26.89183 317 LYS A CA 1
ATOM 2457 C C . LYS A 1 317 ? 53.41509 -24.25224 2.52566 1.000 31.36910 317 LYS A C 1
ATOM 2458 O O . LYS A 1 317 ? 53.61593 -23.35807 3.35640 1.000 31.86157 317 LYS A O 1
ATOM 2464 N N . LYS A 1 318 ? 54.14229 -24.37094 1.41427 1.000 30.95444 318 LYS A N 1
ATOM 2465 C CA . LYS A 1 318 ? 55.21950 -23.44675 1.06669 1.000 37.37600 318 LYS A CA 1
ATOM 2466 C C . LYS A 1 318 ? 55.00441 -22.97861 -0.36457 1.000 36.76000 318 LYS A C 1
ATOM 2467 O O . LYS A 1 318 ? 55.16520 -23.76198 -1.30719 1.000 37.85489 318 LYS A O 1
ATOM 2473 N N . ARG A 1 319 ? 54.65720 -21.69947 -0.52604 1.000 38.95742 319 ARG A N 1
ATOM 2474 C CA . ARG A 1 319 ? 54.44550 -21.15283 -1.86275 1.000 42.83624 319 ARG A CA 1
ATOM 2475 C C . ARG A 1 319 ? 55.73944 -21.10425 -2.66477 1.000 45.00749 319 ARG A C 1
ATOM 2476 O O . ARG A 1 319 ? 55.70240 -21.15752 -3.89943 1.000 45.85688 319 ARG A O 1
ATOM 2484 N N . THR A 1 320 ? 56.88509 -21.00441 -1.98562 1.000 48.99361 320 THR A N 1
ATOM 2485 C CA . THR A 1 320 ? 58.16592 -20.99737 -2.68475 1.000 53.17277 320 THR A CA 1
ATOM 2486 C C . THR A 1 320 ? 58.36813 -22.28223 -3.47753 1.000 56.53419 320 THR A C 1
ATOM 2487 O O . THR A 1 320 ? 58.98274 -22.27057 -4.55134 1.000 57.97845 320 THR A O 1
ATOM 2491 N N . ASP A 1 321 ? 57.85406 -23.40216 -2.96462 1.000 51.87385 321 ASP A N 1
ATOM 2492 C CA . ASP A 1 321 ? 57.97946 -24.67051 -3.67114 1.000 53.51090 321 ASP A CA 1
ATOM 2493 C C . ASP A 1 321 ? 57.23592 -24.65880 -5.00090 1.000 52.50690 321 ASP A C 1
ATOM 2494 O O . ASP A 1 321 ? 57.55149 -25.46285 -5.88571 1.000 49.88471 321 ASP A O 1
ATOM 2499 N N . LEU A 1 322 ? 56.25781 -23.77208 -5.15987 1.000 52.58641 322 LEU A N 1
ATOM 2500 C CA . LEU A 1 322 ? 55.60393 -23.57691 -6.44935 1.000 52.62207 322 LEU A CA 1
ATOM 2501 C C . LEU A 1 322 ? 56.32527 -22.50280 -7.25457 1.000 55.56362 322 LEU A C 1
ATOM 2502 O O . LEU A 1 322 ? 56.57680 -22.67219 -8.44764 1.000 57.99147 322 LEU A O 1
ATOM 2507 N N . LEU A 1 342 ? 52.29755 -11.73521 1.15382 1.000 61.68147 342 LEU A N 1
ATOM 2508 C CA . LEU A 1 342 ? 51.37007 -11.24505 0.14086 1.000 60.07191 342 LEU A CA 1
ATOM 2509 C C . LEU A 1 342 ? 51.56038 -11.94531 -1.19874 1.000 61.08449 342 LEU A C 1
ATOM 2510 O O . LEU A 1 342 ? 52.66853 -11.99990 -1.73224 1.000 60.58107 342 LEU A O 1
ATOM 2515 N N . ILE A 1 343 ? 50.47040 -12.48263 -1.73538 1.000 55.34039 343 ILE A N 1
ATOM 2516 C CA . ILE A 1 343 ? 50.47532 -13.09199 -3.05939 1.000 56.89564 343 ILE A CA 1
ATOM 2517 C C . ILE A 1 343 ? 50.13935 -12.01776 -4.08457 1.000 59.26822 343 ILE A C 1
ATOM 2518 O O . ILE A 1 343 ? 49.04256 -11.44870 -4.06484 1.000 56.53858 343 ILE A O 1
ATOM 2523 N N . THR A 1 344 ? 51.08096 -11.73873 -4.98008 1.000 60.23587 344 THR A N 1
ATOM 2524 C CA . THR A 1 344 ? 50.85426 -10.81840 -6.08721 1.000 59.50498 344 THR A CA 1
ATOM 2525 C C . THR A 1 344 ? 50.76125 -11.51600 -7.43303 1.000 60.48319 344 THR A C 1
ATOM 2526 O O . THR A 1 344 ? 49.96260 -11.10812 -8.27895 1.000 54.14157 344 THR A O 1
ATOM 2530 N N . ASP A 1 345 ? 51.54980 -12.56473 -7.65034 1.000 77.50748 345 ASP A N 1
ATOM 2531 C CA . ASP A 1 345 ? 51.55522 -13.29267 -8.90864 1.000 77.77166 345 ASP A CA 1
ATOM 2532 C C . ASP A 1 345 ? 51.09046 -14.72598 -8.69314 1.000 80.35351 345 ASP A C 1
ATOM 2533 O O . ASP A 1 345 ? 51.29187 -15.31250 -7.62501 1.000 82.72635 345 ASP A O 1
ATOM 2538 N N . TYR A 1 346 ? 50.46078 -15.27877 -9.72730 1.000 66.28832 346 TYR A N 1
ATOM 2539 C CA . TYR A 1 346 ? 49.93513 -16.63628 -9.71430 1.000 60.11037 346 TYR A CA 1
ATOM 2540 C C . TYR A 1 346 ? 50.50119 -17.43848 -10.88089 1.000 62.11284 346 TYR A C 1
ATOM 2541 O O . TYR A 1 346 ? 49.90673 -18.42652 -11.31523 1.000 54.73206 346 TYR A O 1
ATOM 2550 N N . GLN A 1 347 ? 51.65477 -17.01278 -11.39509 1.000 70.83524 347 GLN A N 1
ATOM 2551 C CA . GLN A 1 347 ? 52.20980 -17.60043 -12.60850 1.000 71.00591 347 GLN A CA 1
ATOM 2552 C C . GLN A 1 347 ? 52.76532 -18.99883 -12.35900 1.000 70.80091 347 GLN A C 1
ATOM 2553 O O . GLN A 1 347 ? 52.37826 -19.95735 -13.03602 1.000 70.50548 347 GLN A O 1
ATOM 2559 N N . HIS A 1 348 ? 53.67512 -19.13310 -11.39340 1.000 61.49254 348 HIS A N 1
ATOM 2560 C CA . HIS A 1 348 ? 54.34393 -20.39629 -11.10271 1.000 60.77719 348 HIS A CA 1
ATOM 2561 C C . HIS A 1 348 ? 53.47085 -21.34891 -10.29401 1.000 57.81117 348 HIS A C 1
ATOM 2562 O O . HIS A 1 348 ? 53.94104 -22.42189 -9.89886 1.000 57.54109 348 HIS A O 1
ATOM 2569 N N . TRP A 1 349 ? 52.21508 -20.96543 -10.04926 1.000 54.59737 349 TRP A N 1
ATOM 2570 C CA . TRP A 1 349 ? 51.23198 -21.77680 -9.34321 1.000 48.49219 349 TRP A CA 1
ATOM 2571 C C . TRP A 1 349 ? 50.47171 -22.72311 -10.26130 1.000 39.00827 349 TRP A C 1
ATOM 2572 O O . TRP A 1 349 ? 49.98545 -23.76246 -9.80048 1.000 37.84784 349 TRP A O 1
ATOM 2583 N N . GLN A 1 350 ? 50.33143 -22.37735 -11.53777 1.000 36.74075 350 GLN A N 1
ATOM 2584 C CA . GLN A 1 350 ? 49.49204 -23.12479 -12.46159 1.000 33.56612 350 GLN A CA 1
ATOM 2585 C C . GLN A 1 350 ? 50.30157 -23.49370 -13.69746 1.000 34.68165 350 GLN A C 1
ATOM 2586 O O . GLN A 1 350 ? 51.50256 -23.21739 -13.79476 1.000 37.47555 350 GLN A O 1
ATOM 2592 N N . ILE A 1 351 ? 49.62503 -24.11629 -14.65641 1.000 28.35634 351 ILE A N 1
ATOM 2593 C CA . ILE A 1 351 ? 50.26966 -24.53278 -15.89634 1.000 30.80730 351 ILE A CA 1
ATOM 2594 C C . ILE A 1 351 ? 50.09094 -23.42712 -16.93743 1.000 30.33804 351 ILE A C 1
ATOM 2595 O O . ILE A 1 351 ? 51.07232 -23.08136 -17.61116 1.000 30.77779 351 ILE A O 1
ATOM 2600 N N . PRO A 1 352 ? 48.90985 -22.82355 -17.11092 1.000 29.65201 352 PRO A N 1
ATOM 2601 C CA . PRO A 1 352 ? 48.81975 -21.65329 -17.99317 1.000 26.53636 352 PRO A CA 1
ATOM 2602 C C . PRO A 1 352 ? 49.30575 -20.38895 -17.28911 1.000 30.39918 352 PRO A C 1
ATOM 2603 O O . PRO A 1 352 ? 49.50016 -20.35139 -16.07378 1.000 30.57123 352 PRO A O 1
ATOM 2607 N N . LEU A 1 353 ? 49.52110 -19.34171 -18.08941 1.000 28.00473 353 LEU A N 1
ATOM 2608 C CA . LEU A 1 353 ? 49.80192 -18.02275 -17.52778 1.000 29.02238 353 LEU A CA 1
ATOM 2609 C C . LEU A 1 353 ? 48.54822 -17.16421 -17.38768 1.000 29.07604 353 LEU A C 1
ATOM 2610 O O . LEU A 1 353 ? 48.38911 -16.46792 -16.37984 1.000 30.35585 353 LEU A O 1
ATOM 2615 N N . GLY A 1 354 ? 47.64452 -17.21082 -18.36739 1.000 27.54999 354 GLY A N 1
ATOM 2616 C CA . GLY A 1 354 ? 46.42685 -16.43821 -18.28473 1.000 28.19145 354 GLY A CA 1
ATOM 2617 C C . GLY A 1 354 ? 45.35375 -17.12672 -17.45947 1.000 24.59692 354 GLY A C 1
ATOM 2618 O O . GLY A 1 354 ? 45.35884 -18.34343 -17.28247 1.000 25.38166 354 GLY A O 1
ATOM 2619 N N . ARG A 1 355 ? 44.42613 -16.32123 -16.94031 1.000 24.15234 355 ARG A N 1
ATOM 2620 C CA . ARG A 1 355 ? 43.35814 -16.84235 -16.09734 1.000 21.71160 355 ARG A CA 1
ATOM 2621 C C . ARG A 1 355 ? 42.21540 -15.83826 -16.03923 1.000 25.40813 355 ARG A C 1
ATOM 2622 O O . ARG A 1 355 ? 42.40028 -14.64208 -16.27913 1.000 23.52028 355 ARG A O 1
ATOM 2630 N N . ARG A 1 356 ? 41.02875 -16.34954 -15.71142 1.000 22.47638 356 ARG A N 1
ATOM 2631 C CA . ARG A 1 356 ? 39.82472 -15.54666 -15.55046 1.000 23.50588 356 ARG A CA 1
ATOM 2632 C C . ARG A 1 356 ? 39.64844 -15.10836 -14.10028 1.000 20.38965 356 ARG A C 1
ATOM 2633 O O . ARG A 1 356 ? 40.34242 -15.56558 -13.18997 1.000 22.42070 356 ARG A O 1
ATOM 2641 N N . PHE A 1 357 ? 38.66996 -14.22494 -13.89613 1.000 19.60810 357 PHE A N 1
ATOM 2642 C CA . PHE A 1 357 ? 38.29144 -13.73684 -12.57062 1.000 18.10271 357 PHE A CA 1
ATOM 2643 C C . PHE A 1 357 ? 37.36870 -14.75404 -11.88912 1.000 17.36307 357 PHE A C 1
ATOM 2644 O O . PHE A 1 357 ? 36.24485 -14.45791 -11.48364 1.000 17.49949 357 PHE A O 1
ATOM 2652 N N . ARG A 1 358 ? 37.87364 -15.98534 -11.77110 1.000 15.53159 358 ARG A N 1
ATOM 2653 C CA . ARG A 1 358 ? 37.05922 -17.09008 -11.27390 1.000 16.03070 358 ARG A CA 1
ATOM 2654 C C . ARG A 1 358 ? 36.71823 -16.96116 -9.79477 1.000 16.63758 358 ARG A C 1
ATOM 2655 O O . ARG A 1 358 ? 35.75677 -17.59131 -9.34108 1.000 16.39276 358 ARG A O 1
ATOM 2663 N N . SER A 1 359 ? 37.46925 -16.16257 -9.03322 1.000 13.42135 359 SER A N 1
ATOM 2664 C CA . SER A 1 359 ? 37.15711 -16.00294 -7.61819 1.000 14.09035 359 SER A CA 1
ATOM 2665 C C . SER A 1 359 ? 35.82210 -15.30403 -7.40157 1.000 13.29834 359 SER A C 1
ATOM 2666 O O . SER A 1 359 ? 35.25169 -15.40874 -6.31048 1.000 12.79691 359 SER A O 1
ATOM 2669 N N . LEU A 1 360 ? 35.31730 -14.58913 -8.41049 1.000 11.98647 360 LEU A N 1
ATOM 2670 C CA . LEU A 1 360 ? 33.99506 -13.98474 -8.29459 1.000 14.24772 360 LEU A CA 1
ATOM 2671 C C . LEU A 1 360 ? 32.92557 -15.04842 -8.08509 1.000 13.25079 360 LEU A C 1
ATOM 2672 O O . LEU A 1 360 ? 31.96227 -14.83111 -7.34083 1.000 12.67053 360 LEU A O 1
ATOM 2677 N N . LYS A 1 361 ? 33.08045 -16.20918 -8.73211 1.000 11.35313 361 LYS A N 1
ATOM 2678 C CA . LYS A 1 361 ? 32.11097 -17.28601 -8.55785 1.000 12.99183 361 LYS A CA 1
ATOM 2679 C C . LYS A 1 361 ? 32.09580 -17.79426 -7.12205 1.000 13.51805 361 LYS A C 1
ATOM 2680 O O . LYS A 1 361 ? 31.02122 -17.99144 -6.54434 1.000 12.52536 361 LYS A O 1
ATOM 2686 N N . MET A 1 362 ? 33.27339 -18.01566 -6.52575 1.000 12.36480 362 MET A N 1
ATOM 2687 C CA . MET A 1 362 ? 33.30563 -18.43999 -5.12810 1.000 12.32611 362 MET A CA 1
ATOM 2688 C C . MET A 1 362 ? 32.70710 -17.37574 -4.21907 1.000 11.79672 362 MET A C 1
ATOM 2689 O O . MET A 1 362 ? 31.93792 -17.69197 -3.30466 1.000 12.06417 362 MET A O 1
ATOM 2694 N N . TRP A 1 363 ? 33.03555 -16.10692 -4.46750 1.000 11.71577 363 TRP A N 1
ATOM 2695 C CA . TRP A 1 363 ? 32.52219 -15.02186 -3.63713 1.000 12.21633 363 TRP A CA 1
ATOM 2696 C C . TRP A 1 363 ? 30.99860 -14.95706 -3.70181 1.000 12.34146 363 TRP A C 1
ATOM 2697 O O . TRP A 1 363 ? 30.32657 -14.86052 -2.66893 1.000 12.95785 363 TRP A O 1
ATOM 2708 N N . PHE A 1 364 ? 30.43195 -15.05032 -4.90901 1.000 11.70643 364 PHE A N 1
ATOM 2709 C CA . PHE A 1 364 ? 28.97820 -14.98976 -5.05129 1.000 12.03075 364 PHE A CA 1
ATOM 2710 C C . PHE A 1 364 ? 28.30218 -16.19369 -4.40055 1.000 12.93019 364 PHE A C 1
ATOM 2711 O O . PHE A 1 364 ? 27.27933 -16.04505 -3.72089 1.000 12.51483 364 PHE A O 1
ATOM 2719 N N . VAL A 1 365 ? 28.85409 -17.39409 -4.60252 1.000 12.19803 365 VAL A N 1
ATOM 2720 C CA . VAL A 1 365 ? 28.24110 -18.60551 -4.05866 1.000 11.23080 365 VAL A CA 1
ATOM 2721 C C . VAL A 1 365 ? 28.31753 -18.61124 -2.53766 1.000 14.35387 365 VAL A C 1
ATOM 2722 O O . VAL A 1 365 ? 27.32226 -18.87517 -1.85153 1.000 13.98131 365 VAL A O 1
ATOM 2726 N N . PHE A 1 366 ? 29.50497 -18.33756 -1.98858 1.000 11.50222 366 PHE A N 1
ATOM 2727 C CA . PHE A 1 366 ? 29.66622 -18.33663 -0.53676 1.000 14.57057 366 PHE A CA 1
ATOM 2728 C C . PHE A 1 366 ? 28.75243 -17.31163 0.12150 1.000 12.98492 366 PHE A C 1
ATOM 2729 O O . PHE A 1 366 ? 28.19949 -17.56181 1.19840 1.000 13.43754 366 PHE A O 1
ATOM 2737 N N . ARG A 1 367 ? 28.57386 -16.15324 -0.51319 1.000 12.87237 367 ARG A N 1
ATOM 2738 C CA . ARG A 1 367 ? 27.78539 -15.09346 0.10601 1.000 13.51011 367 ARG A CA 1
ATOM 2739 C C . ARG A 1 367 ? 26.28722 -15.31449 -0.06562 1.000 15.37665 367 ARG A C 1
ATOM 2740 O O . ARG A 1 367 ? 25.51201 -15.01233 0.84606 1.000 16.01323 367 ARG A O 1
ATOM 2748 N N . MET A 1 368 ? 25.85164 -15.83069 -1.21515 1.000 15.42294 368 MET A N 1
ATOM 2749 C CA . MET A 1 368 ? 24.41910 -15.95474 -1.44021 1.000 14.66974 368 MET A CA 1
ATOM 2750 C C . MET A 1 368 ? 23.83879 -17.22187 -0.82979 1.000 17.07849 368 MET A C 1
ATOM 2751 O O . MET A 1 368 ? 22.62580 -17.28840 -0.60332 1.000 17.24389 368 MET A O 1
ATOM 2756 N N . TYR A 1 369 ? 24.67013 -18.22540 -0.57008 1.000 13.11992 369 TYR A N 1
ATOM 2757 C CA . TYR A 1 369 ? 24.24552 -19.40758 0.16266 1.000 15.47408 369 TYR A CA 1
ATOM 2758 C C . TYR A 1 369 ? 24.57114 -19.33568 1.64346 1.000 14.88422 369 TYR A C 1
ATOM 2759 O O . TYR A 1 369 ? 23.78037 -19.81099 2.46421 1.000 15.80813 369 TYR A O 1
ATOM 2768 N N . GLY A 1 370 ? 25.70894 -18.75337 2.00831 1.000 16.18785 370 GLY A N 1
ATOM 2769 C CA . GLY A 1 370 ? 26.16431 -18.80720 3.38076 1.000 15.19177 370 GLY A CA 1
ATOM 2770 C C . GLY A 1 370 ? 26.78403 -20.15708 3.67922 1.000 14.37006 370 GLY A C 1
ATOM 2771 O O . GLY A 1 370 ? 26.49504 -21.13363 2.97490 1.000 16.18860 370 GLY A O 1
ATOM 2772 N N . VAL A 1 371 ? 27.60675 -20.24416 4.72901 1.000 13.27267 371 VAL A N 1
ATOM 2773 C CA . VAL A 1 371 ? 28.17910 -21.53634 5.09660 1.000 14.28744 371 VAL A CA 1
ATOM 2774 C C . VAL A 1 371 ? 27.07385 -22.53075 5.42418 1.000 16.57352 371 VAL A C 1
ATOM 2775 O O . VAL A 1 371 ? 27.13678 -23.70586 5.03933 1.000 15.31975 371 VAL A O 1
ATOM 2779 N N . LYS A 1 372 ? 26.03335 -22.06977 6.11858 1.000 16.86747 372 LYS A N 1
ATOM 2780 C CA . LYS A 1 372 ? 24.94734 -22.96092 6.50723 1.000 16.46161 372 LYS A CA 1
ATOM 2781 C C . LYS A 1 372 ? 24.15490 -23.44670 5.30090 1.000 17.34622 372 LYS A C 1
ATOM 2782 O O . LYS A 1 372 ? 23.66464 -24.58207 5.30155 1.000 17.91192 372 LYS A O 1
ATOM 2788 N N . GLY A 1 373 ? 24.01586 -22.61113 4.27015 1.000 15.43181 373 GLY A N 1
ATOM 2789 C CA . GLY A 1 373 ? 23.34243 -23.05720 3.06222 1.000 17.66350 373 GLY A CA 1
ATOM 2790 C C . GLY A 1 373 ? 24.11838 -24.13795 2.33445 1.000 16.65879 373 GLY A C 1
ATOM 2791 O O . GLY A 1 373 ? 23.53606 -25.10607 1.83640 1.000 15.25876 373 GLY A O 1
ATOM 2792 N N . LEU A 1 374 ? 25.44294 -23.99057 2.26505 1.000 14.81490 374 LEU A N 1
ATOM 2793 C CA . LEU A 1 374 ? 26.26945 -25.01529 1.63752 1.000 14.40972 374 LEU A CA 1
ATOM 2794 C C . LEU A 1 374 ? 26.27427 -26.29856 2.45977 1.000 14.62040 374 LEU A C 1
ATOM 2795 O O . LEU A 1 374 ? 26.26785 -27.40077 1.89912 1.000 13.60270 374 LEU A O 1
ATOM 2800 N N . GLN A 1 375 ? 26.28443 -26.17651 3.79047 1.000 13.22187 375 GLN A N 1
ATOM 2801 C CA . GLN A 1 375 ? 26.23444 -27.36276 4.63965 1.000 14.80509 375 GLN A CA 1
ATOM 2802 C C . GLN A 1 375 ? 24.92362 -28.11623 4.45553 1.000 15.79190 375 GLN A C 1
ATOM 2803 O O . GLN A 1 375 ? 24.90994 -29.35183 4.41861 1.000 15.13895 375 GLN A O 1
ATOM 2809 N N . ALA A 1 376 ? 23.80966 -27.38847 4.33731 1.000 15.32931 376 ALA A N 1
ATOM 2810 C CA . ALA A 1 376 ? 22.52233 -28.04079 4.11953 1.000 14.42356 376 ALA A CA 1
ATOM 2811 C C . ALA A 1 376 ? 22.48687 -28.74805 2.77068 1.000 15.17435 376 ALA A C 1
ATOM 2812 O O . ALA A 1 376 ? 21.87336 -29.81376 2.63431 1.000 15.16999 376 ALA A O 1
ATOM 2814 N N . TYR A 1 377 ? 23.14316 -28.16660 1.76428 1.000 14.30189 377 TYR A N 1
ATOM 2815 C CA . TYR A 1 377 ? 23.24210 -28.79838 0.45140 1.000 13.92408 377 TYR A CA 1
ATOM 2816 C C . TYR A 1 377 ? 23.99024 -30.12510 0.52947 1.000 14.55122 377 TYR A C 1
ATOM 2817 O O . TYR A 1 377 ? 23.52510 -31.14494 0.00713 1.000 14.94659 377 TYR A O 1
ATOM 2826 N N . ILE A 1 378 ? 25.15424 -30.12852 1.18294 1.000 12.64619 378 ILE A N 1
ATOM 2827 C CA . ILE A 1 378 ? 25.93425 -31.35649 1.33119 1.000 13.86747 378 ILE A CA 1
ATOM 2828 C C . ILE A 1 378 ? 25.12825 -32.41296 2.07797 1.000 15.55826 378 ILE A C 1
ATOM 2829 O O . ILE A 1 378 ? 25.04744 -33.57505 1.65988 1.000 13.93717 378 ILE A O 1
ATOM 2834 N N . ARG A 1 379 ? 24.50867 -32.01577 3.19106 1.000 14.72929 379 ARG A N 1
ATOM 2835 C CA . ARG A 1 379 ? 23.82992 -32.96850 4.06403 1.000 14.94861 379 ARG A CA 1
ATOM 2836 C C . ARG A 1 379 ? 22.60472 -33.57064 3.38828 1.000 15.53829 379 ARG A C 1
ATOM 2837 O O . ARG A 1 379 ? 22.28067 -34.74155 3.62060 1.000 16.69904 379 ARG A O 1
ATOM 2845 N N . LYS A 1 380 ? 21.91960 -32.79308 2.54472 1.000 13.95546 380 LYS A N 1
ATOM 2846 C CA . LYS A 1 380 ? 20.78908 -33.32939 1.79148 1.000 15.46782 380 LYS A CA 1
ATOM 2847 C C . LYS A 1 380 ? 21.23993 -34.41012 0.81582 1.000 15.99221 380 LYS A C 1
ATOM 2848 O O . LYS A 1 380 ? 20.59739 -35.46135 0.69964 1.000 14.50875 380 LYS A O 1
ATOM 2854 N N . HIS A 1 381 ? 22.34723 -34.17153 0.10758 1.000 12.85960 381 HIS A N 1
ATOM 2855 C CA . HIS A 1 381 ? 22.84556 -35.16516 -0.83880 1.000 15.16105 381 HIS A CA 1
ATOM 2856 C C . HIS A 1 381 ? 23.27366 -36.44426 -0.13156 1.000 15.45696 381 HIS A C 1
ATOM 2857 O O . HIS A 1 381 ? 22.97988 -37.54850 -0.60336 1.000 13.91924 381 HIS A O 1
ATOM 2864 N N . VAL A 1 382 ? 23.97125 -36.31951 0.99917 1.000 13.55658 382 VAL A N 1
ATOM 2865 C CA . VAL A 1 382 ? 24.40210 -37.50861 1.72852 1.000 16.37577 382 VAL A CA 1
ATOM 2866 C C . VAL A 1 382 ? 23.19442 -38.26346 2.27405 1.000 16.34946 382 VAL A C 1
ATOM 2867 O O . VAL A 1 382 ? 23.16410 -39.50058 2.27281 1.000 15.25267 382 VAL A O 1
ATOM 2871 N N . GLN A 1 383 ? 22.17698 -37.53221 2.73840 1.000 13.59595 383 GLN A N 1
ATOM 2872 C CA . GLN A 1 383 ? 20.93516 -38.16794 3.16748 1.000 17.06125 383 GLN A CA 1
ATOM 2873 C C . GLN A 1 383 ? 20.29256 -38.94794 2.02844 1.000 16.48784 383 GLN A C 1
ATOM 2874 O O . GLN A 1 383 ? 19.81023 -40.06996 2.22802 1.000 16.24680 383 GLN A O 1
ATOM 2880 N N . LEU A 1 384 ? 20.27792 -38.37083 0.82529 1.000 14.36964 384 LEU A N 1
ATOM 2881 C CA . LEU A 1 384 ? 19.68576 -39.05862 -0.31507 1.000 15.35538 384 LEU A CA 1
ATOM 2882 C C . LEU A 1 384 ? 20.49617 -40.29142 -0.69337 1.000 16.21539 384 LEU A C 1
ATOM 2883 O O . LEU A 1 384 ? 19.93240 -41.30646 -1.11818 1.000 14.02792 384 LEU A O 1
ATOM 2888 N N . SER A 1 385 ? 21.82036 -40.21816 -0.55185 1.000 14.13315 385 SER A N 1
ATOM 2889 C CA . SER A 1 385 ? 22.662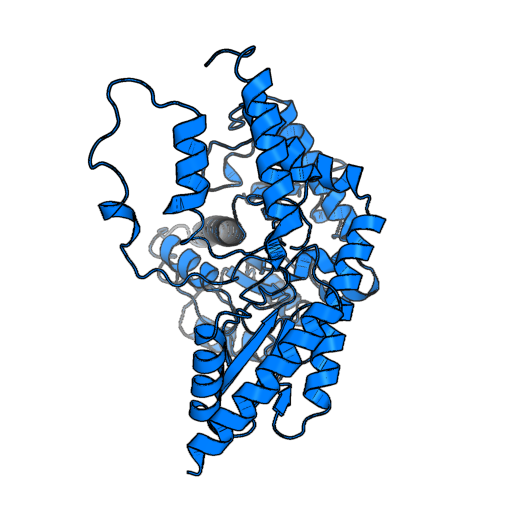17 -41.37855 -0.82132 1.000 14.95547 385 SER A CA 1
ATOM 2890 C C . SER A 1 385 ? 22.32851 -42.52302 0.12522 1.000 16.57311 385 SER A C 1
ATOM 2891 O O . SER A 1 385 ? 22.20258 -43.67956 -0.29492 1.000 16.62887 385 SER A O 1
ATOM 2894 N N . HIS A 1 386 ? 22.17805 -42.21481 1.41453 1.000 15.48869 386 HIS A N 1
ATOM 2895 C CA . HIS A 1 386 ? 21.80464 -43.24030 2.37829 1.000 15.75921 386 HIS A CA 1
ATOM 2896 C C . HIS A 1 386 ? 20.39339 -43.75194 2.12443 1.000 15.99647 386 HIS A C 1
ATOM 2897 O O . HIS A 1 386 ? 20.08092 -44.90002 2.46086 1.000 15.70456 386 HIS A O 1
ATOM 2904 N N . GLU A 1 387 ? 19.53387 -42.92291 1.52756 1.000 15.19646 387 GLU A N 1
ATOM 2905 C CA . GLU A 1 387 ? 18.19514 -43.38001 1.17256 1.000 15.35812 387 GLU A CA 1
ATOM 2906 C C . GLU A 1 387 ? 18.24370 -44.42023 0.06012 1.000 17.17996 387 GLU A C 1
ATOM 2907 O O . GLU A 1 387 ? 17.50220 -45.40889 0.09731 1.000 17.96578 387 GLU A O 1
ATOM 2913 N N . PHE A 1 388 ? 19.10799 -44.21897 -0.93774 1.000 15.22979 388 PHE A N 1
ATOM 2914 C CA . PHE A 1 388 ? 19.28560 -45.23630 -1.96967 1.000 17.94723 388 PHE A CA 1
ATOM 2915 C C . PHE A 1 388 ? 19.91450 -46.49597 -1.38589 1.000 17.61148 388 PHE A C 1
ATOM 2916 O O . PHE A 1 388 ? 19.48470 -47.61566 -1.68917 1.000 17.91662 388 PHE A O 1
ATOM 2924 N N . GLU A 1 389 ? 20.94468 -46.32665 -0.55109 1.000 17.03377 389 GLU A N 1
ATOM 2925 C CA . GLU A 1 389 ? 21.56636 -47.46247 0.12238 1.000 16.79979 389 GLU A CA 1
ATOM 2926 C C . GLU A 1 389 ? 20.53723 -48.28392 0.88514 1.000 19.81877 389 GLU A C 1
ATOM 2927 O O . GLU A 1 389 ? 20.55718 -49.52030 0.84117 1.000 19.32802 389 GLU A O 1
ATOM 2933 N N . SER A 1 390 ? 19.62748 -47.60844 1.59272 1.000 17.90523 390 SER A N 1
ATOM 2934 C CA . SER A 1 390 ? 18.60736 -48.31247 2.36297 1.000 19.87971 390 SER A CA 1
ATOM 2935 C C . SER A 1 390 ? 17.74710 -49.19350 1.46664 1.000 21.11537 390 SER A C 1
ATOM 2936 O O . SER A 1 390 ? 17.41781 -50.32854 1.82986 1.000 21.66548 390 SER A O 1
ATOM 2939 N N . LEU A 1 391 ? 17.38353 -48.69246 0.28517 1.000 19.98079 391 LEU A N 1
ATOM 2940 C CA . LEU A 1 391 ? 16.55879 -49.47650 -0.62746 1.000 20.16459 391 LEU A CA 1
ATOM 2941 C C . LEU A 1 391 ? 17.31150 -50.69614 -1.14518 1.000 22.86623 391 LEU A C 1
ATOM 2942 O O . LEU A 1 391 ? 16.74554 -51.79336 -1.22425 1.000 19.30931 391 LEU A O 1
ATOM 2947 N N . VAL A 1 392 ? 18.58820 -50.52614 -1.49891 1.000 19.38752 392 VAL A N 1
ATOM 2948 C CA . VAL A 1 392 ? 19.38046 -51.65082 -1.99138 1.000 19.73958 392 VAL A CA 1
ATOM 2949 C C . VAL A 1 392 ? 19.53309 -52.70730 -0.90592 1.000 20.73283 392 VAL A C 1
ATOM 2950 O O . VAL A 1 392 ? 19.44758 -53.91298 -1.17204 1.000 20.45420 392 VAL A O 1
ATOM 2954 N N . ARG A 1 393 ? 19.74701 -52.27216 0.33731 1.000 19.61874 393 ARG A N 1
ATOM 2955 C CA . ARG A 1 393 ? 19.93517 -53.19525 1.44853 1.000 22.26801 393 ARG A CA 1
ATOM 2956 C C . ARG A 1 393 ? 18.65903 -53.93996 1.81897 1.000 24.87153 393 ARG A C 1
ATOM 2957 O O . ARG A 1 393 ? 18.70840 -54.82392 2.68020 1.000 25.14940 393 ARG A O 1
ATOM 2965 N N . GLN A 1 394 ? 17.52681 -53.60683 1.20289 1.000 21.58945 394 GLN A N 1
ATOM 2966 C CA . GLN A 1 394 ? 16.28056 -54.32520 1.42577 1.000 24.72602 394 GLN A CA 1
ATOM 2967 C C . GLN A 1 394 ? 16.05221 -55.43762 0.41262 1.000 25.55787 394 GLN A C 1
ATOM 2968 O O . GLN A 1 394 ? 15.05580 -56.16125 0.52031 1.000 27.11661 394 GLN A O 1
ATOM 2974 N N . ASP A 1 395 ? 16.95101 -55.59579 -0.55439 1.000 22.51047 395 ASP A N 1
ATOM 2975 C CA . ASP A 1 395 ? 16.80150 -56.57330 -1.63166 1.000 24.01191 395 ASP A CA 1
ATOM 2976 C C . ASP A 1 395 ? 17.99525 -57.51810 -1.59618 1.000 24.27845 395 ASP A C 1
ATOM 2977 O O . ASP A 1 395 ? 19.10268 -57.14015 -2.01938 1.000 24.21645 395 ASP A O 1
ATOM 2982 N N . PRO A 1 396 ? 17.82670 -58.75235 -1.10909 1.000 25.23288 396 PRO A N 1
ATOM 2983 C CA . PRO A 1 396 ? 18.96710 -59.67285 -0.99267 1.000 24.64213 396 PRO A CA 1
ATOM 2984 C C . PRO A 1 396 ? 19.49466 -60.19317 -2.31965 1.000 24.59447 396 PRO A C 1
ATOM 2985 O O . PRO A 1 396 ? 20.44180 -60.98752 -2.31416 1.000 26.71097 396 PRO A O 1
ATOM 2989 N N . ARG A 1 397 ? 18.91245 -59.79325 -3.45138 1.000 22.75845 397 ARG A N 1
ATOM 2990 C CA . ARG A 1 397 ? 19.53211 -60.08224 -4.73733 1.000 25.40114 397 ARG A CA 1
ATOM 2991 C C . ARG A 1 397 ? 20.74272 -59.19558 -4.98873 1.000 22.99778 397 ARG A C 1
ATOM 2992 O O . ARG A 1 397 ? 21.55244 -59.50347 -5.87034 1.000 24.51581 397 ARG A O 1
ATOM 3000 N N . PHE A 1 398 ? 20.87931 -58.10920 -4.23320 1.000 25.07121 398 PHE A N 1
ATOM 3001 C CA . PHE A 1 398 ? 21.92874 -57.11874 -4.40679 1.000 21.70641 398 PHE A CA 1
ATOM 3002 C C . PHE A 1 398 ? 22.89562 -57.16812 -3.22996 1.000 22.93595 398 PHE A C 1
ATOM 3003 O O . PHE A 1 398 ? 22.60587 -57.75564 -2.18340 1.000 23.67345 398 PHE A O 1
ATOM 3011 N N . GLU A 1 399 ? 24.05360 -56.53349 -3.41088 1.000 20.54956 399 GLU A N 1
ATOM 3012 C CA . GLU A 1 399 ? 25.00544 -56.33188 -2.32790 1.000 24.09349 399 GLU A CA 1
ATOM 3013 C C . GLU A 1 399 ? 25.57880 -54.92551 -2.41940 1.000 20.58266 399 GLU A C 1
ATOM 3014 O O . GLU A 1 399 ? 25.71560 -54.36550 -3.51005 1.000 23.81417 399 GLU A O 1
ATOM 3020 N N . ILE A 1 400 ? 25.90548 -54.35999 -1.25970 1.000 22.08105 400 ILE A N 1
ATOM 3021 C CA . ILE A 1 400 ? 26.67820 -53.12528 -1.17865 1.000 21.57353 400 ILE A CA 1
ATOM 3022 C C . ILE A 1 400 ? 28.15062 -53.50093 -1.10032 1.000 22.15595 400 ILE A C 1
ATOM 3023 O O . ILE A 1 400 ? 28.55179 -54.29507 -0.24173 1.000 23.14794 400 ILE A O 1
ATOM 3028 N N . CYS A 1 401 ? 28.95724 -52.94373 -2.00243 1.000 21.24887 401 CYS A N 1
ATOM 3029 C CA . CYS A 1 401 ? 30.34403 -53.37374 -2.12605 1.000 22.48466 401 CYS A CA 1
ATOM 3030 C C . CYS A 1 401 ? 31.29268 -52.58188 -1.23660 1.000 25.37801 401 CYS A C 1
ATOM 3031 O O . CYS A 1 401 ? 32.31517 -53.12267 -0.79886 1.000 26.15324 401 CYS A O 1
ATOM 3034 N N . VAL A 1 402 ? 30.98410 -51.31416 -0.96421 1.000 21.19531 402 VAL A N 1
ATOM 3035 C CA . VAL A 1 402 ? 31.84133 -50.44058 -0.17139 1.000 21.88473 402 VAL A CA 1
ATOM 3036 C C . VAL A 1 402 ? 30.95859 -49.63009 0.76753 1.000 23.30354 402 VAL A C 1
ATOM 3037 O O . VAL A 1 402 ? 29.81239 -49.30864 0.44222 1.000 19.93406 402 VAL A O 1
ATOM 3041 N N . GLU A 1 403 ? 31.49387 -49.31678 1.94847 1.000 22.30835 403 GLU A N 1
ATOM 3042 C CA . GLU A 1 403 ? 30.76979 -48.50010 2.91498 1.000 19.98786 403 GLU A CA 1
ATOM 3043 C C . GLU A 1 403 ? 30.30974 -47.19169 2.28679 1.000 20.18567 403 GLU A C 1
ATOM 3044 O O . GLU A 1 403 ? 31.08230 -46.49847 1.62169 1.000 19.41386 403 GLU A O 1
ATOM 3050 N N . VAL A 1 404 ? 29.04126 -46.86353 2.49950 1.000 18.49272 404 VAL A N 1
ATOM 3051 C CA . VAL A 1 404 ? 28.46304 -45.61450 2.01800 1.000 18.14825 404 VAL A CA 1
ATOM 3052 C C . VAL A 1 404 ? 28.75663 -44.52719 3.04281 1.000 19.72864 404 VAL A C 1
ATOM 3053 O O . VAL A 1 404 ? 28.35476 -44.63522 4.20670 1.000 20.17863 404 VAL A O 1
ATOM 3057 N N . ILE A 1 405 ? 29.45377 -43.47686 2.61039 1.000 17.33229 405 ILE A N 1
ATOM 3058 C CA . ILE A 1 405 ? 29.85880 -42.39437 3.50168 1.000 20.15940 405 ILE A CA 1
ATOM 3059 C C . ILE A 1 405 ? 29.32973 -41.06758 2.97285 1.000 16.88707 405 ILE A C 1
ATOM 3060 O O . ILE A 1 405 ? 28.75633 -40.26997 3.72348 1.000 17.94778 405 ILE A O 1
ATOM 3065 N N . LEU A 1 406 ? 29.51705 -40.82299 1.67736 1.000 14.10135 406 LEU A N 1
ATOM 3066 C CA . LEU A 1 406 ? 29.07384 -39.57404 1.07305 1.000 15.47634 406 LEU A CA 1
ATOM 3067 C C . LEU A 1 406 ? 28.01683 -39.85812 0.01194 1.000 14.27256 406 LEU A C 1
ATOM 3068 O O . LEU A 1 406 ? 27.20551 -40.77395 0.17884 1.000 14.89678 406 LEU A O 1
ATOM 3073 N N . GLY A 1 407 ? 28.01581 -39.09826 -1.08041 1.000 13.80538 407 GLY A N 1
ATOM 3074 C CA . GLY A 1 407 ? 26.94099 -39.19450 -2.05159 1.000 14.34498 407 GLY A CA 1
ATOM 3075 C C . GLY A 1 407 ? 27.11200 -40.25863 -3.11695 1.000 15.51318 407 GLY A C 1
ATOM 3076 O O . GLY A 1 407 ? 26.63492 -40.09445 -4.24382 1.000 18.95936 407 GLY A O 1
ATOM 3077 N N . LEU A 1 408 ? 27.77377 -41.36018 -2.77756 1.000 14.99426 408 LEU A N 1
ATOM 3078 C CA . LEU A 1 408 ? 28.01262 -42.44245 -3.72037 1.000 15.51227 408 LEU A CA 1
ATOM 3079 C C . LEU A 1 408 ? 27.63616 -43.77196 -3.08487 1.000 14.50960 408 LEU A C 1
ATOM 3080 O O . LEU A 1 408 ? 27.92496 -44.01110 -1.90884 1.000 14.49558 408 LEU A O 1
ATOM 3085 N N . VAL A 1 409 ? 26.98732 -44.63225 -3.86704 1.000 14.83818 409 VAL A N 1
ATOM 3086 C CA . VAL A 1 409 ? 26.64231 -45.98569 -3.44472 1.000 14.89884 409 VAL A CA 1
ATOM 3087 C C . VAL A 1 409 ? 27.12216 -46.95137 -4.51753 1.000 16.19760 409 VAL A C 1
ATOM 3088 O O . VAL A 1 409 ? 26.70277 -46.85278 -5.67732 1.000 15.74415 409 VAL A O 1
ATOM 3092 N N . CYS A 1 410 ? 27.99336 -47.88099 -4.13539 1.000 14.63023 410 CYS A N 1
ATOM 3093 C CA . CYS A 1 410 ? 28.45981 -48.93299 -5.02978 1.000 16.25628 410 CYS A CA 1
ATOM 3094 C C . CYS A 1 410 ? 27.71545 -50.22186 -4.71655 1.000 19.91062 410 CYS A C 1
ATOM 3095 O O . CYS A 1 410 ? 27.76043 -50.71653 -3.58460 1.000 19.46142 410 CYS A O 1
ATOM 3098 N N . PHE A 1 411 ? 27.04395 -50.76399 -5.72547 1.000 16.06329 411 PHE A N 1
ATOM 3099 C CA . PHE A 1 411 ? 26.17401 -51.91280 -5.54689 1.000 17.59094 411 PHE A CA 1
ATOM 3100 C C . PHE A 1 411 ? 26.25795 -52.78959 -6.78404 1.000 18.46284 411 PHE A C 1
ATOM 3101 O O . PHE A 1 411 ? 26.72590 -52.36245 -7.84292 1.000 20.01120 411 PHE A O 1
ATOM 3109 N N . ARG A 1 412 ? 25.78714 -54.02386 -6.63983 1.000 19.45452 412 ARG A N 1
ATOM 3110 C CA . ARG A 1 412 ? 25.75811 -54.94715 -7.76255 1.000 20.07445 412 ARG A CA 1
ATOM 3111 C C . ARG A 1 412 ? 24.82809 -56.10089 -7.43095 1.000 22.92579 412 ARG A C 1
ATOM 3112 O O . ARG A 1 412 ? 24.55153 -56.38908 -6.26377 1.000 21.15737 412 ARG A O 1
ATOM 3120 N N . LEU A 1 413 ? 24.34542 -56.75315 -8.48166 1.000 20.75832 413 LEU A N 1
ATOM 3121 C CA . LEU A 1 413 ? 23.63471 -58.01079 -8.31754 1.000 23.37566 413 LEU A CA 1
ATOM 3122 C C . LEU A 1 413 ? 24.60953 -59.07826 -7.83756 1.000 24.17952 413 LEU A C 1
ATOM 3123 O O . LEU A 1 413 ? 25.72259 -59.19187 -8.36094 1.000 25.94261 413 LEU A O 1
ATOM 3128 N N . LYS A 1 414 ? 24.20763 -59.85248 -6.83220 1.000 22.85889 414 LYS A N 1
ATOM 3129 C CA . LYS A 1 414 ? 25.01842 -60.99806 -6.44552 1.000 24.53763 414 LYS A CA 1
ATOM 3130 C C . LYS A 1 414 ? 25.10221 -61.97838 -7.60634 1.000 26.74156 414 LYS A C 1
ATOM 3131 O O . LYS A 1 414 ? 24.09150 -62.30573 -8.23579 1.000 29.64622 414 LYS A O 1
ATOM 3137 N N . GLY A 1 415 ? 26.31678 -62.42556 -7.90497 1.000 29.90762 415 GLY A N 1
ATOM 3138 C CA . GLY A 1 415 ? 26.52444 -63.31180 -9.03055 1.000 28.06161 415 GLY A CA 1
ATOM 3139 C C . GLY A 1 415 ? 27.60351 -62.85687 -9.99019 1.000 28.88392 415 GLY A C 1
ATOM 3140 O O . GLY A 1 415 ? 28.55758 -62.18112 -9.59227 1.000 28.31470 415 GLY A O 1
ATOM 3141 N N . SER A 1 416 ? 27.44070 -63.19486 -11.26660 1.000 31.42661 416 SER A N 1
ATOM 3142 C CA . SER A 1 416 ? 28.49753 -63.00835 -12.24781 1.000 28.59824 416 SER A CA 1
ATOM 3143 C C . SER A 1 416 ? 28.68214 -61.53470 -12.59435 1.000 28.84671 416 SER A C 1
ATOM 3144 O O . SER A 1 416 ? 27.79181 -60.70552 -12.40361 1.000 24.25785 416 SER A O 1
ATOM 3147 N N . ASN A 1 417 ? 29.86973 -61.21824 -13.11635 1.000 25.15230 417 ASN A N 1
ATOM 3148 C CA . ASN A 1 417 ? 30.09668 -59.89673 -13.68871 1.000 27.57677 417 ASN A CA 1
ATOM 3149 C C . ASN A 1 417 ? 29.18738 -59.65697 -14.88689 1.000 27.96621 417 ASN A C 1
ATOM 3150 O O . ASN A 1 417 ? 28.73720 -58.52897 -15.11836 1.000 28.14803 417 ASN A O 1
ATOM 3155 N N . LYS A 1 418 ? 28.90709 -60.70966 -15.66008 1.000 26.72752 418 LYS A N 1
ATOM 3156 C CA . LYS A 1 418 ? 28.09350 -60.56204 -16.86438 1.000 29.37175 418 LYS A CA 1
ATOM 3157 C C . LYS A 1 418 ? 26.69566 -60.05919 -16.52046 1.000 29.27370 418 LYS A C 1
ATOM 3158 O O . LYS A 1 418 ? 26.16758 -59.16119 -17.18585 1.000 30.96328 418 LYS A O 1
ATOM 3164 N N . VAL A 1 419 ? 26.07328 -60.63576 -15.48886 1.000 27.40104 419 VAL A N 1
ATOM 3165 C CA . VAL A 1 419 ? 24.70777 -60.24898 -15.15240 1.000 29.98201 419 VAL A CA 1
ATOM 3166 C C . VAL A 1 419 ? 24.66147 -58.78635 -14.73607 1.000 27.09167 419 VAL A C 1
ATOM 3167 O O . VAL A 1 419 ? 23.64784 -58.10583 -14.93528 1.000 28.08542 419 VAL A O 1
ATOM 3171 N N . ASN A 1 420 ? 25.76257 -58.26924 -14.18964 1.000 25.27875 420 ASN A N 1
ATOM 3172 C CA . ASN A 1 420 ? 25.81867 -56.86398 -13.81144 1.000 23.90245 420 ASN A CA 1
ATOM 3173 C C . ASN A 1 420 ? 26.11968 -55.97770 -15.01317 1.000 24.59470 420 ASN A C 1
ATOM 3174 O O . ASN A 1 420 ? 25.56952 -54.87609 -15.12626 1.000 22.83716 420 ASN A O 1
ATOM 3179 N N . GLU A 1 421 ? 26.98444 -56.43883 -15.92174 1.000 26.28734 421 GLU A N 1
ATOM 3180 C CA . GLU A 1 421 ? 27.15082 -55.72935 -17.18547 1.000 27.19627 421 GLU A CA 1
ATOM 3181 C C . GLU A 1 421 ? 25.82412 -55.62753 -17.92462 1.000 24.46010 421 GLU A C 1
ATOM 3182 O O . GLU A 1 421 ? 25.46368 -54.55518 -18.41878 1.000 28.90691 421 GLU A O 1
ATOM 3188 N N . ALA A 1 422 ? 25.06768 -56.72680 -17.97785 1.000 26.48090 422 ALA A N 1
ATOM 3189 C CA . ALA A 1 422 ? 23.77035 -56.70755 -18.64726 1.000 28.23542 422 ALA A CA 1
ATOM 3190 C C . ALA A 1 422 ? 22.81452 -55.71966 -17.98583 1.000 27.49911 422 ALA A C 1
ATOM 3191 O O . ALA A 1 422 ? 22.04732 -55.03393 -18.67202 1.000 28.02974 422 ALA A O 1
ATOM 3193 N N . LEU A 1 423 ? 22.84794 -55.63053 -16.65288 1.000 26.55039 423 LEU A N 1
ATOM 3194 C CA . LEU A 1 423 ? 21.98284 -54.68668 -15.94963 1.000 26.84262 423 LEU A CA 1
ATOM 3195 C C . LEU A 1 423 ? 22.32379 -53.24604 -16.31131 1.000 25.18102 423 LEU A C 1
ATOM 3196 O O . LEU A 1 423 ? 21.42600 -52.42793 -16.54788 1.000 25.32213 423 LEU A O 1
ATOM 3201 N N . LEU A 1 424 ? 23.61841 -52.91741 -16.36179 1.000 24.32697 424 LEU A N 1
ATOM 3202 C CA . LEU A 1 424 ? 24.03088 -51.55465 -16.68780 1.000 25.58491 424 LEU A CA 1
ATOM 3203 C C . LEU A 1 424 ? 23.62824 -51.17491 -18.10813 1.000 27.75875 424 LEU A C 1
ATOM 3204 O O . LEU A 1 424 ? 23.09651 -50.08122 -18.33632 1.000 26.82365 424 LEU A O 1
ATOM 3209 N N . GLN A 1 425 ? 23.88430 -52.06156 -19.07606 1.000 27.16431 425 GLN A N 1
ATOM 3210 C CA . GLN A 1 425 ? 23.47917 -51.79884 -20.45461 1.000 31.12162 425 GLN A CA 1
ATOM 3211 C C . GLN A 1 425 ? 21.97641 -51.58011 -20.54836 1.000 30.18568 425 GLN A C 1
ATOM 3212 O O . GLN A 1 425 ? 21.51706 -50.66450 -21.24160 1.000 29.47158 425 GLN A O 1
ATOM 3218 N N . ARG A 1 426 ? 21.19909 -52.40884 -19.84334 1.000 27.05295 426 ARG A N 1
ATOM 3219 C CA . ARG A 1 426 ? 19.74643 -52.27021 -19.84185 1.000 27.02371 426 ARG A CA 1
ATOM 3220 C C . ARG A 1 426 ? 19.31371 -50.92037 -19.28029 1.000 26.18525 426 ARG A C 1
ATOM 3221 O O . ARG A 1 426 ? 18.38848 -50.28943 -19.80514 1.000 27.42064 426 ARG A O 1
ATOM 3229 N N . ILE A 1 427 ? 19.97823 -50.45550 -18.22271 1.000 23.79126 427 ILE A N 1
ATOM 3230 C CA . ILE A 1 427 ? 19.61691 -49.17619 -17.61642 1.000 24.92281 427 ILE A CA 1
ATOM 3231 C C . ILE A 1 427 ? 19.96528 -48.02529 -18.55136 1.000 26.26113 427 ILE A C 1
ATOM 3232 O O . ILE A 1 427 ? 19.10980 -47.20653 -18.90698 1.000 26.47787 427 ILE A O 1
ATOM 3237 N N . ASN A 1 428 ? 21.23171 -47.94477 -18.96292 1.000 25.62981 428 ASN A N 1
ATOM 3238 C CA . ASN A 1 428 ? 21.67720 -46.80941 -19.76237 1.000 25.18069 428 ASN A CA 1
ATOM 3239 C C . ASN A 1 428 ? 21.04868 -46.79855 -21.14867 1.000 27.57503 428 ASN A C 1
ATOM 3240 O O . ASN A 1 428 ? 20.94887 -45.72956 -21.75782 1.000 32.84970 428 ASN A O 1
ATOM 3245 N N . SER A 1 429 ? 20.60693 -47.95470 -21.65437 1.000 26.10588 429 SER A N 1
ATOM 3246 C CA . SER A 1 429 ? 19.90258 -47.97728 -22.93304 1.000 30.77848 429 SER A CA 1
ATOM 3247 C C . SER A 1 429 ? 18.46343 -47.49262 -22.79995 1.000 30.99465 429 SER A C 1
ATOM 3248 O O . SER A 1 429 ? 17.90760 -46.94724 -23.76034 1.000 32.39218 429 SER A O 1
ATOM 3251 N N . ALA A 1 430 ? 17.84405 -47.68321 -21.63080 1.000 27.91398 430 ALA A N 1
ATOM 3252 C CA . ALA A 1 430 ? 16.49690 -47.16286 -21.41539 1.000 27.92397 430 ALA A CA 1
ATOM 3253 C C . ALA A 1 430 ? 16.48708 -45.64180 -21.34333 1.000 27.08316 430 ALA A C 1
ATOM 3254 O O . ALA A 1 430 ? 15.47928 -45.01579 -21.69047 1.000 27.40834 430 ALA A O 1
ATOM 3256 N N . LYS A 1 431 ? 17.58796 -45.04045 -20.88349 1.000 22.43685 431 LYS A N 1
ATOM 3257 C CA . LYS A 1 431 ? 17.79066 -43.58924 -20.89946 1.000 24.67188 431 LYS A CA 1
ATOM 3258 C C . LYS A 1 431 ? 16.75953 -42.85019 -20.04924 1.000 24.93823 431 LYS A C 1
ATOM 3259 O O . LYS A 1 431 ? 16.44058 -41.68669 -20.30904 1.000 26.42567 431 LYS A O 1
ATOM 3265 N N . LYS A 1 432 ? 16.23347 -43.51951 -19.02430 1.000 22.40062 432 LYS A N 1
ATOM 3266 C CA . LYS A 1 432 ? 15.42841 -42.85276 -18.00841 1.000 21.57498 432 LYS A CA 1
ATOM 3267 C C . LYS A 1 432 ? 16.29843 -42.28998 -16.89231 1.000 20.00299 432 LYS A C 1
ATOM 3268 O O . LYS A 1 432 ? 16.05676 -41.17601 -16.41443 1.000 19.41677 432 LYS A O 1
ATOM 3274 N N . ILE A 1 433 ? 17.30596 -43.05247 -16.46896 1.000 17.05460 433 ILE A N 1
ATOM 3275 C CA . ILE A 1 433 ? 18.36147 -42.58092 -15.58465 1.000 17.44678 433 ILE A CA 1
ATOM 3276 C C . ILE A 1 433 ? 19.69603 -42.91350 -16.24256 1.000 18.57822 433 ILE A C 1
ATOM 3277 O O . ILE A 1 433 ? 19.75923 -43.65056 -17.22712 1.000 18.86278 433 ILE A O 1
ATOM 3282 N N . HIS A 1 434 ? 20.77280 -42.35674 -15.69114 1.000 14.09563 434 HIS A N 1
ATOM 3283 C CA . HIS A 1 434 ? 22.10629 -42.56673 -16.24168 1.000 17.09204 434 HIS A CA 1
ATOM 3284 C C . HIS A 1 434 ? 23.07267 -42.92390 -15.12273 1.000 17.49470 434 HIS A C 1
ATOM 3285 O O . HIS A 1 434 ? 23.18072 -42.19189 -14.13311 1.000 14.91144 434 HIS A O 1
ATOM 3292 N N . LEU A 1 435 ? 23.76612 -44.05069 -15.28688 1.000 19.27849 435 LEU A N 1
ATOM 3293 C CA . LEU A 1 435 ? 24.75785 -44.53743 -14.33952 1.000 19.07244 435 LEU A CA 1
ATOM 3294 C C . LEU A 1 435 ? 26.03459 -44.89532 -15.08574 1.000 18.54324 435 LEU A C 1
ATOM 3295 O O . LEU A 1 435 ? 26.02563 -45.12343 -16.29814 1.000 20.07363 435 LEU A O 1
ATOM 3300 N N . VAL A 1 436 ? 27.13914 -44.94650 -14.34654 1.000 17.53151 436 VAL A N 1
ATOM 3301 C CA . VAL A 1 436 ? 28.39349 -45.47767 -14.87864 1.000 17.18552 436 VAL A CA 1
ATOM 3302 C C . VAL A 1 436 ? 28.91034 -46.54683 -13.92266 1.000 21.18262 436 VAL A C 1
ATOM 3303 O O . VAL A 1 436 ? 28.59785 -46.51137 -12.72296 1.000 20.83707 436 VAL A O 1
ATOM 3307 N N . PRO A 1 437 ? 29.67278 -47.52770 -14.40649 1.000 20.13728 437 PRO A N 1
ATOM 3308 C CA . PRO A 1 437 ? 30.19403 -48.56129 -13.50974 1.000 19.23223 437 PRO A CA 1
ATOM 3309 C C . PRO A 1 437 ? 31.64471 -48.34174 -13.12241 1.000 20.51466 437 PRO A C 1
ATOM 3310 O O . PRO A 1 437 ? 32.25816 -47.33009 -13.47641 1.000 21.55189 437 PRO A O 1
ATOM 3314 N N . CYS A 1 438 ? 32.19651 -49.31034 -12.39748 1.000 19.94941 438 CYS A N 1
ATOM 3315 C CA . CYS A 1 438 ? 33.61820 -49.35309 -12.09995 1.000 21.07792 438 CYS A CA 1
ATOM 3316 C C . CYS A 1 438 ? 34.00385 -50.80227 -11.85048 1.000 24.21631 438 CYS A C 1
ATOM 3317 O O . CYS A 1 438 ? 33.14829 -51.67725 -11.69269 1.000 21.53130 438 CYS A O 1
ATOM 3320 N N . HIS A 1 439 ? 35.30797 -51.05265 -11.83096 1.000 22.63413 439 HIS A N 1
ATOM 3321 C CA . HIS A 1 439 ? 35.84828 -52.35564 -11.46462 1.000 24.87639 439 HIS A CA 1
ATOM 3322 C C . HIS A 1 439 ? 36.52627 -52.24926 -10.10777 1.000 25.42179 439 HIS A C 1
ATOM 3323 O O . HIS A 1 439 ? 37.42426 -51.42244 -9.92227 1.000 24.96087 439 HIS A O 1
ATOM 3330 N N . LEU A 1 440 ? 36.08392 -53.07320 -9.16509 1.000 23.13158 440 LEU A N 1
ATOM 3331 C CA . LEU A 1 440 ? 36.70896 -53.20296 -7.85351 1.000 25.39527 440 LEU A CA 1
ATOM 3332 C C . LEU A 1 440 ? 37.37361 -54.57447 -7.82329 1.000 26.80023 440 LEU A C 1
ATOM 3333 O O . LEU A 1 440 ? 36.69173 -55.59482 -7.70982 1.000 25.54728 440 LEU A O 1
ATOM 3338 N N . ARG A 1 441 ? 38.70250 -54.59472 -7.93278 1.000 26.65725 441 ARG A N 1
ATOM 3339 C CA . ARG A 1 441 ? 39.46307 -55.81846 -8.19542 1.000 29.14871 441 ARG A CA 1
ATOM 3340 C C . ARG A 1 441 ? 38.94199 -56.40927 -9.49762 1.000 30.98574 441 ARG A C 1
ATOM 3341 O O . ARG A 1 441 ? 38.97711 -55.71603 -10.52748 1.000 32.63799 441 ARG A O 1
ATOM 3349 N N . ASP A 1 442 ? 38.47729 -57.65331 -9.51011 1.000 32.82976 442 ASP A N 1
ATOM 3350 C CA . ASP A 1 442 ? 37.91900 -58.33073 -10.67956 1.000 36.02028 442 ASP A CA 1
ATOM 3351 C C . ASP A 1 442 ? 36.40994 -58.20687 -10.76050 1.000 32.81874 442 ASP A C 1
ATOM 3352 O O . ASP A 1 442 ? 35.79186 -58.90712 -11.56535 1.000 31.99987 442 ASP A O 1
ATOM 3357 N N . LYS A 1 443 ? 35.80967 -57.32906 -9.95870 1.000 28.10479 443 LYS A N 1
ATOM 3358 C CA . LYS A 1 443 ? 34.36486 -57.28389 -9.76613 1.000 26.61526 443 LYS A CA 1
ATOM 3359 C C . LYS A 1 443 ? 33.78297 -56.07835 -10.49745 1.000 24.63216 443 LYS A C 1
ATOM 3360 O O . LYS A 1 443 ? 34.19234 -54.93982 -10.24706 1.000 23.22269 443 LYS A O 1
ATOM 3366 N N . PHE A 1 444 ? 32.83583 -56.33271 -11.39872 1.000 23.12841 444 PHE A N 1
ATOM 3367 C CA . PHE A 1 444 ? 32.11826 -55.27056 -12.09437 1.000 23.92496 444 PHE A CA 1
ATOM 3368 C C . PHE A 1 444 ? 31.04087 -54.72051 -11.16750 1.000 21.93186 444 PHE A C 1
ATOM 3369 O O . PHE A 1 444 ? 30.18845 -55.47358 -10.68495 1.000 21.62105 444 PHE A O 1
ATOM 3377 N N . VAL A 1 445 ? 31.08050 -53.41537 -10.91387 1.000 20.57749 445 VAL A N 1
ATOM 3378 C CA . VAL A 1 445 ? 30.26723 -52.78996 -9.87877 1.000 20.38038 445 VAL A CA 1
ATOM 3379 C C . VAL A 1 445 ? 29.54409 -51.58779 -10.46904 1.000 20.20353 445 VAL A C 1
ATOM 3380 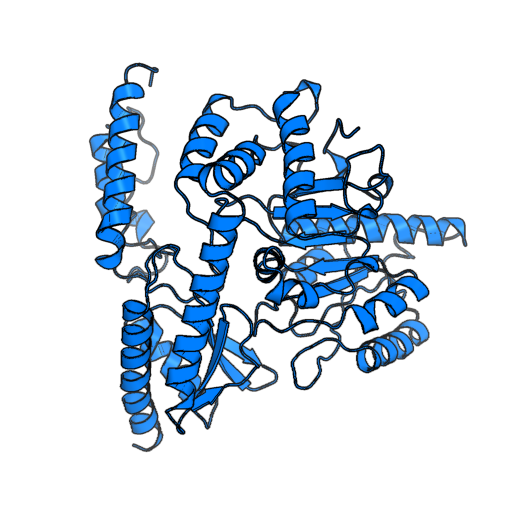O O . VAL A 1 445 ? 30.12415 -50.82591 -11.24996 1.000 20.61220 445 VAL A O 1
ATOM 3384 N N . LEU A 1 446 ? 28.27758 -51.41685 -10.09271 1.000 19.41485 446 LEU A N 1
ATOM 3385 C CA . LEU A 1 446 ? 27.50390 -50.25509 -10.50360 1.000 18.04946 446 LEU A CA 1
ATOM 3386 C C . LEU A 1 446 ? 27.62880 -49.14168 -9.47017 1.000 18.51505 446 LEU A C 1
ATOM 3387 O O . LEU A 1 446 ? 27.69778 -49.40074 -8.26486 1.000 18.47615 446 LEU A O 1
ATOM 3392 N N . ARG A 1 447 ? 27.65688 -47.90027 -9.95095 1.000 15.43645 447 ARG A N 1
ATOM 3393 C CA . ARG A 1 447 ? 27.73721 -46.71982 -9.10104 1.000 17.54884 447 ARG A CA 1
ATOM 3394 C C . ARG A 1 447 ? 26.42910 -45.94446 -9.17176 1.000 17.70675 447 ARG A C 1
ATOM 3395 O O . ARG A 1 447 ? 25.82723 -45.81737 -10.24305 1.000 18.13393 447 ARG A O 1
ATOM 3403 N N . PHE A 1 448 ? 25.99272 -45.43083 -8.02469 1.000 14.85574 448 PHE A N 1
ATOM 3404 C CA . PHE A 1 448 ? 24.84388 -44.53469 -7.94652 1.000 14.78491 448 PHE A CA 1
ATOM 34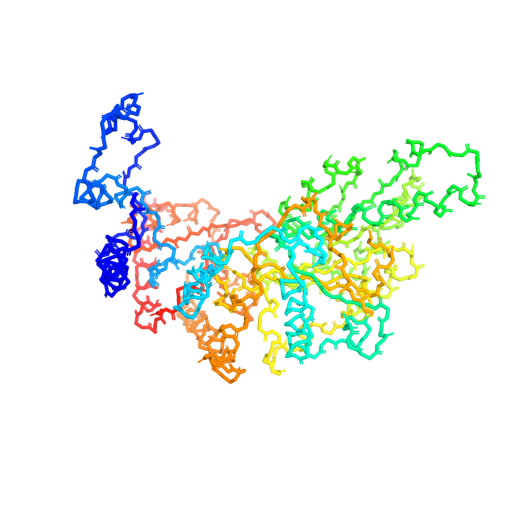05 C C . PHE A 1 448 ? 25.29893 -43.26881 -7.23523 1.000 12.47878 448 PHE A C 1
ATOM 3406 O O . PHE A 1 448 ? 25.49241 -43.27485 -6.01561 1.000 13.86653 448 PHE A O 1
ATOM 3414 N N . ALA A 1 449 ? 25.47472 -42.19116 -7.99255 1.000 13.18035 449 ALA A N 1
ATOM 3415 C CA . ALA A 1 449 ? 25.99533 -40.93674 -7.46957 1.000 14.40139 449 ALA A CA 1
ATOM 3416 C C . ALA A 1 449 ? 24.88467 -39.89732 -7.41785 1.000 14.50261 449 ALA A C 1
ATOM 3417 O O . ALA A 1 449 ? 24.16986 -39.69529 -8.40216 1.000 14.49304 449 ALA A O 1
ATOM 3419 N N . ILE A 1 450 ? 24.74081 -39.24672 -6.26841 1.000 13.63636 450 ILE A N 1
ATOM 3420 C CA . ILE A 1 450 ? 23.81347 -38.12852 -6.11619 1.000 14.56601 450 ILE A CA 1
ATOM 3421 C C . ILE A 1 450 ? 24.45814 -36.89689 -6.74419 1.000 12.96356 450 ILE A C 1
ATOM 3422 O O . ILE A 1 450 ? 25.52895 -36.45759 -6.31179 1.000 15.43765 450 ILE A O 1
ATOM 3427 N N . CYS A 1 451 ? 23.80862 -36.32995 -7.76426 1.000 13.86423 451 CYS A N 1
ATOM 3428 C CA . CYS A 1 451 ? 24.44827 -35.30654 -8.58867 1.000 12.40341 451 CYS A CA 1
ATOM 3429 C C . CYS A 1 451 ? 23.68049 -33.99133 -8.62657 1.000 12.46129 451 CYS A C 1
ATOM 3430 O O . CYS A 1 451 ? 24.24922 -32.94721 -8.29023 1.000 14.31565 451 CYS A O 1
ATOM 3433 N N . SER A 1 452 ? 22.41491 -34.00097 -9.03632 1.000 12.78617 452 SER A N 1
ATOM 3434 C CA . SER A 1 452 ? 21.73378 -32.75944 -9.37798 1.000 13.42093 452 SER A CA 1
ATOM 3435 C C . SER A 1 452 ? 21.45246 -31.91526 -8.14174 1.000 13.72651 452 SER A C 1
ATOM 3436 O O . SER A 1 452 ? 21.14017 -32.43509 -7.06736 1.000 13.39709 452 SER A O 1
ATOM 3439 N N . ARG A 1 453 ? 21.56379 -30.59396 -8.30686 1.000 11.89046 453 ARG A N 1
ATOM 3440 C CA . ARG A 1 453 ? 21.24017 -29.67300 -7.22111 1.000 12.63780 453 ARG A CA 1
ATOM 3441 C C . ARG A 1 453 ? 19.80197 -29.83687 -6.75250 1.000 15.47448 453 ARG A C 1
ATOM 3442 O O . ARG A 1 453 ? 19.50228 -29.61080 -5.57381 1.000 14.61776 453 ARG A O 1
ATOM 3450 N N . THR A 1 454 ? 18.90342 -30.24347 -7.65066 1.000 13.60275 454 THR A N 1
ATOM 3451 C CA . THR A 1 454 ? 17.47501 -30.28725 -7.36684 1.000 14.82414 454 THR A CA 1
ATOM 3452 C C . THR A 1 454 ? 16.93872 -31.70720 -7.20326 1.000 16.74147 454 THR A C 1
ATOM 3453 O O . THR A 1 454 ? 15.72181 -31.90979 -7.26748 1.000 17.46705 454 THR A O 1
ATOM 3457 N N . VAL A 1 455 ? 17.81099 -32.69554 -6.98845 1.000 15.27496 455 VAL A N 1
ATOM 3458 C CA . VAL A 1 455 ? 17.33851 -34.06369 -6.80673 1.000 15.66152 455 VAL A CA 1
ATOM 3459 C C . VAL A 1 455 ? 16.62685 -34.18408 -5.46256 1.000 16.99643 455 VAL A C 1
ATOM 3460 O O . VAL A 1 455 ? 17.00531 -33.53866 -4.47524 1.000 16.20598 455 VAL A O 1
ATOM 3464 N N . GLU A 1 456 ? 15.57256 -34.99903 -5.42265 1.000 14.93963 456 GLU A N 1
ATOM 3465 C CA . GLU A 1 456 ? 14.74873 -35.17751 -4.23599 1.000 17.01329 456 GLU A CA 1
ATOM 3466 C C . GLU A 1 456 ? 14.58068 -36.66731 -3.96398 1.000 15.69872 456 GLU A C 1
ATOM 3467 O O . GLU A 1 456 ? 14.99549 -37.51623 -4.75715 1.000 16.74312 456 GLU A O 1
ATOM 3473 N N . SER A 1 457 ? 13.94965 -36.98201 -2.82910 1.000 16.48767 457 SER A N 1
ATOM 3474 C CA . SER A 1 457 ? 13.74078 -38.38129 -2.46507 1.000 14.59410 457 SER A CA 1
ATOM 3475 C C . SER A 1 457 ? 12.91653 -39.11087 -3.51732 1.000 15.79986 457 SER A C 1
ATOM 3476 O O . SER A 1 457 ? 13.15442 -40.29259 -3.79359 1.000 15.39089 457 SER A O 1
ATOM 3479 N N . ALA A 1 458 ? 11.94698 -38.41946 -4.12089 1.000 17.10305 458 ALA A N 1
ATOM 3480 C CA . ALA A 1 458 ? 11.09509 -39.05299 -5.12241 1.000 18.96371 458 ALA A CA 1
ATOM 3481 C C . ALA A 1 458 ? 11.90354 -39.52095 -6.32757 1.000 16.37992 458 ALA A C 1
ATOM 3482 O O . ALA A 1 458 ? 11.62930 -40.58728 -6.89090 1.000 16.03120 458 ALA A O 1
ATOM 3484 N N . HIS A 1 459 ? 12.90683 -38.73912 -6.73637 1.000 16.13145 459 HIS A N 1
ATOM 3485 C CA . HIS A 1 459 ? 13.74212 -39.13503 -7.86721 1.000 17.24946 459 HIS A CA 1
ATOM 3486 C C . HIS A 1 459 ? 14.55495 -40.38182 -7.54554 1.000 17.77400 459 HIS A C 1
ATOM 3487 O O . HIS A 1 459 ? 14.66952 -41.28885 -8.37939 1.000 15.59878 459 HIS A O 1
ATOM 3494 N N . VAL A 1 460 ? 15.13501 -40.43777 -6.34435 1.000 15.20247 460 VAL A N 1
ATOM 3495 C CA . VAL A 1 460 ? 15.93362 -41.59497 -5.95049 1.000 15.51003 460 VAL A CA 1
ATOM 3496 C C . VAL A 1 460 ? 15.05622 -42.83545 -5.85558 1.000 16.23476 460 VAL A C 1
ATOM 3497 O O . VAL A 1 460 ? 15.44727 -43.92905 -6.28302 1.000 16.23163 460 VAL A O 1
ATOM 3501 N N . GLN A 1 461 ? 13.84936 -42.68065 -5.30721 1.000 15.57558 461 GLN A N 1
ATOM 3502 C CA . GLN A 1 461 ? 12.93450 -43.81009 -5.18299 1.000 16.21529 461 GLN A CA 1
ATOM 3503 C C . GLN A 1 461 ? 12.49200 -44.31568 -6.55020 1.000 17.63348 461 GLN A C 1
ATOM 3504 O O . GLN A 1 461 ? 12.36203 -45.52833 -6.75906 1.000 19.06019 461 GLN A O 1
ATOM 3510 N N . ARG A 1 462 ? 12.25123 -43.40085 -7.49162 1.000 17.27661 462 ARG A N 1
ATOM 3511 C CA . ARG A 1 462 ? 11.88694 -43.81032 -8.84395 1.000 18.06858 462 ARG A CA 1
ATOM 3512 C C . ARG A 1 462 ? 13.03961 -44.53285 -9.52801 1.000 18.70879 462 ARG A C 1
ATOM 3513 O O . ARG A 1 462 ? 12.82893 -45.53851 -10.21639 1.000 18.98952 462 ARG A O 1
ATOM 3521 N N . ALA A 1 463 ? 14.26445 -44.02901 -9.35459 1.000 16.66677 463 ALA A N 1
ATOM 3522 C CA . ALA A 1 463 ? 15.42464 -44.66436 -9.97053 1.000 18.77827 463 ALA A CA 1
ATOM 3523 C C . ALA A 1 463 ? 15.60740 -46.08920 -9.46531 1.000 19.04410 463 ALA A C 1
ATOM 3524 O O . ALA A 1 463 ? 15.90932 -46.99894 -10.24647 1.000 18.98850 463 ALA A O 1
ATOM 3526 N N . TRP A 1 464 ? 15.42590 -46.30474 -8.16048 1.000 19.34990 464 TRP A N 1
ATOM 3527 C CA . TRP A 1 464 ? 15.57980 -47.64885 -7.61481 1.000 17.94746 464 TRP A CA 1
ATOM 3528 C C . TRP A 1 464 ? 14.51722 -48.59404 -8.15968 1.000 20.95506 464 TRP A C 1
ATOM 3529 O O . TRP A 1 464 ? 14.81615 -49.74859 -8.48721 1.000 20.61624 464 TRP A O 1
ATOM 3540 N N . GLU A 1 465 ? 13.26992 -48.12671 -8.25420 1.000 19.21389 465 GLU A N 1
ATOM 3541 C CA . GLU A 1 465 ? 12.21768 -48.94834 -8.84265 1.000 21.11907 465 GLU A CA 1
ATOM 3542 C C . GLU A 1 465 ? 12.57619 -49.35448 -10.26556 1.000 24.29408 465 GLU A C 1
ATOM 3543 O O . GLU A 1 465 ? 12.38085 -50.51051 -10.65930 1.000 22.42650 465 GLU A O 1
ATOM 3549 N N . HIS A 1 466 ? 13.11276 -48.41326 -11.04426 1.000 20.59459 466 HIS A N 1
ATOM 3550 C CA . HIS A 1 466 ? 13.58361 -48.71425 -12.39265 1.000 22.39314 466 HIS A CA 1
ATOM 3551 C C . HIS A 1 466 ? 14.68559 -49.76703 -12.37264 1.000 24.15345 466 HIS A C 1
ATOM 3552 O O . HIS A 1 466 ? 14.64185 -50.74400 -13.13009 1.000 23.62887 466 HIS A O 1
ATOM 3559 N N . ILE A 1 467 ? 15.68557 -49.58167 -11.50761 1.000 20.23783 467 ILE A N 1
ATOM 3560 C CA . ILE A 1 467 ? 16.79857 -50.52614 -11.43039 1.000 21.44063 467 ILE A CA 1
ATOM 3561 C C . ILE A 1 467 ? 16.29848 -51.91131 -11.03995 1.000 24.74905 467 ILE A C 1
ATOM 3562 O O . ILE A 1 467 ? 16.72665 -52.92678 -11.60348 1.000 23.55578 467 ILE A O 1
ATOM 3567 N N . LYS A 1 468 ? 15.37445 -51.97318 -10.07925 1.000 20.63370 468 LYS A N 1
ATOM 3568 C CA . LYS A 1 468 ? 14.86707 -53.25946 -9.61350 1.000 24.43071 468 LYS A CA 1
ATOM 3569 C C . LYS A 1 468 ? 14.09999 -53.98728 -10.71175 1.000 23.40162 468 LYS A C 1
ATOM 3570 O O . LYS A 1 468 ? 14.19380 -55.21445 -10.83381 1.000 26.12969 468 LYS A O 1
ATOM 3576 N N . GLU A 1 469 ? 13.33640 -53.24747 -11.52099 1.000 22.45879 469 GLU A N 1
ATOM 3577 C CA . GLU A 1 469 ? 12.57469 -53.86803 -12.60080 1.000 27.13217 469 GLU A CA 1
ATOM 3578 C C . GLU A 1 469 ? 13.49360 -54.43427 -13.67414 1.000 28.70907 469 GLU A C 1
ATOM 3579 O O . GLU A 1 469 ? 13.27616 -55.55041 -14.16101 1.000 28.16841 469 GLU A O 1
ATOM 3585 N N . LEU A 1 470 ? 14.51985 -53.67679 -14.06236 1.000 26.49557 470 LEU A N 1
ATOM 3586 C CA . LEU A 1 470 ? 15.44528 -54.16302 -15.07749 1.000 27.76370 470 LEU A CA 1
ATOM 3587 C C . LEU A 1 470 ? 16.28111 -55.32672 -14.56176 1.000 30.08513 470 LEU A C 1
ATOM 3588 O O . LEU A 1 470 ? 16.65818 -56.20830 -15.34204 1.000 29.88330 470 LEU A O 1
ATOM 3593 N N . ALA A 1 471 ? 16.57164 -55.35301 -13.25806 1.000 26.06824 471 ALA A N 1
ATOM 3594 C CA . ALA A 1 471 ? 17.30019 -56.48061 -12.68575 1.000 26.64198 471 ALA A CA 1
ATOM 3595 C C . ALA A 1 471 ? 16.49678 -57.76885 -12.80304 1.000 32.43187 471 ALA A C 1
ATOM 3596 O O . ALA A 1 471 ? 17.06073 -58.84263 -13.04446 1.000 31.76913 471 ALA A O 1
ATOM 3598 N N . ALA A 1 472 ? 15.17619 -57.68149 -12.62875 1.000 30.21731 472 ALA A N 1
ATOM 3599 C CA . ALA A 1 472 ? 14.32384 -58.85337 -12.79856 1.000 33.67787 472 ALA A CA 1
ATOM 3600 C C . ALA A 1 472 ? 14.40513 -59.37841 -14.22621 1.000 35.96463 472 ALA A C 1
ATOM 3601 O O . ALA A 1 472 ? 14.50886 -60.59142 -14.45155 1.000 39.05738 472 ALA A O 1
ATOM 3603 N N . ASP A 1 473 ? 14.36369 -58.46906 -15.20615 1.000 33.05594 473 ASP A N 1
ATOM 3604 C CA . ASP A 1 473 ? 14.51889 -58.86034 -16.60556 1.000 39.16296 473 ASP A CA 1
ATOM 3605 C C . ASP A 1 473 ? 15.85776 -59.55126 -16.83441 1.000 40.82720 473 ASP A C 1
ATOM 3606 O O . ASP A 1 473 ? 15.92805 -60.61209 -17.46706 1.000 43.79208 473 ASP A O 1
ATOM 3611 N N . VAL A 1 474 ? 16.93531 -58.95844 -16.31813 1.000 35.82115 474 VAL A N 1
ATOM 3612 C CA . VAL A 1 474 ? 18.27453 -59.45431 -16.61422 1.000 37.83048 474 VAL A CA 1
ATOM 3613 C C . VAL A 1 474 ? 18.52136 -60.78310 -15.90791 1.000 41.55764 474 VAL A C 1
ATOM 3614 O O . VAL A 1 474 ? 19.12585 -61.70063 -16.47777 1.000 42.59796 474 VAL A O 1
ATOM 3618 N N . LEU A 1 475 ? 18.04303 -60.91613 -14.66689 1.000 38.78353 475 LEU A N 1
ATOM 3619 C CA . LEU A 1 475 ? 18.17586 -62.18011 -13.94681 1.000 39.37930 475 LEU A CA 1
ATOM 3620 C C . LEU A 1 475 ? 17.38757 -63.28401 -14.64083 1.000 52.41547 475 LEU A C 1
ATOM 3621 O O . LEU A 1 475 ? 17.86823 -64.41589 -14.77903 1.000 53.69420 475 LEU A O 1
ATOM 3626 N N . ARG A 1 476 ? 16.16072 -62.96915 -15.06590 1.000 51.01890 476 ARG A N 1
ATOM 3627 C CA . ARG A 1 476 ? 15.39238 -63.86329 -15.92532 1.000 57.18270 476 ARG A CA 1
ATOM 3628 C C . ARG A 1 476 ? 16.21646 -64.34549 -17.11216 1.000 60.39124 476 ARG A C 1
ATOM 3629 O O . ARG A 1 476 ? 16.29393 -65.54820 -17.38492 1.000 65.51150 476 ARG A O 1
ATOM 3637 N N . ALA A 1 477 ? 16.85347 -63.41349 -17.82313 1.000 56.47511 477 ALA A N 1
ATOM 3638 C CA . ALA A 1 477 ? 17.53005 -63.75666 -19.06723 1.000 58.30418 477 ALA A CA 1
ATOM 3639 C C . ALA A 1 477 ? 18.77543 -64.60639 -18.85045 1.000 62.67762 477 ALA A C 1
ATOM 3640 O O . ALA A 1 477 ? 19.22726 -65.26772 -19.79215 1.000 68.05084 477 ALA A O 1
ATOM 3642 N N . GLU A 1 478 ? 19.34141 -64.60997 -17.64243 1.000 60.91901 478 GLU A N 1
ATOM 3643 C CA . GLU A 1 478 ? 20.53982 -65.40304 -17.39623 1.000 65.54747 478 GLU A CA 1
ATOM 3644 C C . GLU A 1 478 ? 20.23526 -66.86798 -17.11059 1.000 68.36741 478 GLU A C 1
ATOM 3645 O O . GLU A 1 478 ? 21.11606 -67.71517 -17.30007 1.000 72.81429 478 GLU A O 1
ATOM 3651 N N . ARG A 1 479 ? 19.02066 -67.18936 -16.66111 1.000 68.41764 479 ARG A N 1
ATOM 3652 C CA . ARG A 1 479 ? 18.60650 -68.57891 -16.49248 1.000 72.68300 479 ARG A CA 1
ATOM 3653 C C . ARG A 1 479 ? 17.83779 -69.11081 -17.69418 1.000 76.26464 479 ARG A C 1
ATOM 3654 O O . ARG A 1 479 ? 18.01265 -70.27445 -18.06762 1.000 76.54646 479 ARG A O 1
ATOM 3662 N N . GLU A 1 480 ? 16.99942 -68.28718 -18.31714 1.000 76.57431 480 GLU A N 1
ATOM 3663 C CA . GLU A 1 480 ? 16.31705 -68.68846 -19.54182 1.000 76.46622 480 GLU A CA 1
ATOM 3664 C C . GLU A 1 480 ? 17.21314 -68.45139 -20.75393 1.000 78.07239 480 GLU A C 1
ATOM 3665 O O . GLU A 1 480 ? 18.42288 -68.26459 -20.61540 1.000 77.26947 480 GLU A O 1
#

B-factor: mean 23.61, std 12.15, range [9.88, 88.27]

Solvent-accessible surface area: 21003 Å² total

GO terms:
  GO:0036467 5-hydroxy-L-tryptophan decarboxylase activity (F, IDA)
  GO:0042416 dopamine biosynthetic process (P, IDA)
  GO:0036468 L-dopa decarboxylase activity (F, IDA)
  GO:0005515 protein binding (F, IPI)
  GO:0019899 enzyme binding (F, IPI)
  GO:0004058 aromatic-L-amino-acid decarboxylase activity (F, TAS)
  GO:0005829 cytosol (C, TAS)
  GO:0004058 aromatic-L-amino-acid decarboxylase activity (F, IDA)
  GO:0070062 extracellular exosome (C, HDA)

InterPro domains:
  IPR002129 Pyridoxal phosphate-dependent decarboxylase, major domain [PF00282] (35-414)
  IPR010977 Aromatic-L-amino-acid decarboxylase [PR00800] (6-25)
  IPR010977 Aromatic-L-amino-acid decarboxylase [PR00800] (29-46)
  IPR010977 Aromatic-L-amino-acid decarboxylase [PR00800] (47-66)
  IPR010977 Aromatic-L-amino-acid decarboxylase [PR00800] (73-92)
  IPR010977 Aromatic-L-amino-acid decarboxylase [PR00800] (94-112)
  IPR010977 Aromatic-L-amino-acid decarboxylase [PR00800] (113-132)
  IPR010977 Aromatic-L-amino-acid decarboxylase [PR00800] (140-160)
  IPR010977 Aromatic-L-amino-acid decarboxylase [PR00800] (352-367)
  IPR010977 Aromatic-L-amino-acid decarboxylase [PR00800] (395-414)
  IPR010977 Aromatic-L-amino-acid decarboxylase [PTHR11999] (1-476)
  IPR015421 Pyridoxal phosphate-dependent transferase, major domain [G3DSA:3.40.640.10] (82-379)
  IPR015422 Pyridoxal phosphate-dependent transferase, small domain [G3DSA:3.90.1150.10] (380-480)
  IPR015424 Pyridoxal phosphate-dependent transferase [SSF53383] (1-474)
  IPR021115 Pyridoxal-phosphate binding site [PS00392] (296-317)

Secondary structure (DSSP, 8-state):
--HHHHHHHHHHHHHHHHHHHHTGGGS-SS----TT-SGGGS-SS--SSPPPHHHHHHHIIIIIGGG---TTSTTB-SSS-----HHHHHHHHHHHHH----SSTTT-HHHHHHHHHHHHHHHHHTT--GGG--TTT-S-EEEEES-HHHHHHHHHHHHHHHHHHHHHHH-TT--HHHHHTTEEEEEETT--HHHHHHHHHHT-EEEEEPP-TTS---HHHHHHHHHHHHHTT-EEEEEEEEBS-TTT--B--HHHHHHHHHHHT-EEEEE-TTGGGGGGSTTTGGGGTTGGG-SEEEE-----S-PSS-EEEEES-GGG------TTTSSSS----THHHHHHHHHHHHHHHHHHHHHHHHHHHHHHHHHHTT-TTEEE-S---SSEEEEEESS-HHHHHHHHHHHHHHTSSB--EEEETTEEEEEEE---TT--HHHHHHHHHHHHHHHHHHHHHHH-

Foldseek 3Di:
DDVVVCVVVVVVVVVVVVVCLVCVLVALQAAPDDPPPQVVVDDPDDDPDDDDPVVVVVCCVVRVSNHDRHLFHLQAFAQAFFFADVLLVVLVVVLVVVPFWPLFCVSPVCLVVLQQVLLQVVCVLLVHPCLQHPPPPHQKTKGWAQALLQQLLLLVLLLLVVVLVVVCVVPVVDDSVNLQAQEEEEEAPLADCSNVVSCVVVSHHYDHQYADQQSAAAQVSVVVVCVVSVVVRHQYGEYEFEQQGSAFRGGYDLVGVLVVCVVSNHAYEYEDARVSLQSSPVVCSVSCPNCVSHQKYKYACSLVNNPGPTIMMTGSHCVSQVDTGCQSVGDDSTDISSSSSSVSSCVVQPSVSSNVLQVQLLVLQVLLVVLQVVDVQKDFSHDRDGQKTKMAGPDDQVLRVQLQCLLVVVSSHHWDWDDDPNHIITMGGRYHSPHDNVSSVVSVVVSVVSSVVSVVVVVD

Nearest PDB structures (foldseek):
  8or9-assembly1_A-2  TM=1.002E+00  e=3.926E-86  Homo sapiens
  8ora-assembly1_A-2  TM=1.000E+00  e=4.299E-84  Homo sapiens
  1js6-assembly1_B  TM=9.971E-01  e=1.777E-77  Sus scrofa
  7eix-assembly1_B  TM=9.844E-01  e=1.234E-61  Homo sapiens
  7eix-assembly1_A  TM=9.830E-01  e=3.450E-60  Homo sapiens

Radius of gyration: 23.86 Å; Cα contacts (8 Å, |Δi|>4): 845; chains: 1; bounding box: 67×67×56 Å